Protein AF-0000000086144174 (afdb_homodimer)

Secondary structure (DSSP, 8-state):
--EEEEEEBSSTTS-GGG-EEEEEEPP---TTEEEEEEEEEEE-HHHHHHHHT---S---SSB------EEEEEEE-TT--S--TT-EEEE-SBTT--SSS---SS-BBTTTB--S-BSEEEEEGGGEEEPPTT----HHHHHTIIIIIHHHHHHHHSSS---TT-EEEEESSBHHHHHHHHHHHHTT-EEEEEES-HHHHHHHHHHH--SEEEETTT-S-HHHHHHHHTTTS-EEEEEE-S-TTTHHHHHHHEEEEEEEEE---S----GGG---HHHHHHHHT-EEEE--S--HHHHHHHHHHHHHHT----EEEEEESSHHHHHHHHHHHHHT--SBEEEEE---/--EEEEEEBSSTTS-GGG-EEEEEEPP---TTEEEEEEEEEEE-HHHHHHHHT---S---SSB------EEEEEEE-TT--S--TT-EEEE-SBTT--SSS---SS-BBTTTB--S-BSEEEEEGGGEEEPPTT----HHHHHTIIIIIHHHHHHHHSSS---TT-EEEEESSBHHHHHHHHHHHHTT-EEEEEES-HHHHHHHHHHH--SEEEETTT-S-HHHHHHHHTTTS-EEEEEE-S-TTTHHHHHHHEEEEEEEEE---S----GGG---HHHHHHHHT-EEEE--S--HHHHHHHHHHHHHHT----EEEEEESSHHHHHHHHHHHHHT--SBEEEEE---

Structure (mmCIF, N/CA/C/O backbone):
data_AF-0000000086144174-model_v1
#
loop_
_entity.id
_entity.type
_entity.pdbx_description
1 polymer 'Enoyl reductase (ER) domain-containing protein'
#
loop_
_atom_site.group_PDB
_atom_site.id
_atom_site.type_symbol
_atom_site.label_atom_id
_atom_site.label_alt_id
_atom_site.label_comp_id
_atom_site.label_asym_id
_atom_site.label_entity_id
_atom_site.label_seq_id
_atom_site.pdbx_PDB_ins_code
_atom_site.Cartn_x
_atom_site.Cartn_y
_atom_site.Cartn_z
_atom_site.occupancy
_atom_site.B_iso_or_equiv
_atom_site.auth_seq_id
_atom_site.auth_comp_id
_atom_site.auth_asym_id
_atom_site.auth_atom_id
_atom_site.pdbx_PDB_model_num
ATOM 1 N N . MET A 1 1 ? 12.57 47.812 17.109 1 73.56 1 MET A N 1
ATOM 2 C CA . MET A 1 1 ? 12.078 46.875 16.094 1 73.56 1 MET A CA 1
ATOM 3 C C . MET A 1 1 ? 10.68 46.375 16.469 1 73.56 1 MET A C 1
ATOM 5 O O . MET A 1 1 ? 10.352 46.25 17.641 1 73.56 1 MET A O 1
ATOM 9 N N . SER A 1 2 ? 9.742 46.219 15.5 1 92.06 2 SER A N 1
ATOM 10 C CA . SER A 1 2 ? 8.383 45.75 15.781 1 92.06 2 SER A CA 1
ATOM 11 C C . SER A 1 2 ? 8.398 44.312 16.312 1 92.06 2 SER A C 1
ATOM 13 O O . SER A 1 2 ? 9.25 43.5 15.945 1 92.06 2 SER A O 1
ATOM 15 N N . THR A 1 3 ? 7.633 44.062 17.328 1 96.38 3 THR A N 1
ATOM 16 C CA . THR A 1 3 ? 7.594 42.75 17.969 1 96.38 3 THR A CA 1
ATOM 17 C C . THR A 1 3 ? 6.281 42.031 17.656 1 96.38 3 THR A C 1
ATOM 19 O O . THR A 1 3 ? 5.336 42.625 17.156 1 96.38 3 THR A O 1
ATOM 22 N N . GLN A 1 4 ? 6.309 40.781 17.875 1 96.69 4 GLN A N 1
ATOM 23 C CA . GLN A 1 4 ? 5.117 39.938 17.75 1 96.69 4 GLN A CA 1
ATOM 24 C C . GLN A 1 4 ? 4.918 39.062 18.984 1 96.69 4 GLN A C 1
ATOM 26 O O . GLN A 1 4 ? 5.863 38.844 19.734 1 96.69 4 GLN A O 1
ATOM 31 N N . LYS A 1 5 ? 3.629 38.625 19.109 1 97.5 5 LYS A N 1
ATOM 32 C CA . LYS A 1 5 ? 3.309 37.625 20.109 1 97.5 5 LYS A CA 1
ATOM 33 C C . LYS A 1 5 ? 3.686 36.219 19.609 1 97.5 5 LYS A C 1
ATOM 35 O O . LYS A 1 5 ? 3.322 35.844 18.5 1 97.5 5 LYS A O 1
ATOM 40 N N . VAL A 1 6 ? 4.477 35.5 20.391 1 98.19 6 VAL A N 1
ATOM 41 C CA . VAL A 1 6 ? 4.867 34.125 20.094 1 98.19 6 VAL A CA 1
ATOM 42 C C . VAL A 1 6 ? 4.551 33.25 21.297 1 98.19 6 VAL A C 1
ATOM 44 O O . VAL A 1 6 ? 4.883 33.594 22.438 1 98.19 6 VAL A O 1
ATOM 47 N N . LEU A 1 7 ? 3.869 32.156 21.094 1 98.75 7 LEU A N 1
ATOM 48 C CA . LEU A 1 7 ? 3.646 31.141 22.109 1 98.75 7 LEU A CA 1
ATOM 49 C C . LEU A 1 7 ? 4.652 30 21.984 1 98.75 7 LEU A C 1
ATOM 51 O O . LEU A 1 7 ? 4.977 29.594 20.859 1 98.75 7 LEU A O 1
ATOM 55 N N . ARG A 1 8 ? 5.098 29.484 23.062 1 98.69 8 ARG A N 1
ATOM 56 C CA . ARG A 1 8 ? 6.094 28.422 23.062 1 98.69 8 ARG A CA 1
ATOM 57 C C . ARG A 1 8 ? 5.754 27.344 24.078 1 98.69 8 ARG A C 1
ATOM 59 O O . ARG A 1 8 ? 5.086 27.609 25.078 1 98.69 8 ARG A O 1
ATOM 66 N N . LEU A 1 9 ? 6.105 26.156 23.797 1 98.31 9 LEU A N 1
ATOM 67 C CA . LEU A 1 9 ? 6.117 25.031 24.719 1 98.31 9 LEU A CA 1
ATOM 68 C C . LEU A 1 9 ? 7.539 24.547 24.969 1 98.31 9 LEU A C 1
ATOM 70 O O . LEU A 1 9 ? 8.32 24.375 24.031 1 98.31 9 LEU A O 1
ATOM 74 N N . ALA A 1 10 ? 7.871 24.328 26.219 1 97.5 10 ALA A N 1
ATOM 75 C CA . ALA A 1 10 ? 9.25 24.078 26.625 1 97.5 10 ALA A CA 1
ATOM 76 C C . ALA A 1 10 ? 9.758 22.75 26.094 1 97.5 10 ALA A C 1
ATOM 78 O O . ALA A 1 10 ? 10.945 22.609 25.781 1 97.5 10 ALA A O 1
ATOM 79 N N . SER A 1 11 ? 8.922 21.734 26.125 1 97.38 11 SER A N 1
ATOM 80 C CA . SER A 1 11 ? 9.336 20.406 25.703 1 97.38 11 SER A CA 1
ATOM 81 C C . SER A 1 11 ? 8.133 19.516 25.422 1 97.38 11 SER A C 1
ATOM 83 O O . SER A 1 11 ? 7.023 19.812 25.859 1 97.38 11 SER A O 1
ATOM 85 N N . LYS A 1 12 ? 8.414 18.469 24.609 1 96.31 12 LYS A N 1
ATOM 86 C CA . LYS A 1 12 ? 7.438 17.391 24.516 1 96.31 12 LYS A CA 1
ATOM 87 C C . LYS A 1 12 ? 7.031 16.891 25.891 1 96.31 12 LYS A C 1
ATOM 89 O O . LYS A 1 12 ? 7.887 16.672 26.75 1 96.31 12 LYS A O 1
ATOM 94 N N . GLY A 1 13 ? 5.688 16.844 26.203 1 98.12 13 GLY A N 1
ATOM 95 C CA . GLY A 1 13 ? 5.199 16.312 27.469 1 98.12 13 GLY A CA 1
ATOM 96 C C . GLY A 1 13 ? 5.059 17.375 28.547 1 98.12 13 GLY A C 1
ATOM 97 O O . GLY A 1 13 ? 4.613 17.078 29.656 1 98.12 13 GLY A O 1
ATOM 98 N N . ALA A 1 14 ? 5.387 18.562 28.297 1 97.94 14 ALA A N 1
ATOM 99 C CA . ALA A 1 14 ? 5.312 19.641 29.281 1 97.94 14 ALA A CA 1
ATOM 100 C C . ALA A 1 14 ? 3.861 19.969 29.625 1 97.94 14 ALA A C 1
ATOM 102 O O . ALA A 1 14 ? 3.586 20.578 30.656 1 97.94 14 ALA A O 1
ATOM 103 N N . GLY A 1 15 ? 2.965 19.531 28.766 1 98.31 15 GLY A N 1
ATOM 104 C CA . GLY A 1 15 ? 1.567 19.891 28.938 1 98.31 15 GLY A CA 1
ATOM 105 C C . GLY A 1 15 ? 1.222 21.234 28.312 1 98.31 15 GLY A C 1
ATOM 106 O O . GLY A 1 15 ? 2.021 22.172 28.344 1 98.31 15 GLY A O 1
ATOM 107 N N . TYR A 1 16 ? -0.005 21.297 27.781 1 98.38 16 TYR A N 1
ATOM 108 C CA . TYR A 1 16 ? -0.375 22.531 27.094 1 98.38 16 TYR A CA 1
ATOM 109 C C . TYR A 1 16 ? -0.612 23.656 28.078 1 98.38 16 TYR A C 1
ATOM 111 O O . TYR A 1 16 ? -0.614 24.828 27.703 1 98.38 16 TYR A O 1
ATOM 119 N N . ASP A 1 17 ? -0.797 23.406 29.344 1 98.19 17 ASP A N 1
ATOM 120 C CA . ASP A 1 17 ? -0.897 24.438 30.375 1 98.19 17 ASP A CA 1
ATOM 121 C C . ASP A 1 17 ? 0.435 25.156 30.547 1 98.19 17 ASP A C 1
ATOM 123 O O . ASP A 1 17 ? 0.485 26.234 31.141 1 98.19 17 ASP A O 1
ATOM 127 N N . ALA A 1 18 ? 1.446 24.562 30.094 1 98.25 18 ALA A N 1
ATOM 128 C CA . ALA A 1 18 ? 2.787 25.109 30.266 1 98.25 18 ALA A CA 1
ATOM 129 C C . ALA A 1 18 ? 3.135 26.062 29.125 1 98.25 18 ALA A C 1
ATOM 131 O O . ALA A 1 18 ? 4.242 26.609 29.078 1 98.25 18 ALA A O 1
ATOM 132 N N . ILE A 1 19 ? 2.295 26.344 28.203 1 98.56 19 ILE A N 1
ATOM 133 C CA . ILE A 1 19 ? 2.52 27.297 27.125 1 98.56 19 ILE A CA 1
ATOM 134 C C . ILE A 1 19 ? 2.875 28.656 27.703 1 98.56 19 ILE A C 1
ATOM 136 O O . ILE A 1 19 ? 2.234 29.125 28.656 1 98.56 19 ILE A O 1
ATOM 140 N N . THR A 1 20 ? 3.865 29.25 27.172 1 98.56 20 THR A N 1
ATOM 141 C CA . THR A 1 20 ? 4.285 30.594 27.562 1 98.56 20 THR A CA 1
ATOM 142 C C . THR A 1 20 ? 4.133 31.578 26.406 1 98.56 20 THR A C 1
ATOM 144 O O . THR A 1 20 ? 3.99 31.156 25.25 1 98.56 20 THR A O 1
ATOM 147 N N . GLU A 1 21 ? 4.086 32.812 26.734 1 98.06 21 GLU A N 1
ATOM 148 C CA . GLU A 1 21 ? 3.984 33.906 25.781 1 98.06 21 GLU A CA 1
ATOM 149 C C . GLU A 1 21 ? 5.211 34.812 25.844 1 98.06 21 GLU A C 1
ATOM 151 O O . GLU A 1 21 ? 5.656 35.156 26.922 1 98.06 21 GLU A O 1
ATOM 156 N N . GLU A 1 22 ? 5.719 35.031 24.688 1 97 22 GLU A N 1
ATOM 157 C CA . GLU A 1 22 ? 6.859 35.938 24.594 1 97 22 GLU A CA 1
ATOM 158 C C . GLU A 1 22 ? 6.664 36.938 23.469 1 97 22 GLU A C 1
ATOM 160 O O . GLU A 1 22 ? 5.977 36.688 22.484 1 97 22 GLU A O 1
ATOM 165 N N . ALA A 1 23 ? 7.273 38.094 23.719 1 97.44 23 ALA A N 1
ATOM 166 C CA . ALA A 1 23 ? 7.398 39.094 22.641 1 97.44 23 ALA A CA 1
ATOM 167 C C . ALA A 1 23 ? 8.719 38.906 21.891 1 97.44 23 ALA A C 1
ATOM 169 O O . ALA A 1 23 ? 9.797 39 22.484 1 97.44 23 ALA A O 1
ATOM 170 N N . GLU A 1 24 ? 8.609 38.594 20.656 1 97.25 24 GLU A N 1
ATOM 171 C CA . GLU A 1 24 ? 9.789 38.406 19.828 1 97.25 24 GLU A CA 1
ATOM 172 C C . GLU A 1 24 ? 9.773 39.344 18.625 1 97.25 24 GLU A C 1
ATOM 174 O O . GLU A 1 24 ? 8.711 39.812 18.203 1 97.25 24 GLU A O 1
ATOM 179 N N . PRO A 1 25 ? 10.961 39.656 18.062 1 97.19 25 PRO A N 1
ATOM 180 C CA . PRO A 1 25 ? 10.969 40.5 16.859 1 97.19 25 PRO A CA 1
ATOM 181 C C . PRO A 1 25 ? 10.211 39.875 15.703 1 97.19 25 PRO A C 1
ATOM 183 O O . PRO A 1 25 ? 10.266 38.656 15.516 1 97.19 25 PRO A O 1
ATOM 186 N N . ILE A 1 26 ? 9.5 40.656 14.961 1 97.31 26 ILE A N 1
ATOM 187 C CA . ILE A 1 26 ? 8.938 40.188 13.703 1 97.31 26 ILE A CA 1
ATOM 188 C C . ILE A 1 26 ? 10.062 39.781 12.75 1 97.31 26 ILE A C 1
ATOM 190 O O . ILE A 1 26 ? 10.992 40.562 12.523 1 97.31 26 ILE A O 1
ATOM 194 N N . PRO A 1 27 ? 10.016 38.625 12.234 1 96.69 27 PRO A N 1
ATOM 195 C CA . PRO A 1 27 ? 11.133 38.156 11.406 1 96.69 27 PRO A CA 1
ATOM 196 C C . PRO A 1 27 ? 11.195 38.875 10.055 1 96.69 27 PRO A C 1
ATOM 198 O O . PRO A 1 27 ? 10.18 39.406 9.586 1 96.69 27 PRO A O 1
ATOM 201 N N . LYS A 1 28 ? 12.367 38.875 9.492 1 96.75 28 LYS A N 1
ATOM 202 C CA . LYS A 1 28 ? 12.586 39.375 8.133 1 96.75 28 LYS A CA 1
ATOM 203 C C . LYS A 1 28 ? 12.789 38.188 7.16 1 96.75 28 LYS A C 1
ATOM 205 O O . LYS A 1 28 ? 13.25 37.125 7.555 1 96.75 28 LYS A O 1
ATOM 210 N N . ALA A 1 29 ? 12.383 38.438 5.953 1 96.94 29 ALA A N 1
ATOM 211 C CA . ALA A 1 29 ? 12.57 37.406 4.93 1 96.94 29 ALA A CA 1
ATOM 212 C C . ALA A 1 29 ? 13.992 37.438 4.383 1 96.94 29 ALA A C 1
ATOM 214 O O . ALA A 1 29 ? 14.477 38.469 3.93 1 96.94 29 ALA A O 1
ATOM 215 N N . HIS A 1 30 ? 14.656 36.281 4.383 1 96.88 30 HIS A N 1
ATOM 216 C CA . HIS A 1 30 ? 15.914 36.156 3.654 1 96.88 30 HIS A CA 1
ATOM 217 C C . HIS A 1 30 ? 15.664 35.906 2.168 1 96.88 30 HIS A C 1
ATOM 219 O O . HIS A 1 30 ? 14.523 35.938 1.71 1 96.88 30 HIS A O 1
ATOM 225 N N . SER A 1 31 ? 16.734 35.688 1.376 1 97.75 31 SER A N 1
ATOM 226 C CA . SER A 1 31 ? 16.734 35.781 -0.079 1 97.75 31 SER A CA 1
ATOM 227 C C . SER A 1 31 ? 15.672 34.906 -0.706 1 97.75 31 SER A C 1
ATOM 229 O O . SER A 1 31 ? 15.055 35.25 -1.712 1 97.75 31 SER A O 1
ATOM 231 N N . HIS A 1 32 ? 15.367 33.75 -0.116 1 98.25 32 HIS A N 1
ATOM 232 C CA . HIS A 1 32 ? 14.43 32.812 -0.738 1 98.25 32 HIS A CA 1
ATOM 233 C C . HIS A 1 32 ? 13.273 32.469 0.195 1 98.25 32 HIS A C 1
ATOM 235 O O . HIS A 1 32 ? 12.633 31.438 0.061 1 98.25 32 HIS A O 1
ATOM 241 N N . GLU A 1 33 ? 12.977 33.406 1.104 1 98.69 33 GLU A N 1
ATOM 242 C CA . GLU A 1 33 ? 11.953 33.219 2.121 1 98.69 33 GLU A CA 1
ATOM 243 C C . GLU A 1 33 ? 10.805 34.219 1.95 1 98.69 33 GLU A C 1
ATOM 245 O O . GLU A 1 33 ? 10.922 35.156 1.181 1 98.69 33 GLU A O 1
ATOM 250 N N . VAL A 1 34 ? 9.75 33.938 2.631 1 98.81 34 VAL A N 1
ATOM 251 C CA . VAL A 1 34 ? 8.633 34.875 2.781 1 98.81 34 VAL A CA 1
ATOM 252 C C . VAL A 1 34 ? 8.281 35.031 4.258 1 98.81 34 VAL A C 1
ATOM 254 O O . VAL A 1 34 ? 8.578 34.125 5.066 1 98.81 34 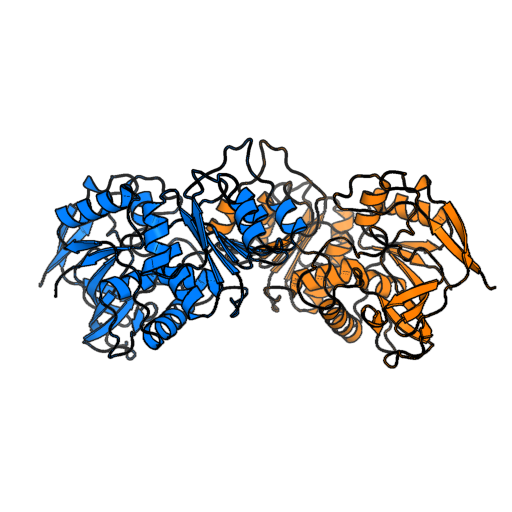VAL A O 1
ATOM 257 N N . VAL A 1 35 ? 7.699 36.125 4.551 1 98.69 35 VAL A N 1
ATOM 258 C CA . VAL A 1 35 ? 7.047 36.312 5.844 1 98.69 35 VAL A CA 1
ATOM 259 C C . VAL A 1 35 ? 5.531 36.25 5.672 1 98.69 35 VAL A C 1
ATOM 261 O O . VAL A 1 35 ? 4.969 36.969 4.828 1 98.69 35 VAL A O 1
ATOM 264 N N . ILE A 1 36 ? 4.922 35.406 6.395 1 98.62 36 ILE A N 1
ATOM 265 C CA . ILE A 1 36 ? 3.471 35.281 6.355 1 98.62 36 ILE A CA 1
ATOM 266 C C . ILE A 1 36 ? 2.861 35.906 7.609 1 98.62 36 ILE A C 1
ATOM 268 O O . ILE A 1 36 ? 3.305 35.625 8.727 1 98.62 36 ILE A O 1
ATOM 272 N N . LYS A 1 37 ? 1.952 36.812 7.426 1 98.62 37 LYS A N 1
ATOM 273 C CA . LYS A 1 37 ? 1.057 37.188 8.508 1 98.62 37 LYS A CA 1
ATOM 274 C C . LYS A 1 37 ? -0.013 36.125 8.758 1 98.62 37 LYS A C 1
ATOM 276 O O . LYS A 1 37 ? -0.883 35.906 7.91 1 98.62 37 LYS A O 1
ATOM 281 N N . VAL A 1 38 ? 0.031 35.531 9.898 1 98.69 38 VAL A N 1
ATOM 282 C CA . VAL A 1 38 ? -0.838 34.406 10.188 1 98.69 38 VAL A CA 1
ATOM 283 C C . VAL A 1 38 ? -2.234 34.906 10.547 1 98.69 38 VAL A C 1
ATOM 285 O O . VAL A 1 38 ? -2.389 35.75 11.43 1 98.69 38 VAL A O 1
ATOM 288 N N . HIS A 1 39 ? -3.211 34.344 9.859 1 98.62 39 HIS A N 1
ATOM 289 C CA . HIS A 1 39 ? -4.586 34.719 10.164 1 98.62 39 HIS A CA 1
ATOM 290 C C . HIS A 1 39 ? -5.305 33.625 10.938 1 98.62 39 HIS A C 1
ATOM 292 O O . HIS A 1 39 ? -6.223 33.906 11.719 1 98.62 39 HIS A O 1
ATOM 298 N N . ALA A 1 40 ? -4.941 32.406 10.695 1 98.69 40 ALA A N 1
ATOM 299 C CA . ALA A 1 40 ? -5.566 31.312 11.422 1 98.69 40 ALA A CA 1
ATOM 300 C C . ALA A 1 40 ? -4.652 30.094 11.453 1 98.69 40 ALA A C 1
ATOM 302 O O . ALA A 1 40 ? -3.783 29.922 10.594 1 98.69 40 ALA A O 1
ATOM 303 N N . SER A 1 41 ? -4.812 29.312 12.414 1 98.69 41 SER A N 1
ATOM 304 C CA . SER A 1 41 ? -4.273 27.969 12.578 1 98.69 41 SER A CA 1
ATOM 305 C C . SER A 1 41 ? -5.336 27 13.086 1 98.69 41 SER A C 1
ATOM 307 O O . SER A 1 41 ? -6.465 27.406 13.367 1 98.69 41 SER A O 1
ATOM 309 N N . THR A 1 42 ? -5.047 25.734 13.047 1 98.75 42 THR A N 1
ATOM 310 C CA . THR A 1 42 ? -5.914 24.719 13.656 1 98.75 42 THR A CA 1
ATOM 311 C C . THR A 1 42 ? -5.094 23.719 14.469 1 98.75 42 THR A C 1
ATOM 313 O O . THR A 1 42 ? -3.871 23.656 14.328 1 98.75 42 THR A O 1
ATOM 316 N N . LEU A 1 43 ? -5.801 23.047 15.336 1 98.62 43 LEU A N 1
ATOM 317 C CA . LEU A 1 43 ? -5.164 22 16.125 1 98.62 43 LEU A CA 1
ATOM 318 C C . LEU A 1 43 ? -5.34 20.641 15.461 1 98.62 43 LEU A C 1
ATOM 320 O O . LEU A 1 43 ? -6.395 20.344 14.898 1 98.62 43 LEU A O 1
ATOM 324 N N . ASN A 1 44 ? -4.348 19.875 15.5 1 97.94 44 ASN A N 1
ATOM 325 C CA . ASN A 1 44 ? -4.34 18.469 15.156 1 97.94 44 ASN A CA 1
ATOM 326 C C . ASN A 1 44 ? -4.137 17.578 16.391 1 97.94 44 ASN A C 1
ATOM 328 O O . ASN A 1 44 ? -3.572 18.031 17.391 1 97.94 44 ASN A O 1
ATOM 332 N N . TYR A 1 45 ? -4.621 16.344 16.328 1 96.31 45 TYR A N 1
ATOM 333 C CA . TYR A 1 45 ? -4.348 15.438 17.422 1 96.31 45 TYR A CA 1
ATOM 334 C C . TYR A 1 45 ? -2.857 15.406 17.75 1 96.31 45 TYR A C 1
ATOM 336 O O . TYR A 1 45 ? -2.473 15.281 18.922 1 96.31 45 TYR A O 1
ATOM 344 N N . ARG A 1 46 ? -2.025 15.477 16.797 1 96.5 46 ARG A N 1
ATOM 345 C CA . ARG A 1 46 ? -0.577 15.547 16.953 1 96.5 46 ARG A CA 1
ATOM 346 C C . ARG A 1 46 ? -0.188 16.609 17.984 1 96.5 46 ARG A C 1
ATOM 348 O O . ARG A 1 46 ? 0.75 16.406 18.75 1 96.5 46 ARG A O 1
ATOM 355 N N . ASP A 1 47 ? -0.822 17.734 17.984 1 98.31 47 ASP A N 1
ATOM 356 C CA . ASP A 1 47 ? -0.51 18.812 18.906 1 98.31 47 ASP A CA 1
ATOM 357 C C . ASP A 1 47 ? -0.748 18.375 20.359 1 98.31 47 ASP A C 1
ATOM 359 O O . ASP A 1 47 ? 0.073 18.641 21.234 1 98.31 47 ASP A O 1
ATOM 363 N N . LEU A 1 48 ? -1.859 17.719 20.547 1 97.81 48 LEU A N 1
ATOM 364 C CA . LEU A 1 48 ? -2.18 17.188 21.859 1 97.81 48 LEU A CA 1
ATOM 365 C C . LEU A 1 48 ? -1.179 16.109 22.266 1 97.81 48 LEU A C 1
ATOM 367 O O . LEU A 1 48 ? -0.708 16.094 23.406 1 97.81 48 LEU A O 1
ATOM 371 N N . ALA A 1 49 ? -0.895 15.172 21.328 1 96.69 49 ALA A N 1
ATOM 372 C CA . ALA A 1 49 ? 0.051 14.094 21.594 1 96.69 49 ALA A CA 1
ATOM 373 C C . ALA A 1 49 ? 1.422 14.641 21.984 1 96.69 49 ALA A C 1
ATOM 375 O O . ALA A 1 49 ? 2.1 14.094 22.844 1 96.69 49 ALA A O 1
ATOM 376 N N . ILE A 1 50 ? 1.872 15.719 21.328 1 98 50 ILE A N 1
ATOM 377 C CA . ILE A 1 50 ? 3.143 16.359 21.641 1 98 50 ILE A CA 1
ATOM 378 C C . ILE A 1 50 ? 3.076 16.953 23.047 1 98 50 ILE A C 1
ATOM 380 O O . ILE A 1 50 ? 3.967 16.719 23.875 1 98 50 ILE A O 1
ATOM 384 N N . ALA A 1 51 ? 2.023 17.703 23.328 1 98.19 51 ALA A N 1
ATOM 385 C CA . ALA A 1 51 ? 1.876 18.359 24.625 1 98.19 51 ALA A CA 1
ATOM 386 C C . ALA A 1 51 ? 1.863 17.359 25.766 1 98.19 51 ALA A C 1
ATOM 388 O O . ALA A 1 51 ? 2.436 17.609 26.828 1 98.19 51 ALA A O 1
ATOM 389 N N . ASN A 1 52 ? 1.264 16.234 25.547 1 96.75 52 ASN A N 1
ATOM 390 C CA . ASN A 1 52 ? 1.111 15.273 26.641 1 96.75 52 ASN A CA 1
ATOM 391 C C . ASN A 1 52 ? 2.23 14.234 26.625 1 96.75 52 ASN A C 1
ATOM 393 O O . ASN A 1 52 ? 2.275 13.359 27.5 1 96.75 52 ASN A O 1
ATOM 397 N N . GLY A 1 53 ? 3.076 14.203 25.578 1 96.31 53 GLY A N 1
ATOM 398 C CA . GLY A 1 53 ? 4.277 13.383 25.594 1 96.31 53 GLY A CA 1
ATOM 399 C C . GLY A 1 53 ? 4.102 12.062 24.875 1 96.31 53 GLY A C 1
ATOM 400 O O . GLY A 1 53 ? 5.035 11.266 24.797 1 96.31 53 GLY A O 1
ATOM 401 N N . SER A 1 54 ? 2.986 11.812 24.266 1 93 54 SER A N 1
ATOM 402 C CA . SER A 1 54 ? 2.709 10.508 23.656 1 93 54 SER A CA 1
ATOM 403 C C . SER A 1 54 ? 3.111 10.484 22.188 1 93 54 SER A C 1
ATOM 405 O O . SER A 1 54 ? 3.082 9.43 21.547 1 93 54 SER A O 1
ATOM 407 N N . TYR A 1 55 ? 3.5 11.633 21.656 1 93.44 55 TYR A N 1
ATOM 408 C CA . TYR A 1 55 ? 3.896 11.695 20.25 1 93.44 55 TYR A CA 1
ATOM 409 C C . TYR A 1 55 ? 5.152 10.867 20 1 93.44 55 TYR A C 1
ATOM 411 O O . TYR A 1 55 ? 6.176 11.062 20.656 1 93.44 55 TYR A O 1
ATOM 419 N N . PRO A 1 56 ? 5.133 9.953 19.062 1 86.75 56 PRO A N 1
ATOM 420 C CA . PRO A 1 56 ? 6.23 8.992 18.922 1 86.75 56 PRO A CA 1
ATOM 421 C C . PRO A 1 56 ? 7.414 9.547 18.141 1 86.75 56 PRO A C 1
ATOM 423 O O . PRO A 1 56 ? 8.445 8.875 18.016 1 86.75 56 PRO A O 1
ATOM 426 N N . PHE A 1 57 ? 7.336 10.727 17.641 1 88.69 57 PHE A N 1
ATOM 427 C CA . PHE A 1 57 ? 8.391 11.242 16.766 1 88.69 57 PHE A CA 1
ATOM 428 C C . PHE A 1 57 ? 9.109 12.414 17.438 1 88.69 57 PHE A C 1
ATOM 430 O O . PHE A 1 57 ? 8.719 12.859 18.516 1 88.69 57 PHE A O 1
ATOM 437 N N . LYS A 1 58 ? 10.141 12.883 16.812 1 90.19 58 LYS A N 1
ATOM 438 C CA . LYS A 1 58 ? 11.047 13.883 17.359 1 90.19 58 LYS A CA 1
ATOM 439 C C . LYS A 1 58 ? 10.359 15.242 17.484 1 90.19 58 LYS A C 1
ATOM 441 O O . LYS A 1 58 ? 9.594 15.633 16.609 1 90.19 58 LYS A O 1
ATOM 446 N N . VAL A 1 59 ? 10.641 15.938 18.578 1 97.38 59 VAL A N 1
ATOM 447 C CA . VAL A 1 59 ? 10.219 17.312 18.859 1 97.38 59 VAL A CA 1
ATOM 448 C C . VAL A 1 59 ? 11.391 18.109 19.438 1 97.38 59 VAL A C 1
ATOM 450 O O . VAL A 1 59 ? 12.125 17.594 20.297 1 97.38 59 VAL A O 1
ATOM 453 N N . LYS A 1 60 ? 11.664 19.281 18.938 1 97.62 60 LYS A N 1
ATOM 454 C CA . LYS A 1 60 ? 12.75 20.078 19.5 1 97.62 60 LYS A CA 1
ATOM 455 C C . LYS A 1 60 ? 12.336 20.734 20.812 1 97.62 60 LYS A C 1
ATOM 457 O O . LYS A 1 60 ? 11.141 20.797 21.125 1 97.62 60 LYS A O 1
ATOM 462 N N . GLU A 1 61 ? 13.289 21.25 21.578 1 98 61 GLU A N 1
ATOM 463 C CA . GLU A 1 61 ? 13.008 21.969 22.828 1 98 61 GLU A CA 1
ATOM 464 C C . GLU A 1 61 ? 12.578 23.406 22.547 1 98 61 GLU A C 1
ATOM 466 O O . GLU A 1 61 ? 12.93 23.984 21.516 1 98 61 GLU A O 1
ATOM 471 N N . ASN A 1 62 ? 11.789 23.922 23.5 1 98.31 62 ASN A N 1
ATOM 472 C CA . ASN A 1 62 ? 11.352 25.312 23.453 1 98.31 62 ASN A CA 1
ATOM 473 C C . ASN A 1 62 ? 10.836 25.703 22.062 1 98.31 62 ASN A C 1
ATOM 475 O O . ASN A 1 62 ? 11.297 26.688 21.484 1 98.31 62 ASN A O 1
ATOM 479 N N . PHE A 1 63 ? 9.969 24.906 21.609 1 98.31 63 PHE A N 1
ATOM 480 C CA . PHE A 1 63 ? 9.492 25.062 20.25 1 98.31 63 PHE A CA 1
ATOM 481 C C . PHE A 1 63 ? 8.203 25.891 20.219 1 98.31 63 PHE A C 1
ATOM 483 O O . PHE A 1 63 ? 7.52 26.016 21.234 1 98.31 63 PHE A O 1
ATOM 490 N N . VAL A 1 64 ? 7.922 26.562 19.062 1 98.75 64 VAL A N 1
ATOM 491 C CA . VAL A 1 64 ? 6.637 27.188 18.766 1 98.75 64 VAL A CA 1
ATOM 492 C C . VAL A 1 64 ? 5.656 26.125 18.266 1 98.75 64 VAL A C 1
ATOM 494 O O . VAL A 1 64 ? 5.863 25.531 17.219 1 98.75 64 VAL A O 1
ATOM 497 N N . PRO A 1 65 ? 4.523 25.844 18.969 1 98.56 65 PRO A N 1
ATOM 498 C CA . PRO A 1 65 ? 3.604 24.781 18.578 1 98.56 65 PRO A CA 1
ATOM 499 C C . PRO A 1 65 ? 2.727 25.156 17.391 1 98.56 65 PRO A C 1
ATOM 501 O O . PRO A 1 65 ? 2.824 26.281 16.875 1 98.56 65 PRO A O 1
ATOM 504 N N . LEU A 1 66 ? 1.919 24.203 16.922 1 98.69 66 LEU A N 1
ATOM 505 C CA . LEU A 1 66 ? 0.949 24.281 15.844 1 98.69 66 LEU A CA 1
ATOM 506 C C . LEU A 1 66 ? 1.646 24.25 14.484 1 98.69 66 LEU A C 1
ATOM 508 O O . LEU A 1 66 ? 2.725 24.828 14.328 1 98.69 66 LEU A O 1
ATOM 512 N N . SER A 1 67 ? 0.994 23.609 13.578 1 98.81 67 SER A N 1
ATOM 513 C CA . SER A 1 67 ? 1.613 23.422 12.273 1 98.81 67 SER A CA 1
ATOM 514 C C . SER A 1 67 ? 0.831 24.141 11.18 1 98.81 67 SER A C 1
ATOM 516 O O . SER A 1 67 ? 1.393 24.5 10.148 1 98.81 67 SER A O 1
ATOM 518 N N . ASP A 1 68 ? -0.459 24.359 11.391 1 98.81 68 ASP A N 1
ATOM 519 C CA . ASP A 1 68 ? -1.351 24.797 10.32 1 98.81 68 ASP A CA 1
ATOM 520 C C . ASP A 1 68 ? -1.285 26.297 10.109 1 98.81 68 ASP A C 1
ATOM 522 O O . ASP A 1 68 ? -1.745 27.062 10.961 1 98.81 68 ASP A O 1
ATOM 526 N N . CYS A 1 69 ? -0.837 26.703 8.984 1 98.12 69 CYS A N 1
ATOM 527 C CA . CYS A 1 69 ? -0.656 28.125 8.734 1 98.12 69 CYS A CA 1
ATOM 528 C C . CYS A 1 69 ? -1.493 28.578 7.543 1 98.12 69 CYS A C 1
ATOM 530 O O . CYS A 1 69 ? -1.323 28.078 6.434 1 98.12 69 CYS A O 1
ATOM 532 N N . ALA A 1 70 ? -2.41 29.469 7.73 1 98.69 70 ALA A N 1
ATOM 533 C CA . ALA A 1 70 ? -3.102 30.219 6.688 1 98.69 70 ALA A CA 1
ATOM 534 C C . ALA A 1 70 ? -2.998 31.719 6.93 1 98.69 70 ALA A C 1
ATOM 536 O O . ALA A 1 70 ? -3.189 32.188 8.055 1 98.69 70 ALA A O 1
ATOM 537 N N . GLY A 1 71 ? -2.682 32.438 5.891 1 98.31 71 GLY A N 1
ATOM 538 C CA . GLY A 1 71 ? -2.523 33.875 6.051 1 98.31 71 GLY A CA 1
ATOM 539 C C . GLY A 1 71 ? -2.201 34.594 4.75 1 98.31 71 GLY A C 1
ATOM 540 O O . GLY A 1 71 ? -2.559 34.125 3.67 1 98.31 71 GLY A O 1
ATOM 541 N N . THR A 1 72 ? -1.633 35.812 4.914 1 97.94 72 THR A N 1
ATOM 542 C CA . THR A 1 72 ? -1.229 36.594 3.764 1 97.94 72 THR A CA 1
ATOM 543 C C . THR A 1 72 ? 0.275 36.875 3.787 1 97.94 72 THR A C 1
ATOM 545 O O . THR A 1 72 ? 0.886 36.906 4.855 1 97.94 72 THR A O 1
ATOM 548 N N . ILE A 1 73 ? 0.844 37.031 2.607 1 98.56 73 ILE A N 1
ATOM 549 C CA . ILE A 1 73 ? 2.252 37.406 2.512 1 98.56 73 ILE A CA 1
ATOM 550 C C . ILE A 1 73 ? 2.445 38.812 3.047 1 98.56 73 ILE A C 1
ATOM 552 O O . ILE A 1 73 ? 1.809 39.75 2.57 1 98.56 73 ILE A O 1
ATOM 556 N N . ALA A 1 74 ? 3.271 38.938 4.023 1 98.12 74 ALA A N 1
ATOM 557 C CA . ALA A 1 74 ? 3.613 40.25 4.582 1 98.12 74 ALA A CA 1
ATOM 558 C C . ALA A 1 74 ? 4.859 40.812 3.912 1 98.12 74 ALA A C 1
ATOM 560 O O . ALA A 1 74 ? 4.965 42.031 3.717 1 98.12 74 ALA A O 1
ATOM 561 N N . ALA A 1 75 ? 5.809 39.969 3.604 1 98.19 75 ALA A N 1
ATOM 562 C CA . ALA A 1 75 ? 7.059 40.375 2.955 1 98.19 75 ALA A CA 1
ATOM 563 C C . ALA A 1 75 ? 7.656 39.188 2.174 1 98.19 75 ALA A C 1
ATOM 565 O O . ALA A 1 75 ? 7.379 38.031 2.471 1 98.19 75 ALA A O 1
ATOM 566 N N . VAL A 1 76 ? 8.453 39.5 1.16 1 98.38 76 VAL A N 1
ATOM 567 C CA . VAL A 1 76 ? 9.117 38.5 0.344 1 98.38 76 VAL A CA 1
ATOM 568 C C . VAL A 1 76 ? 10.609 38.812 0.244 1 98.38 76 VAL A C 1
ATOM 570 O O . VAL A 1 76 ? 10.992 40 0.188 1 98.38 76 VAL A O 1
ATOM 573 N N . GLY A 1 77 ? 11.422 37.781 0.256 1 98.19 77 GLY A N 1
ATOM 574 C CA . GLY A 1 77 ? 12.836 37.969 -0.016 1 98.19 77 GLY A CA 1
ATOM 575 C C . GLY A 1 77 ? 13.109 38.438 -1.435 1 98.19 77 GLY A C 1
ATOM 576 O O . GLY A 1 77 ? 12.281 38.25 -2.324 1 98.19 77 GLY A O 1
ATOM 577 N N . PRO A 1 78 ? 14.281 39 -1.611 1 97.75 78 PRO A N 1
ATOM 578 C CA . PRO A 1 78 ? 14.578 39.656 -2.893 1 97.75 78 PRO A CA 1
ATOM 579 C C . PRO A 1 78 ? 14.602 38.656 -4.059 1 97.75 78 PRO A C 1
ATOM 581 O O . PRO A 1 78 ? 14.414 39.062 -5.211 1 97.75 78 PRO A O 1
ATOM 584 N N . ASN A 1 79 ? 14.789 37.344 -3.797 1 98.19 79 ASN A N 1
ATOM 585 C CA . ASN A 1 79 ? 14.891 36.375 -4.887 1 98.19 79 ASN A CA 1
ATOM 586 C C . ASN A 1 79 ? 13.594 35.594 -5.047 1 98.19 79 ASN A C 1
ATOM 588 O O . ASN A 1 79 ? 13.555 34.625 -5.805 1 98.19 79 ASN A O 1
ATOM 592 N N . VAL A 1 80 ? 12.586 35.969 -4.332 1 98.25 80 VAL A N 1
ATOM 593 C CA . VAL A 1 80 ? 11.281 35.312 -4.441 1 98.25 80 VAL A CA 1
ATOM 594 C C . VAL A 1 80 ? 10.43 36.062 -5.469 1 98.25 80 VAL A C 1
ATOM 596 O O . VAL A 1 80 ? 10.172 37.25 -5.324 1 98.25 80 VAL A O 1
ATOM 599 N N . THR A 1 81 ? 9.984 35.406 -6.48 1 97.56 81 THR A N 1
ATOM 600 C CA . THR A 1 81 ? 9.195 36.031 -7.535 1 97.56 81 THR A CA 1
ATOM 601 C C . THR A 1 81 ? 7.793 35.438 -7.586 1 97.56 81 THR A C 1
ATOM 603 O O . THR A 1 81 ? 6.891 36.031 -8.188 1 97.56 81 THR A O 1
ATOM 606 N N . ALA A 1 82 ? 7.57 34.344 -6.973 1 97.12 82 ALA A N 1
ATOM 607 C CA . ALA A 1 82 ? 6.324 33.594 -7.098 1 97.12 82 ALA A CA 1
ATOM 608 C C . ALA A 1 82 ? 5.234 34.188 -6.207 1 97.12 82 ALA A C 1
ATOM 610 O O . ALA A 1 82 ? 4.055 33.875 -6.367 1 97.12 82 ALA A O 1
ATOM 611 N N . PHE A 1 83 ? 5.574 35.094 -5.316 1 98.31 83 PHE A N 1
ATOM 612 C CA . PHE A 1 83 ? 4.637 35.625 -4.336 1 98.31 83 PHE A CA 1
ATOM 613 C C . PHE A 1 83 ? 4.75 37.125 -4.25 1 98.31 83 PHE A C 1
ATOM 615 O O . PHE A 1 83 ? 5.805 37.719 -4.547 1 98.31 83 PHE A O 1
ATOM 622 N N . ALA A 1 84 ? 3.678 37.75 -3.816 1 97.75 84 ALA A N 1
ATOM 623 C CA . ALA A 1 84 ? 3.621 39.188 -3.553 1 97.75 84 ALA A CA 1
ATOM 624 C C . ALA A 1 84 ? 2.861 39.469 -2.262 1 97.75 84 ALA A C 1
ATOM 626 O O . ALA A 1 84 ? 2.072 38.656 -1.799 1 97.75 84 ALA A O 1
ATOM 627 N N . LYS A 1 85 ? 3.145 40.656 -1.762 1 97.5 85 LYS A N 1
ATOM 628 C CA . LYS A 1 85 ? 2.432 41.094 -0.568 1 97.5 85 LYS A CA 1
ATOM 629 C C . LYS A 1 85 ? 0.923 40.938 -0.737 1 97.5 85 LYS A C 1
ATOM 631 O O . LYS A 1 85 ? 0.377 41.25 -1.802 1 97.5 85 LYS A O 1
ATOM 636 N N . GLU A 1 86 ? 0.261 40.375 0.266 1 97.5 86 GLU A N 1
ATOM 637 C CA . GLU A 1 86 ? -1.188 40.25 0.396 1 97.5 86 GLU A CA 1
ATOM 638 C C . GLU A 1 86 ? -1.702 39 -0.33 1 97.5 86 GLU A C 1
ATOM 640 O O . GLU A 1 86 ? -2.896 38.688 -0.285 1 97.5 86 GLU A O 1
ATOM 645 N N . ASP A 1 87 ? -0.792 38.25 -1.053 1 98.31 87 ASP A N 1
ATOM 646 C CA . ASP A 1 87 ? -1.225 36.969 -1.546 1 98.31 87 ASP A CA 1
ATOM 647 C C . ASP A 1 87 ? -1.771 36.094 -0.411 1 98.31 87 ASP A C 1
ATOM 649 O O . ASP A 1 87 ? -1.201 36.062 0.682 1 98.31 87 ASP A O 1
ATOM 653 N N . VAL A 1 88 ? -2.926 35.406 -0.608 1 98.5 88 VAL A N 1
ATOM 654 C CA . VAL A 1 88 ? -3.479 34.438 0.327 1 98.5 88 VAL A CA 1
ATOM 655 C C . VAL A 1 88 ? -2.74 33.094 0.182 1 98.5 88 VAL A C 1
ATOM 657 O O . VAL A 1 88 ? -2.604 32.594 -0.927 1 98.5 88 VAL A O 1
ATOM 660 N N . VAL A 1 89 ? -2.223 32.594 1.327 1 98.81 89 VAL A N 1
ATOM 661 C CA . VAL A 1 89 ? -1.368 31.422 1.215 1 98.81 89 VAL A CA 1
ATOM 662 C C . VAL A 1 89 ? -1.621 30.484 2.393 1 98.81 89 VAL A C 1
ATOM 664 O O . VAL A 1 89 ? -2.168 30.891 3.418 1 98.81 89 VAL A O 1
ATOM 667 N N . ILE A 1 90 ? -1.308 29.25 2.215 1 98.88 90 ILE A N 1
ATOM 668 C CA . ILE A 1 90 ? -1.072 28.297 3.297 1 98.88 90 ILE A CA 1
ATOM 669 C C . ILE A 1 90 ? 0.335 27.719 3.178 1 98.88 90 ILE A C 1
ATOM 671 O O . ILE A 1 90 ? 0.977 27.844 2.133 1 98.88 90 ILE A O 1
ATOM 675 N N . ALA A 1 91 ? 0.833 27.172 4.242 1 98.69 91 ALA A N 1
ATOM 676 C CA . ALA A 1 91 ? 2.154 26.547 4.246 1 98.69 91 ALA A CA 1
ATOM 677 C C . ALA A 1 91 ? 2.043 25.031 4.293 1 98.69 91 ALA A C 1
ATOM 679 O O . ALA A 1 91 ? 1.194 24.484 5.004 1 98.69 91 ALA A O 1
ATOM 680 N N . ASN A 1 92 ? 2.904 24.359 3.541 1 98.75 92 ASN A N 1
ATOM 681 C CA . ASN A 1 92 ? 2.959 22.906 3.674 1 98.75 92 ASN A CA 1
ATOM 682 C C . ASN A 1 92 ? 3.455 22.484 5.055 1 98.75 92 ASN A C 1
ATOM 684 O O . ASN A 1 92 ? 4.312 23.156 5.641 1 98.75 92 ASN A O 1
ATOM 688 N N . PHE A 1 93 ? 2.979 21.438 5.543 1 98.62 93 PHE A N 1
ATOM 689 C CA . PHE A 1 93 ? 3.256 20.922 6.879 1 98.62 93 PHE A CA 1
ATOM 690 C C . PHE A 1 93 ? 4.754 20.719 7.082 1 98.62 93 PHE A C 1
ATOM 692 O O . PHE A 1 93 ? 5.336 21.25 8.031 1 98.62 93 PHE A O 1
ATOM 699 N N . ASP A 1 94 ? 5.34 19.844 6.285 1 98.44 94 ASP A N 1
ATOM 700 C CA . ASP A 1 94 ? 6.785 19.641 6.207 1 98.44 94 ASP A CA 1
ATOM 701 C C . ASP A 1 94 ? 7.41 20.578 5.172 1 98.44 94 ASP A C 1
ATOM 703 O O . ASP A 1 94 ? 7.137 20.469 3.977 1 98.44 94 ASP A O 1
ATOM 707 N N . VAL A 1 95 ? 8.258 21.469 5.602 1 98.31 95 VAL A N 1
ATOM 708 C CA . VAL A 1 95 ? 8.695 22.578 4.77 1 98.31 95 VAL A CA 1
ATOM 709 C C . VAL A 1 95 ? 9.672 22.094 3.709 1 98.31 95 VAL A C 1
ATOM 711 O O . VAL A 1 95 ? 10 22.812 2.768 1 98.31 95 VAL A O 1
ATOM 714 N N . THR A 1 96 ? 10.094 20.812 3.826 1 98.06 96 THR A N 1
ATOM 715 C CA . THR A 1 96 ? 11.078 20.297 2.881 1 98.06 96 THR A CA 1
ATOM 716 C C . THR A 1 96 ? 10.43 19.297 1.923 1 98.06 96 THR A C 1
ATOM 718 O O . THR A 1 96 ? 11.062 18.859 0.958 1 98.06 96 THR A O 1
ATOM 721 N N . ASN A 1 97 ? 9.211 18.875 2.211 1 98.25 97 ASN A N 1
ATOM 722 C CA . ASN A 1 97 ? 8.586 17.844 1.402 1 98.25 97 ASN A CA 1
ATOM 723 C C . ASN A 1 97 ? 7.902 18.422 0.167 1 98.25 97 ASN A C 1
ATOM 725 O O . ASN A 1 97 ? 6.723 18.781 0.214 1 98.25 97 ASN A O 1
ATOM 729 N N . GLN A 1 98 ? 8.586 18.375 -0.915 1 97.81 98 GLN A N 1
ATOM 730 C CA . GLN A 1 98 ? 8.102 19 -2.141 1 97.81 98 GLN A CA 1
ATOM 731 C C . GLN A 1 98 ? 7.273 18.016 -2.969 1 97.81 98 GLN A C 1
ATOM 733 O O . GLN A 1 98 ? 6.285 18.406 -3.594 1 97.81 98 GLN A O 1
ATOM 738 N N . TYR A 1 99 ? 7.77 16.859 -3.086 1 97.19 99 TYR A N 1
ATOM 739 C CA . TYR A 1 99 ? 7.125 15.805 -3.854 1 97.19 99 TYR A CA 1
ATOM 740 C C . TYR A 1 99 ? 7.461 14.43 -3.279 1 97.19 99 TYR A C 1
ATOM 742 O O . TYR A 1 99 ? 8.445 14.281 -2.555 1 97.19 99 TYR A O 1
ATOM 750 N N . GLY A 1 100 ? 6.582 13.43 -3.596 1 95.75 100 GLY A N 1
ATOM 751 C CA . GLY A 1 100 ? 6.879 12.07 -3.189 1 95.75 100 GLY A CA 1
ATOM 752 C C . GLY A 1 100 ? 6.75 11.852 -1.694 1 95.75 100 GLY A C 1
ATOM 753 O O . GLY A 1 100 ? 6.066 12.609 -1.008 1 95.75 100 GLY A O 1
ATOM 754 N N . PRO A 1 101 ? 7.336 10.789 -1.213 1 96.06 101 PRO A N 1
ATOM 755 C CA . PRO A 1 101 ? 7.246 10.453 0.21 1 96.06 101 PRO A CA 1
ATOM 756 C C . PRO A 1 101 ? 8.102 11.359 1.087 1 96.06 101 PRO A C 1
ATOM 758 O O . PRO A 1 101 ? 9.141 11.852 0.642 1 96.06 101 PRO A O 1
ATOM 761 N N . GLN A 1 102 ? 7.535 11.547 2.252 1 95.81 102 GLN A N 1
ATOM 762 C CA . GLN A 1 102 ? 8.336 12.258 3.244 1 95.81 102 GLN A CA 1
ATOM 763 C C . GLN A 1 102 ? 9.648 11.523 3.52 1 95.81 102 GLN A C 1
ATOM 765 O O . GLN A 1 102 ? 9.656 10.305 3.682 1 95.81 102 GLN A O 1
ATOM 770 N N . GLN A 1 103 ? 10.727 12.242 3.656 1 94.38 103 GLN A N 1
ATOM 771 C CA . GLN A 1 103 ? 12.039 11.609 3.686 1 94.38 103 GLN A CA 1
ATOM 772 C C . GLN A 1 103 ? 12.531 11.438 5.117 1 94.38 103 GLN A C 1
ATOM 774 O O . GLN A 1 103 ? 13.461 10.664 5.371 1 94.38 103 GLN A O 1
ATOM 779 N N . ASP A 1 104 ? 12.039 12.195 6.043 1 94.06 104 ASP A N 1
ATOM 780 C CA . ASP A 1 104 ? 12.359 12.094 7.461 1 94.06 104 ASP A CA 1
ATOM 781 C C . ASP A 1 104 ? 11.32 12.828 8.312 1 94.06 104 ASP A C 1
ATOM 783 O O . ASP A 1 104 ? 10.398 13.453 7.777 1 94.06 104 ASP A O 1
ATOM 787 N N . TRP A 1 105 ? 11.453 12.773 9.57 1 94.81 105 TRP A N 1
ATOM 788 C CA . TRP A 1 105 ? 10.516 13.406 10.492 1 94.81 105 TRP A CA 1
ATOM 789 C C . TRP A 1 105 ? 11.109 14.672 11.094 1 94.81 105 TRP A C 1
ATOM 791 O O . TRP A 1 105 ? 10.727 15.086 12.188 1 94.81 105 TRP A O 1
ATOM 801 N N . GLU A 1 106 ? 11.953 15.367 10.398 1 96.81 106 GLU A N 1
ATOM 802 C CA . GLU A 1 106 ? 12.781 16.391 11.031 1 96.81 106 GLU A CA 1
ATOM 803 C C . GLU A 1 106 ? 12.297 17.797 10.664 1 96.81 106 GLU A C 1
ATOM 805 O O . GLU A 1 106 ? 12.789 18.781 11.203 1 96.81 106 GLU A O 1
ATOM 810 N N . ASN A 1 107 ? 11.258 17.844 9.836 1 97.62 107 ASN A N 1
ATOM 811 C CA . ASN A 1 107 ? 11.039 19.156 9.234 1 97.62 107 ASN A CA 1
ATOM 812 C C . ASN A 1 107 ? 9.57 19.578 9.305 1 97.62 107 ASN A C 1
ATOM 814 O O . ASN A 1 107 ? 9.148 20.484 8.602 1 97.62 107 ASN A O 1
ATOM 818 N N . GLY A 1 108 ? 8.789 18.906 10.141 1 97.88 108 GLY A N 1
ATOM 819 C CA . GLY A 1 108 ? 7.398 19.297 10.336 1 97.88 108 GLY A CA 1
ATOM 820 C C . GLY A 1 108 ? 7.23 20.484 11.266 1 97.88 108 GLY A C 1
ATOM 821 O O . GLY A 1 108 ? 7.836 20.531 12.344 1 97.88 108 GLY A O 1
ATOM 822 N N . LEU A 1 109 ? 6.461 21.469 10.859 1 98.62 109 LEU A N 1
ATOM 823 C CA . LEU A 1 109 ? 6.188 22.656 11.664 1 98.62 109 LEU A CA 1
ATOM 824 C C . LEU A 1 109 ? 5.5 22.281 12.977 1 98.62 109 LEU A C 1
ATOM 826 O O . LEU A 1 109 ? 4.625 21.406 12.992 1 98.62 109 LEU A O 1
ATOM 830 N N . GLY A 1 110 ? 5.887 22.953 14.047 1 98.5 110 GLY A N 1
ATOM 831 C CA . GLY A 1 110 ? 5.207 22.797 15.32 1 98.5 110 GLY A CA 1
ATOM 832 C C . GLY A 1 110 ? 5.637 21.547 16.078 1 98.5 110 GLY A C 1
ATOM 833 O O . GLY A 1 110 ? 4.832 20.938 16.781 1 98.5 110 GLY A O 1
ATOM 834 N N . GLY A 1 111 ? 6.832 21.047 15.82 1 97.62 111 GLY A N 1
ATOM 835 C CA . GLY A 1 111 ? 7.426 19.891 16.469 1 97.62 111 GLY A CA 1
ATOM 836 C C . GLY A 1 111 ? 8.938 19.844 16.328 1 97.62 111 GLY A C 1
ATOM 837 O O . GLY A 1 111 ? 9.648 20.484 17.094 1 97.62 111 GLY A O 1
ATOM 838 N N . PRO A 1 112 ? 9.438 19.203 15.258 1 97.88 112 PRO A N 1
ATOM 839 C CA . PRO A 1 112 ? 10.891 19.188 15.109 1 97.88 112 PRO A CA 1
ATOM 840 C C . PRO A 1 112 ? 11.461 20.547 14.734 1 97.88 112 PRO A C 1
ATOM 842 O O . PRO A 1 112 ? 12.656 20.797 14.922 1 97.88 112 PRO A O 1
ATOM 845 N N . ILE A 1 113 ? 10.633 21.406 14.172 1 98.19 113 ILE A N 1
ATOM 846 C CA . ILE A 1 113 ? 10.992 22.812 13.961 1 98.19 113 ILE A CA 1
ATOM 847 C C . ILE A 1 113 ? 9.883 23.703 14.484 1 98.19 113 ILE A C 1
ATOM 849 O O . ILE A 1 113 ? 8.781 23.234 14.781 1 98.19 113 ILE A O 1
ATOM 853 N N . ASP A 1 114 ? 10.133 24.969 14.625 1 98.69 114 ASP A N 1
ATOM 854 C CA . ASP A 1 114 ? 9.156 25.922 15.148 1 98.69 114 ASP A CA 1
ATOM 855 C C . ASP A 1 114 ? 7.93 26 14.242 1 98.69 114 ASP A C 1
ATOM 857 O O . ASP A 1 114 ? 8.055 26.016 13.016 1 98.69 114 ASP A O 1
ATOM 861 N N . GLY A 1 115 ? 6.773 26.125 14.922 1 98.69 115 GLY A N 1
ATOM 862 C CA . GLY A 1 115 ? 5.516 26.172 14.195 1 98.69 115 GLY A CA 1
ATOM 863 C C . GLY A 1 115 ? 4.953 27.578 14.078 1 98.69 115 GLY A C 1
ATOM 864 O O . GLY A 1 115 ? 5.699 28.547 13.867 1 98.69 115 GLY A O 1
ATOM 865 N N . VAL A 1 116 ? 3.646 27.672 14.156 1 98.56 116 VAL A N 1
ATOM 866 C CA . VAL A 1 116 ? 3.033 28.906 13.672 1 98.56 116 VAL A CA 1
ATOM 867 C C . VAL A 1 116 ? 2.172 29.516 14.766 1 98.56 116 VAL A C 1
ATOM 869 O O . VAL A 1 116 ? 1.331 30.375 14.492 1 98.56 116 VAL A O 1
ATOM 872 N N . ALA A 1 117 ? 2.297 29.094 15.977 1 98.56 117 ALA A N 1
ATOM 873 C CA . ALA A 1 117 ? 1.64 29.797 17.078 1 98.56 117 ALA A CA 1
ATOM 874 C C . ALA A 1 117 ? 2.285 31.156 17.328 1 98.56 117 ALA A C 1
ATOM 876 O O . ALA A 1 117 ? 2.809 31.406 18.406 1 98.56 117 ALA A O 1
ATOM 877 N N . ARG A 1 118 ? 2.191 32 16.422 1 98.31 118 ARG A N 1
ATOM 878 C CA . ARG A 1 118 ? 2.748 33.344 16.359 1 98.31 118 ARG A CA 1
ATOM 879 C C . ARG A 1 118 ? 2.055 34.188 15.289 1 98.31 118 ARG A C 1
ATOM 881 O O . ARG A 1 118 ? 1.321 33.656 14.453 1 98.31 118 ARG A O 1
ATOM 888 N N . GLN A 1 119 ? 2.268 35.469 15.336 1 98.31 119 GLN A N 1
ATOM 889 C CA . GLN A 1 119 ? 1.526 36.375 14.453 1 98.31 119 GLN A CA 1
ATOM 890 C C . GLN A 1 119 ? 2.168 36.438 13.07 1 98.31 119 GLN A C 1
ATOM 892 O O . GLN A 1 119 ? 1.489 36.719 12.078 1 98.31 119 GLN A O 1
ATOM 897 N N . TYR A 1 120 ? 3.525 36.281 12.977 1 98 120 TYR A N 1
ATOM 898 C CA . TYR A 1 120 ? 4.293 36.25 11.734 1 98 120 TYR A CA 1
ATOM 899 C C . TYR A 1 120 ? 5.254 35.062 11.711 1 98 120 TYR A C 1
ATOM 901 O O . TYR A 1 120 ? 5.879 34.75 12.727 1 98 120 TYR A O 1
ATOM 909 N N . VAL A 1 121 ? 5.355 34.438 10.594 1 98.25 121 VAL A N 1
ATOM 910 C CA . VAL A 1 121 ? 6.289 33.344 10.461 1 98.25 121 VAL A CA 1
ATOM 911 C C . VAL A 1 121 ? 7.086 33.5 9.164 1 98.25 121 VAL A C 1
ATOM 913 O O . VAL A 1 121 ? 6.547 33.906 8.141 1 98.25 121 VAL A O 1
ATOM 916 N N . THR A 1 122 ? 8.328 33.219 9.227 1 98.56 122 THR A N 1
ATOM 917 C CA . THR A 1 122 ? 9.188 33.188 8.047 1 98.56 122 THR A CA 1
ATOM 918 C C . THR A 1 122 ? 9.367 31.75 7.566 1 98.56 122 THR A C 1
ATOM 920 O O . THR A 1 122 ? 9.68 30.859 8.359 1 98.56 122 THR A O 1
ATOM 923 N N . LEU A 1 123 ? 9.164 31.484 6.305 1 98.69 123 LEU A N 1
ATOM 924 C CA . LEU A 1 123 ? 9.289 30.156 5.711 1 98.69 123 LEU A CA 1
ATOM 925 C C . LEU A 1 123 ? 9.969 30.234 4.348 1 98.69 123 LEU A C 1
ATOM 927 O O . LEU A 1 123 ? 9.898 31.266 3.67 1 98.69 123 LEU A O 1
ATOM 931 N N . PRO A 1 124 ? 10.68 29.094 3.961 1 98.5 124 PRO A N 1
ATOM 932 C CA . PRO A 1 124 ? 11.086 29.031 2.555 1 98.5 124 PRO A CA 1
ATOM 933 C C . PRO A 1 124 ? 9.914 29.188 1.592 1 98.5 124 PRO A C 1
ATOM 935 O O . PRO A 1 124 ? 8.859 28.578 1.802 1 98.5 124 PRO A O 1
ATOM 938 N N . ALA A 1 125 ? 10.117 30.016 0.57 1 98.62 125 ALA A N 1
ATOM 939 C CA . ALA A 1 125 ? 9.055 30.234 -0.407 1 98.62 125 ALA A CA 1
ATOM 940 C C . ALA A 1 125 ? 8.602 28.906 -1.025 1 98.62 125 ALA A C 1
ATOM 942 O O . ALA A 1 125 ? 7.43 28.75 -1.373 1 98.62 125 ALA A O 1
ATOM 943 N N . GLY A 1 126 ? 9.469 27.938 -1.053 1 98 126 GLY A N 1
ATOM 944 C CA . GLY A 1 126 ? 9.219 26.672 -1.719 1 98 126 GLY A CA 1
ATOM 945 C C . GLY A 1 126 ? 8.156 25.828 -1.036 1 98 126 GLY A C 1
ATOM 946 O O . GLY A 1 126 ? 7.582 24.938 -1.647 1 98 126 GLY A O 1
ATOM 947 N N . CYS A 1 127 ? 7.836 26.047 0.217 1 98.5 127 CYS A N 1
ATOM 948 C CA . CYS A 1 127 ? 6.855 25.203 0.905 1 98.5 127 CYS A CA 1
ATOM 949 C C . CYS A 1 127 ? 5.504 25.906 0.985 1 98.5 127 CYS A C 1
ATOM 951 O O . CYS A 1 127 ? 4.57 25.406 1.607 1 98.5 127 CYS A O 1
ATOM 953 N N . VAL A 1 128 ? 5.375 27.094 0.386 1 98.81 128 VAL A N 1
ATOM 954 C CA . VAL A 1 128 ? 4.172 27.906 0.476 1 98.81 128 VAL A CA 1
ATOM 955 C C . VAL A 1 128 ? 3.279 27.656 -0.737 1 98.81 128 VAL A C 1
ATOM 957 O O . VAL A 1 128 ? 3.77 27.547 -1.864 1 98.81 128 VAL A O 1
ATOM 960 N N . VAL A 1 129 ? 1.969 27.531 -0.53 1 98.81 129 VAL A N 1
ATOM 961 C CA . VAL A 1 129 ? 0.977 27.328 -1.579 1 98.81 129 VAL A CA 1
ATOM 962 C C . VAL A 1 129 ? 0.05 28.531 -1.669 1 98.81 129 VAL A C 1
ATOM 964 O O . VAL A 1 129 ? -0.542 28.938 -0.668 1 98.81 129 VAL A O 1
ATOM 967 N N . LYS A 1 130 ? -0.02 29.062 -2.836 1 98.31 130 LYS A N 1
ATOM 968 C CA . LYS A 1 130 ? -0.946 30.172 -3.07 1 98.31 130 LYS A CA 1
ATOM 969 C C . LYS A 1 130 ? -2.385 29.672 -3.158 1 98.31 130 LYS A C 1
ATOM 971 O O . LYS A 1 130 ? -2.654 28.641 -3.773 1 98.31 130 LYS A O 1
ATOM 976 N N . VAL A 1 131 ? -3.258 30.359 -2.535 1 98.5 131 VAL A N 1
ATOM 977 C CA . VAL A 1 131 ? -4.691 30.094 -2.625 1 98.5 131 VAL A CA 1
ATOM 978 C C . VAL A 1 131 ? -5.324 31.031 -3.654 1 98.5 131 VAL A C 1
ATOM 980 O O . VAL A 1 131 ? -5.047 32.219 -3.666 1 98.5 131 VAL A O 1
ATOM 983 N N . PRO A 1 132 ? -6.137 30.469 -4.531 1 96 132 PRO A N 1
ATOM 984 C CA . PRO A 1 132 ? -6.777 31.312 -5.539 1 96 132 PRO A CA 1
ATOM 985 C C . PRO A 1 132 ? -7.562 32.469 -4.926 1 96 132 PRO A C 1
ATOM 987 O O . PRO A 1 132 ? -8.227 32.281 -3.9 1 96 132 PRO A O 1
ATOM 990 N N . LYS A 1 133 ? -7.465 33.5 -5.652 1 90.06 133 LYS A N 1
ATOM 991 C CA . LYS A 1 133 ? -8.203 34.656 -5.23 1 90.06 133 LYS A CA 1
ATOM 992 C C . LYS A 1 133 ? -9.711 34.438 -5.332 1 90.06 133 LYS A C 1
ATOM 994 O O . LYS A 1 133 ? -10.18 33.75 -6.23 1 90.06 133 LYS A O 1
ATOM 999 N N . GLY A 1 134 ? -10.414 34.938 -4.391 1 89.5 134 GLY A N 1
ATOM 1000 C CA . GLY A 1 134 ? -11.867 34.938 -4.492 1 89.5 134 GLY A CA 1
ATOM 1001 C C . GLY A 1 134 ? -12.516 33.75 -3.805 1 89.5 134 GLY A C 1
ATOM 1002 O O . GLY A 1 134 ? -13.742 33.625 -3.803 1 89.5 134 GLY A O 1
ATOM 1003 N N . THR A 1 135 ? -11.672 32.844 -3.26 1 94.81 135 THR A N 1
ATOM 1004 C CA . THR A 1 135 ? -12.289 31.734 -2.525 1 94.81 135 THR A CA 1
ATOM 1005 C C . THR A 1 135 ? -13.148 32.281 -1.382 1 94.81 135 THR A C 1
ATOM 1007 O O . THR A 1 135 ? -12.836 33.312 -0.784 1 94.81 135 THR A O 1
ATOM 1010 N N . SER A 1 136 ? -14.227 31.531 -1.136 1 96.81 136 SER A N 1
ATOM 1011 C CA . SER A 1 136 ? -15.125 31.906 -0.043 1 96.81 136 SER A CA 1
ATOM 1012 C C . SER A 1 136 ? -14.734 31.188 1.25 1 96.81 136 SER A C 1
ATOM 1014 O O . SER A 1 136 ? -15.375 31.391 2.287 1 96.81 136 SER A O 1
ATOM 1016 N N . LEU A 1 137 ? -13.68 30.391 1.201 1 98 137 LEU A N 1
ATOM 1017 C CA . LEU A 1 137 ? -13.25 29.672 2.396 1 98 137 LEU A CA 1
ATOM 1018 C C . LEU A 1 137 ? -12.719 30.641 3.451 1 98 137 LEU A C 1
ATOM 1020 O O . LEU A 1 137 ? -12 31.594 3.125 1 98 137 LEU A O 1
ATOM 1024 N N . THR A 1 138 ? -13.109 30.359 4.676 1 97.75 138 THR A N 1
ATOM 1025 C CA . THR A 1 138 ? -12.633 31.172 5.793 1 97.75 138 THR A CA 1
ATOM 1026 C C . THR A 1 138 ? -11.18 30.844 6.117 1 97.75 138 THR A C 1
ATOM 1028 O O . THR A 1 138 ? -10.664 29.797 5.691 1 97.75 138 THR A O 1
ATOM 1031 N N . TRP A 1 139 ? -10.508 31.703 6.863 1 97.75 139 TRP A N 1
ATOM 1032 C CA . TRP A 1 139 ? -9.117 31.5 7.25 1 97.75 139 TRP A CA 1
ATOM 1033 C C . TRP A 1 139 ? -8.953 30.188 8.008 1 97.75 139 TRP A C 1
ATOM 1035 O O . TRP A 1 139 ? -8.047 29.406 7.719 1 97.75 139 TRP A O 1
ATOM 1045 N N . PRO A 1 140 ? -9.867 29.859 9.016 1 98.44 140 PRO A N 1
ATOM 1046 C CA . PRO A 1 140 ? -9.766 28.562 9.68 1 98.44 140 PRO A CA 1
ATOM 1047 C C . PRO A 1 140 ? -9.898 27.391 8.711 1 98.44 140 PRO A C 1
ATOM 1049 O O . PRO A 1 140 ? -9.188 26.391 8.844 1 98.44 140 PRO A O 1
ATOM 1052 N N . GLN A 1 141 ? -10.773 27.5 7.754 1 98.56 141 GLN A N 1
ATOM 1053 C CA . GLN A 1 141 ? -10.961 26.422 6.777 1 98.56 141 GLN A CA 1
ATOM 1054 C C . GLN A 1 141 ? -9.711 26.25 5.918 1 98.56 141 GLN A C 1
ATOM 1056 O O . GLN A 1 141 ? -9.312 25.125 5.621 1 98.56 141 GLN A O 1
ATOM 1061 N N . LEU A 1 142 ? -9.094 27.344 5.559 1 98.69 142 LEU A N 1
ATOM 1062 C CA . LEU A 1 142 ? -7.848 27.281 4.805 1 98.69 142 LEU A CA 1
ATOM 1063 C C . LEU A 1 142 ? -6.738 26.656 5.645 1 98.69 142 LEU A C 1
ATOM 1065 O O . LEU A 1 142 ? -5.98 25.812 5.152 1 98.69 142 LEU A O 1
ATOM 1069 N N . ALA A 1 143 ? -6.637 27.031 6.898 1 98.75 143 ALA A N 1
ATOM 1070 C CA . ALA A 1 143 ? -5.621 26.469 7.789 1 98.75 143 ALA A CA 1
ATOM 1071 C C . ALA A 1 143 ? -5.793 24.953 7.926 1 98.75 143 ALA A C 1
ATOM 1073 O O . ALA A 1 143 ? -4.809 24.219 8 1 98.75 143 ALA A O 1
ATOM 1074 N N . ALA A 1 144 ? -7.039 24.516 7.902 1 98.69 144 ALA A N 1
ATOM 1075 C CA . ALA A 1 144 ? -7.352 23.094 8.094 1 98.69 144 ALA A CA 1
ATOM 1076 C C . ALA A 1 144 ? -6.879 22.266 6.91 1 98.69 144 ALA A C 1
ATOM 1078 O O . ALA A 1 144 ? -6.801 21.031 7 1 98.69 144 ALA A O 1
ATOM 1079 N N . LEU A 1 145 ? -6.531 22.875 5.805 1 98.81 145 LEU A N 1
ATOM 1080 C CA . LEU A 1 145 ? -6.078 22.156 4.625 1 98.81 145 LEU A CA 1
ATOM 1081 C C . LEU A 1 145 ? -4.641 21.672 4.793 1 98.81 145 LEU A C 1
ATOM 1083 O O . LEU A 1 145 ? -4.207 20.734 4.109 1 98.81 145 LEU A O 1
ATOM 1087 N N . VAL A 1 146 ? -3.918 22.297 5.688 1 98.75 146 VAL A N 1
ATOM 1088 C CA . VAL A 1 146 ? -2.479 22.078 5.77 1 98.75 146 VAL A CA 1
ATOM 1089 C C . VAL A 1 146 ? -2.203 20.641 6.215 1 98.75 146 VAL A C 1
ATOM 1091 O O . VAL A 1 146 ? -1.758 19.812 5.418 1 98.75 146 VAL A O 1
ATOM 1094 N N . CYS A 1 147 ? -2.59 20.297 7.418 1 98.56 147 CYS A N 1
ATOM 1095 C CA . CYS A 1 147 ? -2.27 18.953 7.906 1 98.56 147 CYS A CA 1
ATOM 1096 C C . CYS A 1 147 ? -3.379 17.969 7.562 1 98.56 147 CYS A C 1
ATOM 1098 O O . CYS A 1 147 ? -3.168 17.031 6.789 1 98.56 147 CYS A O 1
ATOM 1100 N N . THR A 1 148 ? -4.602 18.203 8.039 1 97.94 148 THR A N 1
ATOM 1101 C CA . THR A 1 148 ? -5.699 17.25 7.852 1 97.94 148 THR A CA 1
ATOM 1102 C C . THR A 1 148 ? -6.109 17.188 6.387 1 97.94 148 THR A C 1
ATOM 1104 O O . THR A 1 148 ? -6.383 16.094 5.863 1 97.94 148 THR A O 1
ATOM 1107 N N . GLY A 1 149 ? -6.191 18.344 5.734 1 98.75 149 GLY A N 1
ATOM 1108 C CA . GLY A 1 149 ? -6.566 18.328 4.328 1 98.75 149 GLY A CA 1
ATOM 1109 C C . GLY A 1 149 ? -5.594 17.562 3.459 1 98.75 149 GLY A C 1
ATOM 1110 O O . GLY A 1 149 ? -6 16.703 2.674 1 98.75 149 GLY A O 1
ATOM 1111 N N . THR A 1 150 ? -4.301 17.906 3.625 1 98.88 150 THR A N 1
ATOM 1112 C CA . THR A 1 150 ? -3.271 17.234 2.838 1 98.88 150 THR A CA 1
ATOM 1113 C C . THR A 1 150 ? -3.219 15.75 3.174 1 98.88 150 THR A C 1
ATOM 1115 O O . THR A 1 150 ? -3.039 14.914 2.285 1 98.88 150 THR A O 1
ATOM 1118 N N . THR A 1 151 ? -3.383 15.398 4.449 1 98.81 151 THR A N 1
ATOM 1119 C CA . THR A 1 151 ? -3.436 14.008 4.879 1 98.81 151 THR A CA 1
ATOM 1120 C C . THR A 1 151 ? -4.566 13.266 4.168 1 98.81 151 THR A C 1
ATOM 1122 O O . THR A 1 151 ? -4.355 12.18 3.621 1 98.81 151 THR A O 1
ATOM 1125 N N . ALA A 1 152 ? -5.746 13.859 4.188 1 98.88 152 ALA A N 1
ATOM 1126 C CA . ALA A 1 152 ? -6.91 13.242 3.561 1 98.88 152 ALA A CA 1
ATOM 1127 C C . ALA A 1 152 ? -6.715 13.102 2.055 1 98.88 152 ALA A C 1
ATOM 1129 O O . ALA A 1 152 ? -7.043 12.062 1.472 1 98.88 152 ALA A O 1
ATOM 1130 N N . TRP A 1 153 ? -6.195 14.133 1.438 1 98.88 153 TRP A N 1
ATOM 1131 C CA . TRP A 1 153 ? -5.941 14.078 0.002 1 98.88 153 TRP A CA 1
ATOM 1132 C C . TRP A 1 153 ? -4.93 12.984 -0.329 1 98.88 153 TRP A C 1
ATOM 1134 O O . TRP A 1 153 ? -5.109 12.234 -1.292 1 98.88 153 TRP A O 1
ATOM 1144 N N . ASN A 1 154 ? -3.869 12.977 0.458 1 98.88 154 ASN A N 1
ATOM 1145 C CA . ASN A 1 154 ? -2.865 11.93 0.289 1 98.88 154 ASN A CA 1
ATOM 1146 C C . ASN A 1 154 ? -3.479 10.539 0.419 1 98.88 154 ASN A C 1
ATOM 1148 O O . ASN A 1 154 ? -3.191 9.648 -0.386 1 98.88 154 ASN A O 1
ATOM 1152 N N . ALA A 1 155 ? -4.328 10.336 1.388 1 98.88 155 ALA A N 1
ATOM 1153 C CA . ALA A 1 155 ? -5 9.047 1.562 1 98.88 155 ALA A CA 1
ATOM 1154 C C . ALA A 1 155 ? -5.828 8.695 0.331 1 98.88 155 ALA A C 1
ATOM 1156 O O . ALA A 1 155 ? -5.805 7.547 -0.13 1 98.88 155 ALA A O 1
ATOM 1157 N N . LEU A 1 156 ? -6.508 9.625 -0.238 1 98.88 156 LEU A N 1
ATOM 1158 C CA . LEU A 1 156 ? -7.449 9.398 -1.327 1 98.88 156 LEU A CA 1
ATOM 1159 C C . LEU A 1 156 ? -6.723 9.258 -2.658 1 98.88 156 LEU A C 1
ATOM 1161 O O . LEU A 1 156 ? -7.164 8.523 -3.543 1 98.88 156 LEU A O 1
ATOM 1165 N N . TYR A 1 157 ? -5.559 9.953 -2.832 1 98.69 157 TYR A N 1
ATOM 1166 C CA . TYR A 1 157 ? -5.062 10.094 -4.195 1 98.69 157 TYR A CA 1
ATOM 1167 C C . TYR A 1 157 ? -3.557 9.867 -4.258 1 98.69 157 TYR A C 1
ATOM 1169 O O . TYR A 1 157 ? -2.961 9.883 -5.336 1 98.69 157 TYR A O 1
ATOM 1177 N N . GLY A 1 158 ? -2.867 9.664 -3.148 1 98.31 158 GLY A N 1
ATOM 1178 C CA . GLY A 1 158 ? -1.415 9.617 -3.109 1 98.31 158 GLY A CA 1
ATOM 1179 C C . GLY A 1 158 ? -0.846 8.289 -3.559 1 98.31 158 GLY A C 1
ATOM 1180 O O . GLY A 1 158 ? 0.365 8.156 -3.746 1 98.31 158 GLY A O 1
ATOM 1181 N N . ASN A 1 159 ? -1.692 7.254 -3.684 1 97.5 159 ASN A N 1
ATOM 1182 C CA . ASN A 1 159 ? -1.289 5.93 -4.148 1 97.5 159 ASN A CA 1
ATOM 1183 C C . ASN A 1 159 ? -2.227 5.406 -5.23 1 97.5 159 ASN A C 1
ATOM 1185 O O . ASN A 1 159 ? -2.191 5.879 -6.371 1 97.5 159 ASN A O 1
ATOM 1189 N N . MET A 1 160 ? -3.176 4.48 -4.914 1 97.31 160 MET A N 1
ATOM 1190 C CA . MET A 1 160 ? -4.258 4.172 -5.844 1 97.31 160 MET A CA 1
ATOM 1191 C C . MET A 1 160 ? -5.371 5.215 -5.75 1 97.31 160 MET A C 1
ATOM 1193 O O . MET A 1 160 ? -6.09 5.27 -4.75 1 97.31 160 MET A O 1
ATOM 1197 N N . PRO A 1 161 ? -5.484 6.035 -6.758 1 98.38 161 PRO A N 1
ATOM 1198 C CA . PRO A 1 161 ? -6.434 7.145 -6.645 1 98.38 161 PRO A CA 1
ATOM 1199 C C . PRO A 1 161 ? -7.879 6.676 -6.516 1 98.38 161 PRO A C 1
ATOM 1201 O O . PRO A 1 161 ? -8.281 5.715 -7.176 1 98.38 161 PRO A O 1
ATOM 1204 N N . LEU A 1 162 ? -8.602 7.359 -5.66 1 98.62 162 LEU A N 1
ATOM 1205 C CA . LEU A 1 162 ? -10.031 7.137 -5.512 1 98.62 162 LEU A CA 1
ATOM 1206 C C . LEU A 1 162 ? -10.758 7.395 -6.828 1 98.62 162 LEU A C 1
ATOM 1208 O O . LEU A 1 162 ? -10.461 8.367 -7.527 1 98.62 162 LEU A O 1
ATOM 1212 N N . LYS A 1 163 ? -11.734 6.57 -7.188 1 98.25 163 LYS A N 1
ATOM 1213 C CA . LYS A 1 163 ? -12.617 6.75 -8.336 1 98.25 163 LYS A CA 1
ATOM 1214 C C . LYS A 1 163 ? -14.062 6.973 -7.898 1 98.25 163 LYS A C 1
ATOM 1216 O O . LYS A 1 163 ? -14.484 6.449 -6.867 1 98.25 163 LYS A O 1
ATOM 1221 N N . PRO A 1 164 ? -14.789 7.77 -8.711 1 98.44 164 PRO A N 1
ATOM 1222 C CA . PRO A 1 164 ? -16.203 7.938 -8.383 1 98.44 164 PRO A CA 1
ATOM 1223 C C . PRO A 1 164 ? -16.938 6.605 -8.242 1 98.44 164 PRO A C 1
ATOM 1225 O O . PRO A 1 164 ? -16.656 5.66 -8.984 1 98.44 164 PRO A O 1
ATOM 1228 N N . GLY A 1 165 ? -17.859 6.551 -7.312 1 98.62 165 GLY A N 1
ATOM 1229 C CA . GLY A 1 165 ? -18.656 5.363 -7.105 1 98.62 165 GLY A CA 1
ATOM 1230 C C . GLY A 1 165 ? -18.078 4.414 -6.074 1 98.62 165 GLY A C 1
ATOM 1231 O O . GLY A 1 165 ? -18.781 3.541 -5.555 1 98.62 165 GLY A O 1
ATOM 1232 N N . GLN A 1 166 ? -16.797 4.512 -5.727 1 98.75 166 GLN A N 1
ATOM 1233 C CA . GLN A 1 166 ? -16.141 3.631 -4.762 1 98.75 166 GLN A CA 1
ATOM 1234 C C . GLN A 1 166 ? -16.578 3.951 -3.338 1 98.75 166 GLN A C 1
ATOM 1236 O O . GLN A 1 166 ? -17.094 5.039 -3.07 1 98.75 166 GLN A O 1
ATOM 1241 N N . TRP A 1 167 ? -16.453 2.971 -2.49 1 98.88 167 TRP A N 1
ATOM 1242 C CA . TRP A 1 167 ? -16.812 3.082 -1.083 1 98.88 167 TRP A CA 1
ATOM 1243 C C 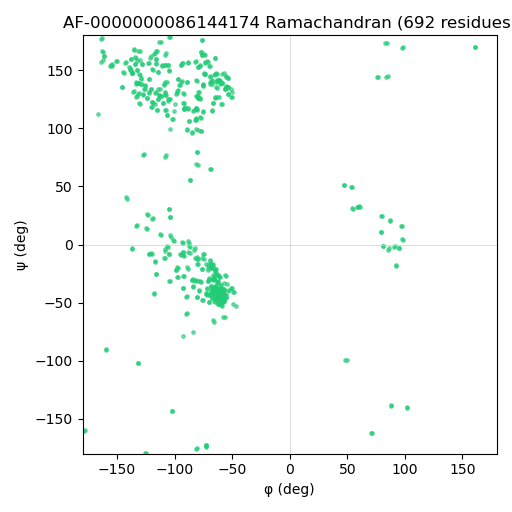. TRP A 1 167 ? -15.625 3.51 -0.24 1 98.88 167 TRP A C 1
ATOM 1245 O O . TRP A 1 167 ? -14.539 2.938 -0.359 1 98.88 167 TRP A O 1
ATOM 1255 N N . VAL A 1 168 ? -15.797 4.512 0.582 1 98.94 168 VAL A N 1
ATOM 1256 C CA . VAL A 1 168 ? -14.766 4.949 1.52 1 98.94 168 VAL A CA 1
ATOM 1257 C C . VAL A 1 168 ? -15.312 4.891 2.945 1 98.94 168 VAL A C 1
ATOM 1259 O O . VAL A 1 168 ? -16.438 5.328 3.207 1 98.94 168 VAL A O 1
ATOM 1262 N N . LEU A 1 169 ? -14.562 4.277 3.859 1 99 169 LEU A N 1
ATOM 1263 C CA . LEU A 1 169 ? -14.914 4.215 5.273 1 99 169 LEU A CA 1
ATOM 1264 C C . LEU A 1 169 ? -14.008 5.117 6.102 1 99 169 LEU A C 1
ATOM 1266 O O . LEU A 1 169 ? -12.781 5.047 5.992 1 99 169 LEU A O 1
ATOM 1270 N N . PHE A 1 170 ? -14.617 5.961 6.91 1 98.94 170 PHE A N 1
ATOM 1271 C CA . PHE A 1 170 ? -13.914 6.898 7.777 1 98.94 170 PHE A CA 1
ATOM 1272 C C . PHE A 1 170 ? -14.094 6.516 9.242 1 98.94 170 PHE A C 1
ATOM 1274 O O . PHE A 1 170 ? -15.227 6.348 9.711 1 98.94 170 PHE A O 1
ATOM 1281 N N . GLN A 1 171 ? -12.945 6.402 9.945 1 98.69 171 GLN A N 1
ATOM 1282 C CA . GLN A 1 171 ? -12.992 6.102 11.375 1 98.69 171 GLN A CA 1
ATOM 1283 C C . GLN A 1 171 ? -13.023 7.379 12.203 1 98.69 171 GLN A C 1
ATOM 1285 O O . GLN A 1 171 ? -12.062 8.156 12.195 1 98.69 171 GLN A O 1
ATOM 1290 N N . GLY A 1 172 ? -14.086 7.551 12.938 1 97.81 172 GLY A N 1
ATOM 1291 C CA . GLY A 1 172 ? -14.211 8.719 13.789 1 97.81 172 GLY A CA 1
ATOM 1292 C C . GLY A 1 172 ? -14.719 9.945 13.047 1 97.81 172 GLY A C 1
ATOM 1293 O O . GLY A 1 172 ? -14.891 9.914 11.828 1 97.81 172 GLY A O 1
ATOM 1294 N N . THR A 1 173 ? -14.969 10.984 13.836 1 98.06 173 THR A N 1
ATOM 1295 C CA . THR A 1 173 ? -15.508 12.219 13.273 1 98.06 173 THR A CA 1
ATOM 1296 C C . THR A 1 173 ? -14.547 13.383 13.5 1 98.06 173 THR A C 1
ATOM 1298 O O . THR A 1 173 ? -14.969 14.539 13.531 1 98.06 173 THR A O 1
ATOM 1301 N N . GLY A 1 174 ? -13.305 13.07 13.703 1 97 174 GLY A N 1
ATOM 1302 C CA . GLY A 1 174 ? -12.289 14.094 13.852 1 97 174 GLY A CA 1
ATOM 1303 C C . GLY A 1 174 ? -11.945 14.781 12.547 1 97 174 GLY A C 1
ATOM 1304 O O . GLY A 1 174 ? -12.617 14.578 11.531 1 97 174 GLY A O 1
ATOM 1305 N N . GLY A 1 175 ? -10.938 15.633 12.609 1 97.25 175 GLY A N 1
ATOM 1306 C CA . GLY A 1 175 ? -10.578 16.484 11.492 1 97.25 175 GLY A CA 1
ATOM 1307 C C . GLY A 1 175 ? -10.266 15.719 10.219 1 97.25 175 GLY A C 1
ATOM 1308 O O . GLY A 1 175 ? -10.805 16.031 9.156 1 97.25 175 GLY A O 1
ATOM 1309 N N . VAL A 1 176 ? -9.422 14.672 10.305 1 98.06 176 VAL A N 1
ATOM 1310 C CA . VAL A 1 176 ? -8.992 13.922 9.125 1 98.06 176 VAL A CA 1
ATOM 1311 C C . VAL A 1 176 ? -10.195 13.227 8.484 1 98.06 176 VAL A C 1
ATOM 1313 O O . VAL A 1 176 ? -10.398 13.336 7.273 1 98.06 1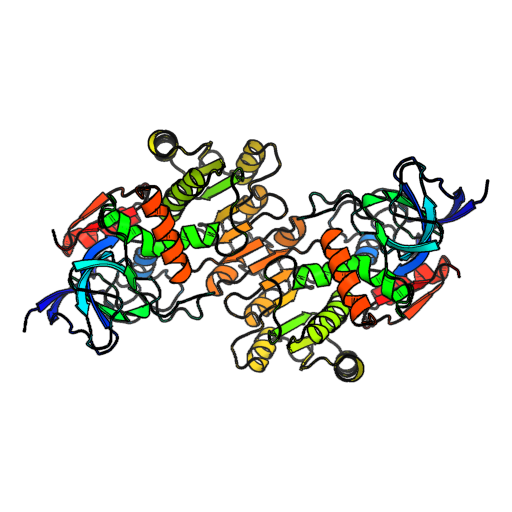76 VAL A O 1
ATOM 1316 N N . SER A 1 177 ? -11.023 12.594 9.25 1 98.56 177 SER A N 1
ATOM 1317 C CA . SER A 1 177 ? -12.164 11.844 8.734 1 98.56 177 SER A CA 1
ATOM 1318 C C . SER A 1 177 ? -13.219 12.773 8.148 1 98.56 177 SER A C 1
ATOM 1320 O O . SER A 1 177 ? -13.766 12.508 7.074 1 98.56 177 SER A O 1
ATOM 1322 N N . MET A 1 178 ? -13.508 13.852 8.836 1 98.56 178 MET A N 1
ATOM 1323 C CA . MET A 1 178 ? -14.531 14.766 8.344 1 98.56 178 MET A CA 1
ATOM 1324 C C . MET A 1 178 ? -14.07 15.453 7.066 1 98.56 178 MET A C 1
ATOM 1326 O O . MET A 1 178 ? -14.867 15.656 6.145 1 98.56 178 MET A O 1
ATOM 1330 N N . THR A 1 179 ? -12.789 15.883 7.066 1 98.62 179 THR A N 1
ATOM 1331 C CA . THR A 1 179 ? -12.25 16.438 5.832 1 98.62 179 THR A CA 1
ATOM 1332 C C . THR A 1 179 ? -12.281 15.406 4.711 1 98.62 179 THR A C 1
ATOM 1334 O O . THR A 1 179 ? -12.703 15.711 3.592 1 98.62 179 THR A O 1
ATOM 1337 N N . GLY A 1 180 ? -11.828 14.18 5.004 1 98.75 180 GLY A N 1
ATOM 1338 C CA . GLY A 1 180 ? -11.883 13.094 4.035 1 98.75 180 GLY A CA 1
ATOM 1339 C C . GLY A 1 180 ? -13.281 12.836 3.508 1 98.75 180 GLY A C 1
ATOM 1340 O O . GLY A 1 180 ? -13.461 12.617 2.309 1 98.75 180 GLY A O 1
ATOM 1341 N N . LEU A 1 181 ? -14.266 12.844 4.395 1 98.75 181 LEU A N 1
ATOM 1342 C CA . LEU A 1 181 ? -15.656 12.625 4.02 1 98.75 181 LEU A CA 1
ATOM 1343 C C . LEU A 1 181 ? -16.109 13.664 3.002 1 98.75 181 LEU A C 1
ATOM 1345 O O . LEU A 1 181 ? -16.719 13.32 1.98 1 98.75 181 LEU A O 1
ATOM 1349 N N . LEU A 1 182 ? -15.82 14.906 3.264 1 98.5 182 LEU A N 1
ATOM 1350 C CA . LEU A 1 182 ? -16.234 15.984 2.367 1 98.5 182 LEU A CA 1
ATOM 1351 C C . LEU A 1 182 ? -15.578 15.828 0.998 1 98.5 182 LEU A C 1
ATOM 1353 O O . LEU A 1 182 ? -16.234 15.969 -0.031 1 98.5 182 LEU A O 1
ATOM 1357 N N . LEU A 1 183 ? -14.266 15.578 0.987 1 98.75 183 LEU A N 1
ATOM 1358 C CA . LEU A 1 183 ? -13.539 15.414 -0.266 1 98.75 183 LEU A CA 1
ATOM 1359 C C . LEU A 1 183 ? -14.078 14.227 -1.057 1 98.75 183 LEU A C 1
ATOM 1361 O O . LEU A 1 183 ? -14.312 14.336 -2.262 1 98.75 183 LEU A O 1
ATOM 1365 N N . ALA A 1 184 ? -14.25 13.102 -0.388 1 98.81 184 ALA A N 1
ATOM 1366 C CA . ALA A 1 184 ? -14.703 11.875 -1.041 1 98.81 184 ALA A CA 1
ATOM 1367 C C . ALA A 1 184 ? -16.094 12.047 -1.631 1 98.81 184 ALA A C 1
ATOM 1369 O O . ALA A 1 184 ? -16.359 11.633 -2.762 1 98.81 184 ALA A O 1
ATOM 1370 N N . LYS A 1 185 ? -16.984 12.672 -0.867 1 98.44 185 LYS A N 1
ATOM 1371 C CA . LYS A 1 185 ? -18.328 12.922 -1.364 1 98.44 185 LYS A CA 1
ATOM 1372 C C . LYS A 1 185 ? -18.297 13.805 -2.605 1 98.44 185 LYS A C 1
ATOM 1374 O O . LYS A 1 185 ? -18.969 13.508 -3.602 1 98.44 185 LYS A O 1
ATOM 1379 N N . ALA A 1 186 ? -17.578 14.836 -2.5 1 98.56 186 ALA A N 1
ATOM 1380 C CA . ALA A 1 186 ? -17.484 15.766 -3.623 1 98.56 186 ALA A CA 1
ATOM 1381 C C . ALA A 1 186 ? -16.906 15.078 -4.855 1 98.56 186 ALA A C 1
ATOM 1383 O O . ALA A 1 186 ? -17.188 15.477 -5.988 1 98.56 186 ALA A O 1
ATOM 1384 N N . ALA A 1 187 ? -16.094 14.062 -4.629 1 98.5 187 ALA A N 1
ATOM 1385 C CA . ALA A 1 187 ? -15.461 13.32 -5.719 1 98.5 187 ALA A CA 1
ATOM 1386 C C . ALA A 1 187 ? -16.359 12.195 -6.215 1 98.5 187 ALA A C 1
ATOM 1388 O O . ALA A 1 187 ? -15.992 11.438 -7.113 1 98.5 187 ALA A O 1
ATOM 1389 N N . GLY A 1 188 ? -17.531 11.984 -5.621 1 98.69 188 GLY A N 1
ATOM 1390 C CA . GLY A 1 188 ? -18.5 11.039 -6.129 1 98.69 188 GLY A CA 1
ATOM 1391 C C . GLY A 1 188 ? -18.438 9.688 -5.438 1 98.69 188 GLY A C 1
ATOM 1392 O O . GLY A 1 188 ? -19 8.703 -5.934 1 98.69 188 GLY A O 1
ATOM 1393 N N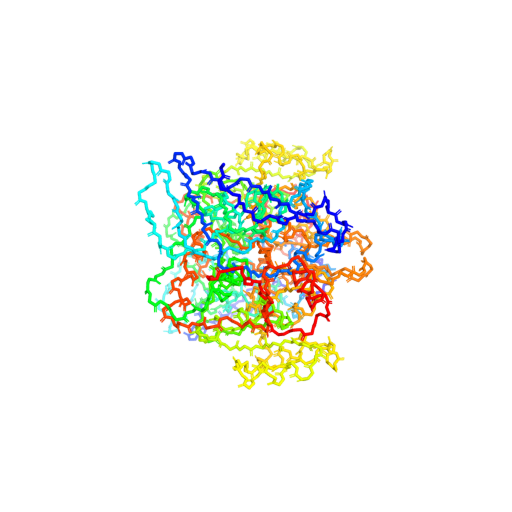 . ALA A 1 189 ? -17.781 9.609 -4.297 1 98.81 189 ALA A N 1
ATOM 1394 C CA . ALA A 1 189 ? -17.656 8.352 -3.562 1 98.81 189 ALA A CA 1
ATOM 1395 C C . ALA A 1 189 ? -18.906 8.078 -2.725 1 98.81 189 ALA A C 1
ATOM 1397 O O . ALA A 1 189 ? -19.688 8.992 -2.447 1 98.81 189 ALA A O 1
ATOM 1398 N N . ARG A 1 190 ? -19.156 6.816 -2.373 1 98.75 190 ARG A N 1
ATOM 1399 C CA . ARG A 1 190 ? -20.078 6.391 -1.326 1 98.75 190 ARG A CA 1
ATOM 1400 C C . ARG A 1 190 ? -19.375 6.297 0.022 1 98.75 190 ARG A C 1
ATOM 1402 O O . ARG A 1 190 ? -18.234 5.824 0.101 1 98.75 190 ARG A O 1
ATOM 1409 N N . THR A 1 191 ? -20.062 6.734 1.102 1 98.88 191 THR A N 1
ATOM 1410 C CA . THR A 1 191 ? -19.281 6.961 2.318 1 98.88 191 THR A CA 1
ATOM 1411 C C . THR A 1 191 ? -19.922 6.254 3.508 1 98.88 191 THR A C 1
ATOM 1413 O O . THR A 1 191 ? -21.156 6.188 3.607 1 98.88 191 THR A O 1
ATOM 1416 N N . ILE A 1 192 ? -19.125 5.652 4.324 1 98.94 192 ILE A N 1
ATOM 1417 C CA . ILE A 1 192 ? -19.469 5.145 5.648 1 98.94 192 ILE A CA 1
ATOM 1418 C C . ILE A 1 192 ? -18.578 5.82 6.703 1 98.94 192 ILE A C 1
ATOM 1420 O O . ILE A 1 192 ? -17.375 5.945 6.52 1 98.94 192 ILE A O 1
ATOM 1424 N N . ILE A 1 193 ? -19.172 6.285 7.797 1 98.88 193 ILE A N 1
ATOM 1425 C CA . ILE A 1 193 ? -18.359 6.891 8.859 1 98.88 193 ILE A CA 1
ATOM 1426 C C . ILE A 1 193 ? -18.766 6.293 10.203 1 98.88 193 ILE A C 1
ATOM 1428 O O . ILE A 1 193 ? -19.938 6.047 10.461 1 98.88 193 ILE A O 1
ATOM 1432 N N . THR A 1 194 ? -17.75 6.02 11.031 1 98.81 194 THR A N 1
ATOM 1433 C CA . THR A 1 194 ? -18.016 5.441 12.344 1 98.81 194 THR A CA 1
ATOM 1434 C C . THR A 1 194 ? -17.828 6.484 13.445 1 98.81 194 THR A C 1
ATOM 1436 O O . THR A 1 194 ? -17.141 7.48 13.25 1 98.81 194 THR A O 1
ATOM 1439 N N . SER A 1 195 ? -18.438 6.348 14.531 1 98.31 195 SER A N 1
ATOM 1440 C CA . SER A 1 195 ? -18.297 7.133 15.75 1 98.31 195 SER A CA 1
ATOM 1441 C C . SER A 1 195 ? -18.859 6.383 16.953 1 98.31 195 SER A C 1
ATOM 1443 O O . SER A 1 195 ? -19.516 5.355 16.812 1 98.31 195 SER A O 1
ATOM 1445 N N . SER A 1 196 ? -18.453 6.836 18.109 1 97.25 196 SER A N 1
ATOM 1446 C CA . SER A 1 196 ? -19 6.266 19.344 1 97.25 196 SER A CA 1
ATOM 1447 C C . SER A 1 196 ? -20.297 6.977 19.75 1 97.25 196 SER A C 1
ATOM 1449 O O . SER A 1 196 ? -20.969 6.566 20.688 1 97.25 196 SER A O 1
ATOM 1451 N N . SER A 1 197 ? -20.672 8.055 19.062 1 97.88 197 SER A N 1
ATOM 1452 C CA . SER A 1 197 ? -21.766 8.938 19.469 1 97.88 197 SER A CA 1
ATOM 1453 C C . SER A 1 197 ? -22.859 8.992 18.406 1 97.88 197 SER A C 1
ATOM 1455 O O . SER A 1 197 ? -22.625 9.43 17.281 1 97.88 197 SER A O 1
ATOM 1457 N N . ASP A 1 198 ? -24.062 8.633 18.844 1 98.12 198 ASP A N 1
ATOM 1458 C CA . ASP A 1 198 ? -25.203 8.734 17.922 1 98.12 198 ASP A CA 1
ATOM 1459 C C . ASP A 1 198 ? -25.453 10.195 17.547 1 98.12 198 ASP A C 1
ATOM 1461 O O . ASP A 1 198 ? -25.844 10.477 16.422 1 98.12 198 ASP A O 1
ATOM 1465 N N . GLU A 1 199 ? -25.25 11.008 18.5 1 98.06 199 GLU A N 1
ATOM 1466 C CA . GLU A 1 199 ? -25.453 12.43 18.25 1 98.06 199 GLU A CA 1
ATOM 1467 C C . GLU A 1 199 ? -24.531 12.945 17.156 1 98.06 199 GLU A C 1
ATOM 1469 O O . GLU A 1 199 ? -24.953 13.633 16.234 1 98.06 199 GLU A O 1
ATOM 1474 N N . LYS A 1 200 ? -23.25 12.594 17.219 1 97.75 200 LYS A N 1
ATOM 1475 C CA . LYS A 1 200 ? -22.281 13 16.203 1 97.75 200 LYS A CA 1
ATOM 1476 C C . LYS A 1 200 ? -22.625 12.391 14.844 1 97.75 200 LYS A C 1
ATOM 1478 O O . LYS A 1 200 ? -22.547 13.07 13.82 1 97.75 200 LYS A O 1
ATOM 1483 N N . LEU A 1 201 ? -23.062 11.141 14.898 1 98.44 201 LEU A N 1
ATOM 1484 C CA . LEU A 1 201 ? -23.375 10.453 13.656 1 98.44 201 LEU A CA 1
ATOM 1485 C C . LEU A 1 201 ? -24.594 11.086 12.984 1 98.44 201 LEU A C 1
ATOM 1487 O O . LEU A 1 201 ? -24.625 11.234 11.758 1 98.44 201 LEU A O 1
ATOM 1491 N N . GLU A 1 202 ? -25.578 11.445 13.758 1 98.25 202 GLU A N 1
ATOM 1492 C CA . GLU A 1 202 ? -26.734 12.133 13.195 1 98.25 202 GLU A CA 1
ATOM 1493 C C . GLU A 1 202 ? -26.328 13.469 12.57 1 98.25 202 GLU A C 1
ATOM 1495 O O . GLU A 1 202 ? -26.781 13.812 11.477 1 98.25 202 GLU A O 1
ATOM 1500 N N . LYS A 1 203 ? -25.484 14.156 13.289 1 97.38 203 LYS A N 1
ATOM 1501 C CA . LYS A 1 203 ? -24.984 15.43 12.773 1 97.38 203 LYS A CA 1
ATOM 1502 C C . LYS A 1 203 ? -24.25 15.234 11.461 1 97.38 203 LYS A C 1
ATOM 1504 O O . LYS A 1 203 ? -24.484 15.969 10.492 1 97.38 203 LYS A O 1
ATOM 1509 N N . VAL A 1 204 ? -23.375 14.266 11.367 1 98.06 204 VAL A N 1
ATOM 1510 C CA . VAL A 1 204 ? -22.547 14.031 10.188 1 98.06 204 VAL A CA 1
ATOM 1511 C C . VAL A 1 204 ? -23.438 13.609 9.016 1 98.06 204 VAL A C 1
ATOM 1513 O O . VAL A 1 204 ? -23.188 14 7.875 1 98.06 204 VAL A O 1
ATOM 1516 N N . LYS A 1 205 ? -24.422 12.844 9.289 1 97.88 205 LYS A N 1
ATOM 1517 C CA . LYS A 1 205 ? -25.344 12.391 8.258 1 97.88 205 LYS A CA 1
ATOM 1518 C C . LYS A 1 205 ? -26.172 13.555 7.711 1 97.88 205 LYS A C 1
ATOM 1520 O O . LYS A 1 205 ? -26.25 13.75 6.496 1 97.88 205 LYS A O 1
ATOM 1525 N N . THR A 1 206 ? -26.719 14.398 8.57 1 97.81 206 THR A N 1
ATOM 1526 C CA . THR A 1 206 ? -27.703 15.414 8.172 1 97.81 206 THR A CA 1
ATOM 1527 C C . THR A 1 206 ? -27 16.672 7.656 1 97.81 206 THR A C 1
ATOM 1529 O O . THR A 1 206 ? -27.453 17.297 6.703 1 97.81 206 THR A O 1
ATOM 1532 N N . GLU A 1 207 ? -25.875 16.969 8.266 1 96.88 207 GLU A N 1
ATOM 1533 C CA . GLU A 1 207 ? -25.234 18.25 7.941 1 96.88 207 GLU A CA 1
ATOM 1534 C C . GLU A 1 207 ? -24.125 18.062 6.906 1 96.88 207 GLU A C 1
ATOM 1536 O O . GLU A 1 207 ? -23.844 18.969 6.121 1 96.88 207 GLU A O 1
ATOM 1541 N N . TYR A 1 208 ? -23.516 16.859 6.898 1 96.94 208 TYR A N 1
ATOM 1542 C CA . TYR A 1 208 ? -22.344 16.688 6.043 1 96.94 208 TYR A CA 1
ATOM 1543 C C . TYR A 1 208 ? -22.578 15.594 5.012 1 96.94 208 TYR A C 1
ATOM 1545 O O . TYR A 1 208 ? -21.734 15.359 4.148 1 96.94 208 TYR A O 1
ATOM 1553 N N . GLY A 1 209 ? -23.656 14.883 5.117 1 96.69 209 GLY A N 1
ATOM 1554 C CA . GLY A 1 209 ? -24.141 14.07 4.016 1 96.69 209 GLY A CA 1
ATOM 1555 C C . GLY A 1 209 ? -23.531 12.68 3.986 1 96.69 209 GLY A C 1
ATOM 1556 O O . GLY A 1 209 ? -23.5 12.039 2.936 1 96.69 209 GLY A O 1
ATOM 1557 N N . ALA A 1 210 ? -23 12.203 5.051 1 98.38 210 ALA A N 1
ATOM 1558 C CA . ALA A 1 210 ? -22.531 10.82 5.062 1 98.38 210 ALA A CA 1
ATOM 1559 C C . ALA A 1 210 ? -23.641 9.867 4.613 1 98.38 210 ALA A C 1
ATOM 1561 O O . ALA A 1 210 ? -24.797 10.008 5.02 1 98.38 210 ALA A O 1
ATOM 1562 N N . ASP A 1 211 ? -23.297 8.898 3.73 1 98.69 211 ASP A N 1
ATOM 1563 C CA . ASP A 1 211 ? -24.312 7.977 3.217 1 98.69 211 ASP A CA 1
ATOM 1564 C C . ASP A 1 211 ? -24.734 6.98 4.289 1 98.69 211 ASP A C 1
ATOM 1566 O O . ASP A 1 211 ? -25.906 6.633 4.387 1 98.69 211 ASP A O 1
ATOM 1570 N N . HIS A 1 212 ? -23.781 6.461 5.051 1 98.81 212 HIS A N 1
ATOM 1571 C CA . HIS A 1 212 ? -24.047 5.508 6.121 1 98.81 212 HIS A CA 1
ATOM 1572 C C . HIS A 1 212 ? -23.219 5.816 7.355 1 98.81 212 HIS A C 1
ATOM 1574 O O . HIS A 1 212 ? -22.141 6.43 7.25 1 98.81 212 HIS A O 1
ATOM 1580 N N . THR A 1 213 ? -23.781 5.473 8.5 1 98.81 213 THR A N 1
ATOM 1581 C CA . THR A 1 213 ? -23.078 5.66 9.766 1 98.81 213 THR A CA 1
ATOM 1582 C C . THR A 1 213 ? -23.109 4.383 10.594 1 98.81 213 THR A C 1
ATOM 1584 O O . THR A 1 213 ? -24.062 3.6 10.492 1 98.81 213 THR A O 1
ATOM 1587 N N . ILE A 1 214 ? -22.031 4.109 11.359 1 98.88 214 ILE A N 1
ATOM 1588 C CA . ILE A 1 214 ? -21.953 2.977 12.281 1 98.88 214 ILE A CA 1
ATOM 1589 C C . ILE A 1 214 ? -21.484 3.451 13.648 1 98.88 214 ILE A C 1
ATOM 1591 O O . ILE A 1 214 ? -20.422 4.086 13.758 1 98.88 214 ILE A O 1
ATOM 1595 N N . ASN A 1 215 ? -22.266 3.244 14.703 1 98.81 215 ASN A N 1
ATOM 1596 C CA . ASN A 1 215 ? -21.797 3.453 16.078 1 98.81 215 ASN A CA 1
ATOM 1597 C C . ASN A 1 215 ? -21 2.254 16.594 1 98.81 215 ASN A C 1
ATOM 1599 O O . ASN A 1 215 ? -21.578 1.206 16.875 1 98.81 215 ASN A O 1
ATOM 1603 N N . TYR A 1 216 ? -19.656 2.43 16.703 1 97.81 216 TYR A N 1
ATOM 1604 C CA . TYR A 1 216 ? -18.812 1.282 17.016 1 97.81 216 TYR A CA 1
ATOM 1605 C C . TYR A 1 216 ? -18.938 0.895 18.484 1 97.81 216 TYR A C 1
ATOM 1607 O O . TYR A 1 216 ? -18.453 -0.159 18.906 1 97.81 216 TYR A O 1
ATOM 1615 N N . THR A 1 217 ? -19.547 1.756 19.312 1 97.81 217 THR A N 1
ATOM 1616 C CA . THR A 1 217 ? -19.828 1.392 20.703 1 97.81 217 THR A CA 1
ATOM 1617 C C . THR A 1 217 ? -20.953 0.364 20.766 1 97.81 217 THR A C 1
ATOM 1619 O O . THR A 1 217 ? -20.859 -0.617 21.516 1 97.81 217 THR A O 1
ATOM 1622 N N . THR A 1 218 ? -21.969 0.548 20.016 1 98.31 218 THR A N 1
ATOM 1623 C CA . THR A 1 218 ? -23.094 -0.366 20.016 1 98.31 218 THR A CA 1
ATOM 1624 C C . THR A 1 218 ? -22.891 -1.487 19 1 98.31 218 THR A C 1
ATOM 1626 O O . THR A 1 218 ? -23.531 -2.539 19.094 1 98.31 218 THR A O 1
ATOM 1629 N N . THR A 1 219 ? -22.047 -1.302 18.062 1 98.44 219 THR A N 1
ATOM 1630 C CA . THR A 1 219 ? -21.656 -2.289 17.047 1 98.44 219 THR A CA 1
ATOM 1631 C C . THR A 1 219 ? -20.141 -2.441 17 1 98.44 219 THR A C 1
ATOM 1633 O O . THR A 1 219 ? -19.484 -1.965 16.078 1 98.44 219 THR A O 1
ATOM 1636 N N . PRO A 1 220 ? -19.594 -3.16 17.984 1 97.56 220 PRO A N 1
ATOM 1637 C CA . PRO A 1 220 ? -18.141 -3.277 18.062 1 97.56 220 PRO A CA 1
ATOM 1638 C C . PRO A 1 220 ? -17.547 -3.959 16.828 1 97.56 220 PRO A C 1
ATOM 1640 O O . PRO A 1 220 ? -16.375 -3.734 16.5 1 97.56 220 PRO A O 1
ATOM 1643 N N . GLU A 1 221 ? -18.344 -4.836 16.156 1 98.38 221 GLU A N 1
ATOM 1644 C CA . GLU A 1 221 ? -17.906 -5.438 14.898 1 98.38 221 GLU A CA 1
ATOM 1645 C C . GLU A 1 221 ? -18.25 -4.543 13.711 1 98.38 221 GLU A C 1
ATOM 1647 O O . GLU A 1 221 ? -18.891 -4.988 12.758 1 98.38 221 GLU A O 1
ATOM 1652 N N . TRP A 1 222 ? -17.781 -3.307 13.766 1 98.69 222 TRP A N 1
ATOM 1653 C CA . TRP A 1 222 ? -18.141 -2.289 12.781 1 98.69 222 TRP A CA 1
ATOM 1654 C C . TRP A 1 222 ? -17.594 -2.643 11.406 1 98.69 222 TRP A C 1
ATOM 1656 O O . TRP A 1 222 ? -18.125 -2.207 10.383 1 98.69 222 TRP A O 1
ATOM 1666 N N . GLY A 1 223 ? -16.469 -3.424 11.344 1 98.81 223 GLY A N 1
ATOM 1667 C CA . GLY A 1 223 ? -15.961 -3.887 10.062 1 98.81 223 GLY A CA 1
ATOM 1668 C C . GLY A 1 223 ? -16.938 -4.789 9.32 1 98.81 223 GLY A C 1
ATOM 1669 O O . GLY A 1 223 ? -17.219 -4.574 8.141 1 98.81 223 GLY A O 1
ATOM 1670 N N . ALA A 1 224 ? -17.438 -5.801 9.992 1 98.56 224 ALA A N 1
ATOM 1671 C CA . ALA A 1 224 ? -18.422 -6.711 9.414 1 98.56 224 ALA A CA 1
ATOM 1672 C C . ALA A 1 224 ? -19.672 -5.957 9 1 98.56 224 ALA A C 1
ATOM 1674 O O . ALA A 1 224 ? -20.281 -6.262 7.961 1 98.56 224 ALA A O 1
ATOM 1675 N N . GLU A 1 225 ? -20.109 -4.965 9.836 1 98.81 225 GLU A N 1
ATOM 1676 C CA . GLU A 1 225 ? -21.281 -4.16 9.508 1 98.81 225 GLU A CA 1
ATOM 1677 C C . GLU A 1 225 ? -21.047 -3.352 8.234 1 98.81 225 GLU A C 1
ATOM 1679 O O . GLU A 1 225 ? -21.938 -3.25 7.391 1 98.81 225 GLU A O 1
ATOM 1684 N N . ALA A 1 226 ? -19.859 -2.764 8.109 1 98.88 226 ALA A N 1
ATOM 1685 C CA . ALA A 1 226 ? -19.531 -2.021 6.895 1 98.88 226 ALA A CA 1
ATOM 1686 C C . ALA A 1 226 ? -19.578 -2.928 5.668 1 98.88 226 ALA A C 1
ATOM 1688 O O . ALA A 1 226 ? -20.078 -2.523 4.609 1 98.88 226 ALA A O 1
ATOM 1689 N N . LYS A 1 227 ? -19.031 -4.125 5.781 1 98.69 227 LYS A N 1
ATOM 1690 C CA . LYS A 1 227 ? -19.062 -5.094 4.688 1 98.69 227 LYS A CA 1
ATOM 1691 C C . LYS A 1 227 ? -20.5 -5.402 4.277 1 98.69 227 LYS A C 1
ATOM 1693 O O . LYS A 1 227 ? -20.812 -5.465 3.086 1 98.69 227 LYS A O 1
ATOM 1698 N N . LYS A 1 228 ? -21.391 -5.582 5.223 1 98.38 228 LYS A N 1
ATOM 1699 C CA . LYS A 1 228 ? -22.797 -5.84 4.941 1 98.38 228 LYS A CA 1
ATOM 1700 C C . LYS A 1 228 ? -23.422 -4.684 4.16 1 98.38 228 LYS A C 1
ATOM 1702 O O . LYS A 1 228 ? -24.219 -4.906 3.236 1 98.38 228 LYS A O 1
ATOM 1707 N N . LEU A 1 229 ? -23.047 -3.449 4.52 1 98.31 229 LEU A N 1
ATOM 1708 C CA . LEU A 1 229 ? -23.609 -2.262 3.875 1 98.31 229 LEU A CA 1
ATOM 1709 C C . LEU A 1 229 ? -23.203 -2.207 2.404 1 98.31 229 LEU A C 1
ATOM 1711 O O . LEU A 1 229 ? -23.844 -1.527 1.604 1 98.31 229 LEU A O 1
ATOM 1715 N N . THR A 1 230 ? -22.125 -2.881 2.072 1 98.19 230 THR A N 1
ATOM 1716 C CA . THR A 1 230 ? -21.609 -2.869 0.703 1 98.19 230 THR A CA 1
ATOM 1717 C C . THR A 1 230 ? -21.938 -4.18 -0.005 1 98.19 230 THR A C 1
ATOM 1719 O O . THR A 1 230 ? -21.203 -4.613 -0.894 1 98.19 230 THR A O 1
ATOM 1722 N N . GLU A 1 231 ? -22.984 -4.863 0.464 1 97.19 231 GLU A N 1
ATOM 1723 C CA . GLU A 1 231 ? -23.453 -6.121 -0.105 1 97.19 231 GLU A CA 1
ATOM 1724 C C . GLU A 1 231 ? -22.359 -7.184 -0.081 1 97.19 231 GLU A C 1
ATOM 1726 O O . GLU A 1 231 ? -22.125 -7.871 -1.079 1 97.19 231 GLU A O 1
ATOM 1731 N N . ASP A 1 232 ? -21.531 -7.121 0.896 1 96.94 232 ASP A N 1
ATOM 1732 C CA . ASP A 1 232 ? -20.531 -8.117 1.265 1 96.94 232 ASP A CA 1
ATOM 1733 C C . ASP A 1 232 ? -19.297 -8.008 0.374 1 96.94 232 ASP A C 1
ATOM 1735 O O . ASP A 1 232 ? -18.438 -8.906 0.368 1 96.94 232 ASP A O 1
ATOM 1739 N N . ARG A 1 233 ? -19.203 -6.98 -0.396 1 97 233 ARG A N 1
ATOM 1740 C CA . ARG A 1 233 ? -18.016 -6.742 -1.213 1 97 233 ARG A CA 1
ATOM 1741 C C . ARG A 1 233 ? -16.875 -6.156 -0.375 1 97 233 ARG A C 1
ATOM 1743 O O . ARG A 1 233 ? -15.711 -6.477 -0.594 1 97 233 ARG A O 1
ATOM 1750 N N . GLY A 1 234 ? -17.234 -5.242 0.563 1 98.56 234 GLY A N 1
ATOM 1751 C CA . GLY A 1 234 ? -16.266 -4.453 1.314 1 98.56 234 GLY A CA 1
ATOM 1752 C C . GLY A 1 234 ? -16.047 -3.068 0.737 1 98.56 234 GLY A C 1
ATOM 1753 O O . GLY A 1 234 ? -16.531 -2.76 -0.35 1 98.56 234 GLY A O 1
ATOM 1754 N N . VAL A 1 235 ? -15.367 -2.258 1.481 1 98.94 235 VAL A N 1
ATOM 1755 C CA . VAL A 1 235 ? -15.109 -0.885 1.061 1 98.94 235 VAL A CA 1
ATOM 1756 C C . VAL A 1 235 ? -13.766 -0.814 0.329 1 98.94 235 VAL A C 1
ATOM 1758 O O . VAL A 1 235 ? -12.883 -1.641 0.559 1 98.94 235 VAL A O 1
ATOM 1761 N N . ASP A 1 236 ? -13.586 0.214 -0.542 1 98.88 236 ASP A N 1
ATOM 1762 C CA . ASP A 1 236 ? -12.398 0.339 -1.388 1 98.88 236 ASP A CA 1
ATOM 1763 C C . ASP A 1 236 ? -11.258 1.023 -0.638 1 98.88 236 ASP A C 1
ATOM 1765 O O . ASP A 1 236 ? -10.086 0.787 -0.933 1 98.88 236 ASP A O 1
ATOM 1769 N N . LEU A 1 237 ? -11.602 1.887 0.263 1 98.94 237 LEU A N 1
ATOM 1770 C CA . LEU A 1 237 ? -10.602 2.686 0.968 1 98.94 237 LEU A CA 1
ATOM 1771 C C . LEU A 1 237 ? -11.031 2.945 2.408 1 98.94 237 LEU A C 1
ATOM 1773 O O . LEU A 1 237 ? -12.203 3.256 2.664 1 98.94 237 LEU A O 1
ATOM 1777 N N . ILE A 1 238 ? -10.125 2.791 3.34 1 98.94 238 ILE A N 1
ATOM 1778 C CA . ILE A 1 238 ? -10.398 3.029 4.754 1 98.94 238 ILE A CA 1
ATOM 1779 C C . ILE A 1 238 ? -9.406 4.059 5.301 1 98.94 238 ILE A C 1
ATOM 1781 O O . ILE A 1 238 ? -8.195 3.941 5.09 1 98.94 238 ILE A O 1
ATOM 1785 N N . PHE A 1 239 ? -9.914 5.105 5.906 1 98.94 239 PHE A N 1
ATOM 1786 C CA . PHE A 1 239 ? -9.117 5.98 6.758 1 98.94 239 PHE A CA 1
ATOM 1787 C C . PHE A 1 239 ? -8.883 5.344 8.125 1 98.94 239 PHE A C 1
ATOM 1789 O O . PHE A 1 239 ? -9.734 5.434 9.008 1 98.94 239 PHE A O 1
ATOM 1796 N N . GLU A 1 240 ? -7.746 4.719 8.305 1 98.81 240 GLU A N 1
ATOM 1797 C CA . GLU A 1 240 ? -7.418 4.016 9.539 1 98.81 240 GLU A CA 1
ATOM 1798 C C . GLU A 1 240 ? -6.742 4.949 10.539 1 98.81 240 GLU A C 1
ATOM 1800 O O . GLU A 1 240 ? -5.539 5.203 10.445 1 98.81 240 GLU A O 1
ATOM 1805 N N . ASN A 1 241 ? -7.5 5.441 11.461 1 97.94 241 ASN A N 1
ATOM 1806 C CA . ASN A 1 241 ? -7.023 6.418 12.438 1 97.94 241 ASN A CA 1
ATOM 1807 C C . ASN A 1 241 ? -6.617 5.75 13.75 1 97.94 241 ASN A C 1
ATOM 1809 O O . ASN A 1 241 ? -5.914 6.348 14.562 1 97.94 241 ASN A O 1
ATOM 1813 N N . GLY A 1 242 ? -7.094 4.566 13.984 1 95.56 242 GLY A N 1
ATOM 1814 C CA . GLY A 1 242 ? -6.863 3.896 15.25 1 95.56 242 GLY A CA 1
ATOM 1815 C C . GLY A 1 242 ? -5.5 3.238 15.336 1 95.56 242 GLY A C 1
ATOM 1816 O O . GLY A 1 242 ? -4.82 3.342 16.359 1 95.56 242 GLY A O 1
ATOM 1817 N N . GLY A 1 243 ? -5.059 2.549 14.375 1 95.88 243 GLY A N 1
ATOM 1818 C CA . GLY A 1 243 ? -3.812 1.799 14.391 1 95.88 243 GLY A CA 1
ATOM 1819 C C . GLY A 1 243 ? -4.016 0.311 14.602 1 95.88 243 GLY A C 1
ATOM 1820 O O . GLY A 1 243 ? -4.938 -0.284 14.039 1 95.88 243 GLY A O 1
ATOM 1821 N N . SER A 1 244 ? -3.109 -0.268 15.406 1 96.5 244 SER A N 1
ATOM 1822 C CA . SER A 1 244 ? -3.115 -1.717 15.586 1 96.5 244 SER A CA 1
ATOM 1823 C C . SER A 1 244 ? -4.355 -2.174 16.344 1 96.5 244 SER A C 1
ATOM 1825 O O . SER A 1 244 ? -4.777 -3.326 16.219 1 96.5 244 SER A O 1
ATOM 1827 N N . GLY A 1 245 ? -5 -1.315 17.062 1 96.94 245 GLY A N 1
ATOM 1828 C CA . GLY A 1 245 ? -6.172 -1.673 17.844 1 96.94 245 GLY A CA 1
ATOM 1829 C C . GLY A 1 245 ? -7.438 -1.764 17.016 1 96.94 245 GLY A C 1
ATOM 1830 O O . GLY A 1 245 ? -8.438 -2.34 17.469 1 96.94 245 GLY A O 1
ATOM 1831 N N . THR A 1 246 ? -7.449 -1.209 15.812 1 98 246 THR A N 1
ATOM 1832 C CA . THR A 1 246 ? -8.664 -1.196 15.008 1 98 246 THR A CA 1
ATOM 1833 C C . THR A 1 246 ? -8.43 -1.878 13.664 1 98 246 THR A C 1
ATOM 1835 O O . THR A 1 246 ? -9.383 -2.172 12.938 1 98 246 THR A O 1
ATOM 1838 N N . ILE A 1 247 ? -7.227 -2.211 13.352 1 98.56 247 ILE A N 1
ATOM 1839 C CA . ILE A 1 247 ? -6.879 -2.607 11.992 1 98.56 247 ILE A CA 1
ATOM 1840 C C . ILE A 1 247 ? -7.504 -3.965 11.672 1 98.56 247 ILE A C 1
ATOM 1842 O O . ILE A 1 247 ? -7.824 -4.254 10.516 1 98.56 247 ILE A O 1
ATOM 1846 N N . ALA A 1 248 ? -7.719 -4.848 12.656 1 98.38 248 ALA A N 1
ATOM 1847 C CA . ALA A 1 248 ? -8.398 -6.117 12.414 1 98.38 248 ALA A CA 1
ATOM 1848 C C . ALA A 1 248 ? -9.797 -5.887 11.844 1 98.38 248 ALA A C 1
ATOM 1850 O O . ALA A 1 248 ? -10.211 -6.574 10.914 1 98.38 248 ALA A O 1
ATOM 1851 N N . GLN A 1 249 ? -10.531 -4.93 12.406 1 98.69 249 GLN A N 1
ATOM 1852 C CA . GLN A 1 249 ? -11.852 -4.598 11.898 1 98.69 249 GLN A CA 1
ATOM 1853 C C . GLN A 1 249 ? -11.766 -3.953 10.516 1 98.69 249 GLN A C 1
ATOM 1855 O O . GLN A 1 249 ? -12.648 -4.145 9.68 1 98.69 249 GLN A O 1
ATOM 1860 N N . SER A 1 250 ? -10.727 -3.15 10.297 1 98.88 250 SER A N 1
ATOM 1861 C CA . SER A 1 250 ? -10.508 -2.605 8.961 1 98.88 250 SER A CA 1
ATOM 1862 C C . SER A 1 250 ? -10.375 -3.717 7.922 1 98.88 250 SER A C 1
ATOM 1864 O O . SER A 1 250 ? -10.914 -3.613 6.82 1 98.88 250 SER A O 1
ATOM 1866 N N . PHE A 1 251 ? -9.734 -4.812 8.25 1 98.75 251 PHE A N 1
ATOM 1867 C CA . PHE A 1 251 ? -9.562 -5.934 7.332 1 98.75 251 PHE A CA 1
ATOM 1868 C C . PHE A 1 251 ? -10.891 -6.652 7.109 1 98.75 251 PHE A C 1
ATOM 1870 O O . PHE A 1 251 ? -11.125 -7.215 6.035 1 98.75 251 PHE A O 1
ATOM 1877 N N . GLU A 1 252 ? -11.742 -6.66 8.094 1 98.75 252 GLU A N 1
ATOM 1878 C CA . GLU A 1 252 ? -13.078 -7.219 7.898 1 98.75 252 GLU A CA 1
ATOM 1879 C C . GLU A 1 252 ? -13.883 -6.391 6.898 1 98.75 252 GLU A C 1
ATOM 1881 O O . GLU A 1 252 ? -14.719 -6.926 6.172 1 98.75 252 GLU A O 1
ATOM 1886 N N . ALA A 1 253 ? -13.586 -5.137 6.844 1 98.88 253 ALA A N 1
ATOM 1887 C CA . ALA A 1 253 ? -14.391 -4.191 6.066 1 98.88 253 ALA A CA 1
ATOM 1888 C C . ALA A 1 253 ? -13.836 -4.035 4.652 1 98.88 253 ALA A C 1
ATOM 1890 O O . ALA A 1 253 ? -14.578 -3.693 3.727 1 98.88 253 ALA A O 1
ATOM 1891 N N . ILE A 1 254 ? -12.555 -4.246 4.461 1 98.88 254 ILE A N 1
ATOM 1892 C CA . ILE A 1 254 ? -11.875 -3.848 3.234 1 98.88 254 ILE A CA 1
ATOM 1893 C C . ILE A 1 254 ? -12.242 -4.809 2.105 1 98.88 254 ILE A C 1
ATOM 1895 O O . ILE A 1 254 ? -12.344 -6.02 2.322 1 98.88 254 ILE A O 1
ATOM 1899 N N . ALA A 1 255 ? -12.492 -4.301 0.933 1 98.69 255 ALA A N 1
ATOM 1900 C CA . ALA A 1 255 ? -12.68 -5.102 -0.274 1 98.69 255 ALA A CA 1
ATOM 1901 C C . ALA A 1 255 ? -11.359 -5.742 -0.71 1 98.69 255 ALA A C 1
ATOM 1903 O O . ALA A 1 255 ? -10.281 -5.246 -0.379 1 98.69 255 ALA A O 1
ATOM 1904 N N . ARG A 1 256 ? -11.43 -6.879 -1.412 1 98.12 256 ARG A N 1
ATOM 1905 C CA . ARG A 1 256 ? -10.242 -7.402 -2.082 1 98.12 256 ARG A CA 1
ATOM 1906 C C . ARG A 1 256 ? -9.617 -6.348 -2.986 1 98.12 256 ARG A C 1
ATOM 1908 O O . ARG A 1 256 ? -10.32 -5.688 -3.758 1 98.12 256 ARG A O 1
ATOM 1915 N N . GLY A 1 257 ? -8.312 -6.168 -2.805 1 98.25 257 GLY A N 1
ATOM 1916 C CA . GLY A 1 257 ? -7.598 -5.199 -3.619 1 98.25 257 GLY A CA 1
ATOM 1917 C C . GLY A 1 257 ? -7.75 -3.773 -3.123 1 98.25 257 GLY A C 1
ATOM 1918 O O . GLY A 1 257 ? -7.195 -2.842 -3.713 1 98.25 257 GLY A O 1
ATOM 1919 N N . GLY A 1 258 ? -8.547 -3.574 -2.016 1 98.69 258 GLY A N 1
ATOM 1920 C CA . GLY A 1 258 ? -8.75 -2.234 -1.488 1 98.69 258 GLY A CA 1
ATOM 1921 C C . GLY A 1 258 ? -7.527 -1.683 -0.776 1 98.69 258 GLY A C 1
ATOM 1922 O O . GLY A 1 258 ? -6.445 -2.264 -0.851 1 98.69 258 GLY A O 1
ATOM 1923 N N . GLN A 1 259 ? -7.707 -0.522 -0.143 1 98.75 259 GLN A N 1
ATOM 1924 C CA . GLN A 1 259 ? -6.59 0.159 0.503 1 98.75 259 GLN A CA 1
ATOM 1925 C C . GLN A 1 259 ? -6.965 0.618 1.909 1 98.75 259 GLN A C 1
ATOM 1927 O O . GLN A 1 259 ? -8.016 1.227 2.109 1 98.75 259 GLN A O 1
ATOM 1932 N N . ILE A 1 260 ? -6.145 0.246 2.836 1 98.94 260 ILE A N 1
ATOM 1933 C CA . ILE A 1 260 ? -6.215 0.762 4.199 1 98.94 260 ILE A CA 1
ATOM 1934 C C . ILE A 1 260 ? -5.129 1.815 4.41 1 98.94 260 ILE A C 1
ATOM 1936 O O . ILE A 1 260 ? -3.939 1.492 4.441 1 98.94 260 ILE A O 1
ATOM 1940 N N . ALA A 1 261 ? -5.527 3.076 4.496 1 98.94 261 ALA A N 1
ATOM 1941 C CA . ALA A 1 261 ? -4.602 4.176 4.75 1 98.94 261 ALA A CA 1
ATOM 1942 C C . ALA A 1 261 ? -4.41 4.398 6.246 1 98.94 261 ALA A C 1
ATOM 1944 O O . ALA A 1 261 ? -5.289 4.949 6.918 1 98.94 261 ALA A O 1
ATOM 1945 N N . VAL A 1 262 ? -3.277 4.004 6.738 1 98.75 262 VAL A N 1
ATOM 1946 C CA . VAL A 1 262 ? -2.982 4.176 8.156 1 98.75 262 VAL A CA 1
ATOM 1947 C C . VAL A 1 262 ? -2.533 5.613 8.414 1 98.75 262 VAL A C 1
ATOM 1949 O O . VAL A 1 262 ? -1.479 6.039 7.938 1 98.75 262 VAL A O 1
ATOM 1952 N N . ILE A 1 263 ? -3.281 6.32 9.18 1 98 263 ILE A N 1
ATOM 1953 C CA . ILE A 1 263 ? -3.092 7.754 9.391 1 98 263 ILE A CA 1
ATOM 1954 C C . ILE A 1 263 ? -2.777 8.023 10.859 1 98 263 ILE A C 1
ATOM 1956 O O . ILE A 1 263 ? -1.921 8.852 11.172 1 98 263 ILE A O 1
ATOM 1960 N N . GLY A 1 264 ? -3.504 7.328 11.688 1 94.31 264 GLY A N 1
ATOM 1961 C CA . GLY A 1 264 ? -3.344 7.633 13.102 1 94.31 264 GLY A CA 1
ATOM 1962 C C . GLY A 1 264 ? -3.016 6.414 13.945 1 94.31 264 GLY A C 1
ATOM 1963 O O . GLY A 1 264 ? -2.838 5.316 13.414 1 94.31 264 GLY A O 1
ATOM 1964 N N . PHE A 1 265 ? -2.871 6.613 15.258 1 92.12 265 PHE A N 1
ATOM 1965 C CA . PHE A 1 265 ? -2.463 5.633 16.266 1 92.12 265 PHE A CA 1
ATOM 1966 C C . PHE A 1 265 ? -3.248 5.816 17.547 1 92.12 265 PHE A C 1
ATOM 1968 O O . PHE A 1 265 ? -2.686 5.719 18.641 1 92.12 265 PHE A O 1
ATOM 1975 N N . LEU A 1 266 ? -4.484 6.098 17.391 1 88.62 266 LEU A N 1
ATOM 1976 C CA . LEU A 1 266 ? -5.348 6.453 18.516 1 88.62 266 LEU A CA 1
ATOM 1977 C C . LEU A 1 266 ? -5.539 5.262 19.453 1 88.62 266 LEU A C 1
ATOM 1979 O O . LEU A 1 266 ? -5.793 5.441 20.641 1 88.62 266 LEU A O 1
ATOM 1983 N N . LYS A 1 267 ? -5.5 4.066 18.891 1 90.25 267 LYS A N 1
ATOM 1984 C CA . LYS A 1 267 ? -5.684 2.83 19.641 1 90.25 267 LYS A CA 1
ATOM 1985 C C . LYS A 1 267 ? -4.59 1.821 19.312 1 90.25 267 LYS A C 1
ATOM 1987 O O . LYS A 1 267 ? -4.324 1.541 18.141 1 90.25 267 LYS A O 1
ATOM 1992 N N . SER A 1 268 ? -3.992 1.283 20.359 1 92.44 268 SER A N 1
ATOM 1993 C CA . SER A 1 268 ? -3 0.227 20.203 1 92.44 268 SER A CA 1
ATOM 1994 C C . SER A 1 268 ? -3.533 -1.116 20.688 1 92.44 268 SER A C 1
ATOM 1996 O O . SER A 1 268 ? -4.195 -1.19 21.719 1 92.44 268 SER A O 1
ATOM 1998 N N . ALA A 1 269 ? -3.232 -2.084 19.906 1 95.75 269 ALA A N 1
ATOM 1999 C CA . ALA A 1 269 ? -3.578 -3.432 20.344 1 95.75 269 ALA A CA 1
ATOM 2000 C C . ALA A 1 269 ? -2.635 -3.908 21.453 1 95.75 269 ALA A C 1
ATOM 2002 O O . ALA A 1 269 ? -1.443 -3.586 21.438 1 95.75 269 ALA A O 1
ATOM 2003 N N . ALA A 1 270 ? -3.229 -4.77 22.406 1 96.38 270 ALA A N 1
ATOM 2004 C CA . ALA A 1 270 ? -2.336 -5.543 23.266 1 96.38 270 ALA A CA 1
ATOM 2005 C C . ALA A 1 270 ? -1.506 -6.531 22.453 1 96.38 270 ALA A C 1
ATOM 2007 O O . ALA A 1 270 ? -1.951 -7.008 21.406 1 96.38 270 ALA A O 1
ATOM 2008 N N . GLN A 1 271 ? -0.297 -6.758 22.953 1 96.75 271 GLN A N 1
ATOM 2009 C CA . GLN A 1 271 ? 0.607 -7.641 22.219 1 96.75 271 GLN A CA 1
ATOM 2010 C C . GLN A 1 271 ? -0.051 -8.984 21.922 1 96.75 271 GLN A C 1
ATOM 2012 O O . GLN A 1 271 ? 0.083 -9.516 20.812 1 96.75 271 GLN A O 1
ATOM 2017 N N . GLU A 1 272 ? -0.804 -9.547 22.828 1 96.94 272 GLU A N 1
ATOM 2018 C CA . GLU A 1 272 ? -1.436 -10.852 22.672 1 96.94 272 GLU A CA 1
ATOM 2019 C C . GLU A 1 272 ? -2.531 -10.828 21.609 1 96.94 272 GLU A C 1
ATOM 2021 O O . GLU A 1 272 ? -2.973 -11.875 21.141 1 96.94 272 GLU A O 1
ATOM 2026 N N . ASP A 1 273 ? -2.996 -9.57 21.25 1 96.88 273 ASP A N 1
ATOM 2027 C CA . ASP A 1 273 ? -4.066 -9.414 20.266 1 96.88 273 ASP A CA 1
ATOM 2028 C C . ASP A 1 273 ? -3.545 -8.781 18.984 1 96.88 273 ASP A C 1
ATOM 2030 O O . ASP A 1 273 ? -4.328 -8.352 18.125 1 96.88 273 ASP A O 1
ATOM 2034 N N . MET A 1 274 ? -2.191 -8.633 18.875 1 98.12 274 MET A N 1
ATOM 2035 C CA . MET A 1 274 ? -1.613 -7.988 17.703 1 98.12 274 MET A CA 1
ATOM 2036 C C . MET A 1 274 ? -1.993 -8.734 16.422 1 98.12 274 MET A C 1
ATOM 2038 O O . MET A 1 274 ? -1.765 -9.945 16.312 1 98.12 274 MET A O 1
ATOM 2042 N N . PRO A 1 275 ? -2.65 -8.055 15.508 1 97.56 275 PRO A N 1
ATOM 2043 C CA . PRO A 1 275 ? -3.1 -8.742 14.289 1 97.56 275 PRO A CA 1
ATOM 2044 C C . PRO A 1 275 ? -1.943 -9.133 13.375 1 97.56 275 PRO A C 1
ATOM 2046 O O . PRO A 1 275 ? -0.951 -8.406 13.281 1 97.56 275 PRO A O 1
ATOM 2049 N N . ASP A 1 276 ? -2.025 -10.258 12.695 1 97.62 276 ASP A N 1
ATOM 2050 C CA . ASP A 1 276 ? -1.082 -10.695 11.664 1 97.62 276 ASP A CA 1
ATOM 2051 C C . ASP A 1 276 ? -1.373 -10.008 10.328 1 97.62 276 ASP A C 1
ATOM 2053 O O . ASP A 1 276 ? -1.915 -10.633 9.414 1 97.62 276 ASP A O 1
ATOM 2057 N N . VAL A 1 277 ? -0.93 -8.789 10.219 1 98.19 277 VAL A N 1
ATOM 2058 C CA . VAL A 1 277 ? -1.242 -7.945 9.07 1 98.19 277 VAL A CA 1
ATOM 2059 C C . VAL A 1 277 ? -0.655 -8.562 7.805 1 98.19 277 VAL A C 1
ATOM 2061 O O . VAL A 1 277 ? -1.254 -8.469 6.73 1 98.19 277 VAL A O 1
ATOM 2064 N N . ALA A 1 278 ? 0.509 -9.266 7.902 1 97.44 278 ALA A N 1
ATOM 2065 C CA . ALA A 1 278 ? 1.108 -9.906 6.734 1 97.44 278 ALA A CA 1
ATOM 2066 C C . ALA A 1 278 ? 0.154 -10.922 6.117 1 97.44 278 ALA A C 1
ATOM 2068 O O . ALA A 1 278 ? -0.08 -10.914 4.906 1 97.44 278 ALA A O 1
ATOM 2069 N N . SER A 1 279 ? -0.43 -11.742 6.918 1 96.69 279 SER A N 1
ATOM 2070 C CA . SER A 1 279 ? -1.364 -12.75 6.43 1 96.69 279 SER A CA 1
ATOM 2071 C C . SER A 1 279 ? -2.637 -12.109 5.887 1 96.69 279 SER A C 1
ATOM 2073 O O . SER A 1 279 ? -3.197 -12.57 4.891 1 96.69 279 SER A O 1
ATOM 2075 N N . LEU A 1 280 ? -3.064 -11.078 6.551 1 97.88 280 LEU A N 1
ATOM 2076 C CA . LEU A 1 280 ? -4.332 -10.445 6.199 1 97.88 280 LEU A CA 1
ATOM 2077 C C . LEU A 1 280 ? -4.23 -9.742 4.852 1 97.88 280 LEU A C 1
ATOM 2079 O O . LEU A 1 280 ? -5.141 -9.836 4.027 1 97.88 280 LEU A O 1
ATOM 2083 N N . VAL A 1 281 ? -3.08 -9.016 4.621 1 98.25 281 VAL A N 1
ATOM 2084 C CA . VAL A 1 281 ? -2.93 -8.352 3.328 1 98.25 281 VAL A CA 1
ATOM 2085 C C . VAL A 1 281 ? -2.809 -9.398 2.223 1 98.25 281 VAL A C 1
ATOM 2087 O O . VAL A 1 281 ? -3.271 -9.18 1.101 1 98.25 281 VAL A O 1
ATOM 2090 N N . LEU A 1 282 ? -2.137 -10.492 2.469 1 96.94 282 LEU A N 1
ATOM 2091 C CA . LEU A 1 282 ? -2.014 -11.57 1.491 1 96.94 282 LEU A CA 1
ATOM 2092 C C . LEU A 1 282 ? -3.383 -12.148 1.145 1 96.94 282 LEU A C 1
ATOM 2094 O O . LEU A 1 282 ? -3.695 -12.352 -0.031 1 96.94 282 LEU A O 1
ATOM 2098 N N . ASP A 1 283 ? -4.188 -12.391 2.139 1 96.44 283 ASP A N 1
ATOM 2099 C CA . ASP A 1 283 ? -5.516 -12.961 1.938 1 96.44 283 ASP A CA 1
ATOM 2100 C C . ASP A 1 283 ? -6.367 -12.062 1.046 1 96.44 283 ASP A C 1
ATOM 2102 O O . ASP A 1 283 ? -7.008 -12.539 0.106 1 96.44 283 ASP A O 1
ATOM 2106 N N . LYS A 1 284 ? -6.34 -10.742 1.297 1 97.5 284 LYS A N 1
ATOM 2107 C CA . LYS A 1 284 ? -7.242 -9.805 0.638 1 97.5 284 LYS A CA 1
ATOM 2108 C C . LYS A 1 284 ? -6.617 -9.242 -0.632 1 97.5 284 LYS A C 1
ATOM 2110 O O . LYS A 1 284 ? -7.309 -8.641 -1.459 1 97.5 284 LYS A O 1
ATOM 2115 N N . GLY A 1 285 ? -5.309 -9.516 -0.837 1 98 285 GLY A N 1
ATOM 2116 C CA . GLY A 1 285 ? -4.641 -8.828 -1.929 1 98 285 GLY A CA 1
ATOM 2117 C C . GLY A 1 285 ? -4.754 -7.316 -1.84 1 98 285 GLY A C 1
ATOM 2118 O O . GLY A 1 285 ? -4.855 -6.637 -2.863 1 98 285 GLY A O 1
ATOM 2119 N N . CYS A 1 286 ? -4.824 -6.797 -0.611 1 98.69 286 CYS A N 1
ATOM 2120 C CA . CYS A 1 286 ? -5.066 -5.371 -0.441 1 98.69 286 CYS A CA 1
ATOM 2121 C C . CYS A 1 286 ? -3.785 -4.641 -0.049 1 98.69 286 CYS A C 1
ATOM 2123 O O . CYS A 1 286 ? -2.717 -5.25 0.019 1 98.69 286 CYS A O 1
ATOM 2125 N N . VAL A 1 287 ? -3.889 -3.324 0.109 1 98.81 287 VAL A N 1
ATOM 2126 C CA . VAL A 1 287 ? -2.781 -2.436 0.442 1 98.81 287 VAL A CA 1
ATOM 2127 C C . VAL A 1 287 ? -2.992 -1.842 1.832 1 98.81 287 VAL A C 1
ATOM 2129 O O . VAL A 1 287 ? -4.098 -1.401 2.164 1 98.81 287 VAL A O 1
ATOM 2132 N N . VAL A 1 288 ? -2.002 -1.967 2.629 1 98.88 288 VAL A N 1
ATOM 2133 C CA . VAL A 1 288 ? -1.88 -1.182 3.854 1 98.88 288 VAL A CA 1
ATOM 2134 C C . VAL A 1 288 ? -0.742 -0.173 3.709 1 98.88 288 VAL A C 1
ATOM 2136 O O . VAL A 1 288 ? 0.397 -0.549 3.422 1 98.88 288 VAL A O 1
ATOM 2139 N N . ARG A 1 289 ? -1.038 1.139 3.854 1 98.62 289 ARG A N 1
ATOM 2140 C CA . ARG A 1 289 ? 0.038 2.105 3.666 1 98.62 289 ARG A CA 1
ATOM 2141 C C . ARG A 1 289 ? -0.005 3.189 4.738 1 98.62 289 ARG A C 1
ATOM 2143 O O . ARG A 1 289 ? -1.079 3.541 5.23 1 98.62 289 ARG A O 1
ATOM 2150 N N . GLY A 1 290 ? 1.144 3.639 5.066 1 98.62 290 GLY A N 1
ATOM 2151 C CA . GLY A 1 290 ? 1.242 4.781 5.961 1 98.62 290 GLY A CA 1
ATOM 2152 C C . GLY A 1 290 ? 1.054 6.109 5.254 1 98.62 290 GLY A C 1
ATOM 2153 O O . GLY A 1 290 ? 1.527 6.293 4.133 1 98.62 290 GLY A O 1
ATOM 2154 N N . VAL A 1 291 ? 0.366 7.027 5.914 1 98.5 291 VAL A N 1
ATOM 2155 C CA . VAL A 1 291 ? 0.167 8.367 5.375 1 98.5 291 VAL A CA 1
ATOM 2156 C C . VAL A 1 291 ? 0.861 9.398 6.266 1 98.5 291 VAL A C 1
ATOM 2158 O O . VAL A 1 291 ? 0.513 9.539 7.441 1 98.5 291 VAL A O 1
ATOM 2161 N N . ASN A 1 292 ? 1.799 10.039 5.75 1 97.38 292 ASN A N 1
ATOM 2162 C CA . ASN A 1 292 ? 2.521 11.102 6.453 1 97.38 292 ASN A CA 1
ATOM 2163 C C . ASN A 1 292 ? 2.172 12.477 5.898 1 97.38 292 ASN A C 1
ATOM 2165 O O . ASN A 1 292 ? 2.984 13.102 5.211 1 97.38 292 ASN A O 1
ATOM 2169 N N . VAL A 1 293 ? 0.979 12.953 6.254 1 98.31 293 VAL A N 1
ATOM 2170 C CA . VAL A 1 293 ? 0.46 14.211 5.727 1 98.31 293 VAL A CA 1
ATOM 2171 C C . VAL A 1 293 ? 0.593 14.227 4.207 1 98.31 293 VAL A C 1
ATOM 2173 O O . VAL A 1 293 ? -0.243 13.664 3.496 1 98.31 293 VAL A O 1
ATOM 2176 N N . GLY A 1 294 ? 1.67 14.914 3.688 1 98.56 294 GLY A N 1
ATOM 2177 C CA . GLY A 1 294 ? 1.864 14.859 2.246 1 98.56 294 GLY A CA 1
ATOM 2178 C C . GLY A 1 294 ? 2.754 15.977 1.721 1 98.56 294 GLY A C 1
ATOM 2179 O O . GLY A 1 294 ? 3.135 16.875 2.469 1 98.56 294 GLY A O 1
ATOM 2180 N N . SER A 1 295 ? 3.125 15.859 0.489 1 98.69 295 SER A N 1
ATOM 2181 C CA . SER A 1 295 ? 4.012 16.797 -0.19 1 98.69 295 SER A CA 1
ATOM 2182 C C . SER A 1 295 ? 3.277 18.078 -0.572 1 98.69 295 SER A C 1
ATOM 2184 O O . SER A 1 295 ? 2.045 18.125 -0.556 1 98.69 295 SER A O 1
ATOM 2186 N N . LYS A 1 296 ? 4.043 19.047 -0.856 1 98.75 296 LYS A N 1
ATOM 2187 C CA . LYS A 1 296 ? 3.482 20.297 -1.369 1 98.75 296 LYS A CA 1
ATOM 2188 C C . LYS A 1 296 ? 2.664 20.047 -2.635 1 98.75 296 LYS A C 1
ATOM 2190 O O . LYS A 1 296 ? 1.629 20.688 -2.844 1 98.75 296 LYS A O 1
ATOM 2195 N N . GLN A 1 297 ? 3.146 19.141 -3.51 1 98.69 297 GLN A N 1
ATOM 2196 C CA . GLN A 1 297 ? 2.404 18.797 -4.719 1 98.69 297 GLN A CA 1
ATOM 2197 C C . GLN A 1 297 ? 0.992 18.328 -4.383 1 98.69 297 GLN A C 1
ATOM 2199 O O . GLN A 1 297 ? 0.025 18.75 -5.027 1 98.69 297 GLN A O 1
ATOM 2204 N N . LEU A 1 298 ? 0.841 17.484 -3.43 1 98.81 298 LEU A N 1
ATOM 2205 C CA . LEU A 1 298 ? -0.471 17 -3.014 1 98.81 298 LEU A CA 1
ATOM 2206 C C . LEU A 1 298 ? -1.304 18.141 -2.422 1 98.81 298 LEU A C 1
ATOM 2208 O O . LEU A 1 298 ? -2.51 18.219 -2.668 1 98.81 298 LEU A O 1
ATOM 2212 N N . THR A 1 299 ? -0.675 18.984 -1.615 1 98.88 299 THR A N 1
ATOM 2213 C CA . THR A 1 299 ? -1.369 20.141 -1.041 1 98.88 299 THR A CA 1
ATOM 2214 C C . THR A 1 299 ? -1.899 21.047 -2.141 1 98.88 299 THR A C 1
ATOM 2216 O O . THR A 1 299 ? -3.025 21.547 -2.055 1 98.88 299 THR A O 1
ATOM 2219 N N . GLN A 1 300 ? -1.115 21.281 -3.164 1 98.75 300 GLN A N 1
ATOM 2220 C CA . GLN A 1 300 ? -1.538 22.109 -4.281 1 98.75 300 GLN A CA 1
ATOM 2221 C C . GLN A 1 300 ? -2.754 21.516 -4.984 1 98.75 300 GLN A C 1
ATOM 2223 O O . GLN A 1 300 ? -3.699 22.234 -5.316 1 98.75 300 GLN A O 1
ATOM 2228 N N . ASP A 1 301 ? -2.734 20.188 -5.242 1 98.75 301 ASP A N 1
ATOM 2229 C CA . ASP A 1 301 ? -3.877 19.516 -5.844 1 98.75 301 ASP A CA 1
ATOM 2230 C C . ASP A 1 301 ? -5.125 19.656 -4.977 1 98.75 301 ASP A C 1
ATOM 2232 O O . ASP A 1 301 ? -6.219 19.906 -5.492 1 98.75 301 ASP A O 1
ATOM 2236 N N . LEU A 1 302 ? -4.906 19.5 -3.715 1 98.81 302 LEU A N 1
ATOM 2237 C CA . LEU A 1 302 ? -5.992 19.641 -2.752 1 98.81 302 LEU A CA 1
ATOM 2238 C C . LEU A 1 302 ? -6.602 21.047 -2.826 1 98.81 302 LEU A C 1
ATOM 2240 O O . LEU A 1 302 ? -7.824 21.188 -2.918 1 98.81 302 LEU A O 1
ATOM 2244 N N . VAL A 1 303 ? -5.77 22.047 -2.746 1 98.81 303 VAL A N 1
ATOM 2245 C CA . VAL A 1 303 ? -6.23 23.422 -2.766 1 98.81 303 VAL A CA 1
ATOM 2246 C C . VAL A 1 303 ? -7.016 23.688 -4.047 1 98.81 303 VAL A C 1
ATOM 2248 O O . VAL A 1 303 ? -8.07 24.328 -4.02 1 98.81 303 VAL A O 1
ATOM 2251 N N . ASN A 1 304 ? -6.5 23.172 -5.137 1 98.44 304 ASN A N 1
ATOM 2252 C CA . ASN A 1 304 ? -7.195 23.328 -6.41 1 98.44 304 ASN A CA 1
ATOM 2253 C C . ASN A 1 304 ? -8.609 22.734 -6.344 1 98.44 304 ASN A C 1
ATOM 2255 O O . ASN A 1 304 ? -9.562 23.375 -6.789 1 98.44 304 ASN A O 1
ATOM 2259 N N . PHE A 1 305 ? -8.734 21.609 -5.793 1 98.69 305 PHE A N 1
ATOM 2260 C CA . PHE A 1 305 ? -10.031 20.953 -5.734 1 98.69 305 PHE A CA 1
ATOM 2261 C C . PHE A 1 305 ? -10.969 21.672 -4.77 1 98.69 305 PHE A C 1
ATOM 2263 O O . PHE A 1 305 ? -12.102 22 -5.125 1 98.69 305 PHE A O 1
ATOM 2270 N N . VAL A 1 306 ? -10.5 21.938 -3.574 1 98.62 306 VAL A N 1
ATOM 2271 C CA . VAL A 1 306 ? -11.336 22.484 -2.506 1 98.62 306 VAL A CA 1
ATOM 2272 C C . VAL A 1 306 ? -11.836 23.859 -2.906 1 98.62 306 VAL A C 1
ATOM 2274 O O . VAL A 1 306 ? -13 24.203 -2.668 1 98.62 306 VAL A O 1
ATOM 2277 N N . THR A 1 307 ? -11.016 24.641 -3.535 1 98.06 307 THR A N 1
ATOM 2278 C CA . THR A 1 307 ? -11.422 26 -3.908 1 98.06 307 THR A CA 1
ATOM 2279 C C . THR A 1 307 ? -12.32 25.969 -5.141 1 98.06 307 THR A C 1
ATOM 2281 O O . THR A 1 307 ? -13.211 26.812 -5.285 1 98.06 307 THR A O 1
ATOM 2284 N N . SER A 1 308 ? -12.094 24.984 -6.031 1 97.31 308 SER A N 1
ATOM 2285 C CA . SER A 1 308 ? -12.938 24.859 -7.215 1 97.31 308 SER A CA 1
ATOM 2286 C C . SER A 1 308 ? -14.367 24.5 -6.848 1 97.31 308 SER A C 1
ATOM 2288 O O . SER A 1 308 ? -15.32 24.891 -7.527 1 97.31 308 SER A O 1
ATOM 2290 N N . LYS A 1 309 ? -14.5 23.781 -5.723 1 97.31 309 LYS A N 1
ATOM 2291 C CA . LYS A 1 309 ? -15.82 23.297 -5.316 1 97.31 309 LYS A CA 1
ATOM 2292 C C . LYS A 1 309 ? -16.328 24.062 -4.098 1 97.31 309 LYS A C 1
ATOM 2294 O O . LYS A 1 309 ? -17.469 23.859 -3.662 1 97.31 309 LYS A O 1
ATOM 2299 N N . GLU A 1 310 ? -15.461 24.906 -3.6 1 97.38 310 GLU A N 1
ATOM 2300 C CA . GLU A 1 310 ? -15.766 25.688 -2.404 1 97.38 310 GLU A CA 1
ATOM 2301 C C . GLU A 1 310 ? -16.203 24.781 -1.254 1 97.38 310 GLU A C 1
ATOM 2303 O O . GLU A 1 310 ? -17.266 25 -0.663 1 97.38 310 GLU A O 1
ATOM 2308 N N . LEU A 1 311 ? -15.422 23.766 -1.017 1 97.5 311 LEU A N 1
ATOM 2309 C CA . LEU A 1 311 ? -15.703 22.812 0.043 1 97.5 311 LEU A CA 1
ATOM 2310 C C . LEU A 1 311 ? -15.336 23.375 1.408 1 97.5 311 LEU A C 1
ATOM 2312 O O . LEU A 1 311 ? -14.148 23.547 1.716 1 97.5 311 LEU A O 1
ATOM 2316 N N . GLY A 1 312 ? -16.297 23.688 2.215 1 95.62 312 GLY A N 1
ATOM 2317 C CA . GLY A 1 312 ? -16.062 24.234 3.543 1 95.62 312 GLY A CA 1
ATOM 2318 C C . GLY A 1 312 ? -15.695 23.172 4.566 1 95.62 312 GLY A C 1
ATOM 2319 O O . GLY A 1 312 ? -16.578 22.531 5.145 1 95.62 312 GLY A O 1
ATOM 2320 N N . ILE A 1 313 ? -14.43 23.016 4.836 1 95.38 313 ILE A N 1
ATOM 2321 C CA . ILE A 1 313 ? -13.953 22.062 5.832 1 95.38 313 ILE A CA 1
ATOM 2322 C C . ILE A 1 313 ? -14.625 22.344 7.172 1 95.38 313 ILE A C 1
ATOM 2324 O O . ILE A 1 313 ? -14.766 23.5 7.586 1 95.38 313 ILE A O 1
ATOM 2328 N N . PRO A 1 314 ? -15.039 21.312 7.812 1 96.31 314 PRO A N 1
ATOM 2329 C CA . PRO A 1 314 ? -15.789 21.5 9.055 1 96.31 314 PRO A CA 1
ATOM 2330 C C . PRO A 1 314 ? -14.922 22.078 10.18 1 96.31 314 PRO A C 1
ATOM 2332 O O . PRO A 1 314 ? -13.992 21.406 10.641 1 96.31 314 PRO A O 1
ATOM 2335 N N . ILE A 1 315 ? -15.242 23.266 10.609 1 97.88 315 ILE A N 1
ATOM 2336 C CA . ILE A 1 315 ? -14.672 23.906 11.789 1 97.88 315 ILE A CA 1
ATOM 2337 C C . ILE A 1 315 ? -15.695 23.922 12.922 1 97.88 315 ILE A C 1
ATOM 2339 O O . ILE A 1 315 ? -16.719 24.594 12.828 1 97.88 315 ILE A O 1
ATOM 2343 N N . GLU A 1 316 ? -15.422 23.156 13.938 1 96.62 316 GLU A N 1
ATOM 2344 C CA . GLU A 1 316 ? -16.391 23.031 15.016 1 96.62 316 GLU A CA 1
ATOM 2345 C C . GLU A 1 316 ? -16.391 24.266 15.906 1 96.62 316 GLU A C 1
ATOM 2347 O O . GLU A 1 316 ? -17.453 24.734 16.328 1 96.62 316 GLU A O 1
ATOM 2352 N N . LYS A 1 317 ? -15.242 24.672 16.281 1 97.12 317 LYS A N 1
ATOM 2353 C CA . LYS A 1 317 ? -15.055 25.812 17.172 1 97.12 317 LYS A CA 1
ATOM 2354 C C . LYS A 1 317 ? -13.805 26.609 16.812 1 97.12 317 LYS A C 1
ATOM 2356 O O . LYS A 1 317 ? -12.844 26.047 16.281 1 97.12 317 LYS A O 1
ATOM 2361 N N . SER A 1 318 ? -13.898 27.906 17.062 1 97.81 318 SER A N 1
ATOM 2362 C CA . SER A 1 318 ? -12.758 28.797 16.875 1 97.81 318 SER A CA 1
ATOM 2363 C C . SER A 1 318 ? -12.453 29.594 18.141 1 97.81 318 SER A C 1
ATOM 2365 O O . SER A 1 318 ? -13.367 30.062 18.812 1 97.81 318 SER A O 1
ATOM 2367 N N . PHE A 1 319 ? -11.227 29.672 18.422 1 98.5 319 PHE A N 1
ATOM 2368 C CA . PHE A 1 319 ? -10.734 30.453 19.547 1 98.5 319 PHE A CA 1
ATOM 2369 C C . PHE A 1 319 ? -9.828 31.594 19.078 1 98.5 319 PHE A C 1
ATOM 2371 O O . PHE A 1 319 ? -9.336 31.562 17.938 1 98.5 319 PHE A O 1
ATOM 2378 N N . LYS A 1 320 ? -9.586 32.531 19.969 1 98.12 320 LYS A N 1
ATOM 2379 C CA . LYS A 1 320 ? -8.703 33.656 19.641 1 98.12 320 LYS A CA 1
ATOM 2380 C C . LYS A 1 320 ? -7.25 33.312 19.969 1 98.12 320 LYS A C 1
ATOM 2382 O O . LYS A 1 320 ? -6.984 32.469 20.812 1 98.12 320 LYS A O 1
ATOM 2387 N N . PHE A 1 321 ? -6.395 34 19.312 1 98.31 321 PHE A N 1
ATOM 2388 C CA . PHE A 1 321 ? -4.973 33.781 19.578 1 98.31 321 PHE A CA 1
ATOM 2389 C C . PHE A 1 321 ? -4.547 34.562 20.828 1 98.31 321 PHE A C 1
ATOM 2391 O O . PHE A 1 321 ? -3.809 35.562 20.719 1 98.31 321 PHE A O 1
ATOM 2398 N N . GLU A 1 322 ? -4.988 34.156 21.859 1 97.56 322 GLU A N 1
ATOM 2399 C CA . GLU A 1 322 ? -4.586 34.5 23.219 1 97.56 322 GLU A CA 1
ATOM 2400 C C . GLU A 1 322 ? -4.168 33.281 24 1 97.56 322 GLU A C 1
ATOM 2402 O O . GLU A 1 322 ? -4.758 32.188 23.844 1 97.56 322 GLU A O 1
ATOM 2407 N N . LYS A 1 323 ? -3.164 33.438 24.812 1 97.88 323 LYS A N 1
ATOM 2408 C CA . LYS A 1 323 ? -2.588 32.281 25.5 1 97.88 323 LYS A CA 1
ATOM 2409 C C . LYS A 1 323 ? -3.674 31.438 26.156 1 97.88 323 LYS A C 1
ATOM 2411 O O . LYS A 1 323 ? -3.729 30.219 25.938 1 97.88 323 LYS A O 1
ATOM 2416 N N . ASP A 1 324 ? -4.516 32.062 26.906 1 97.88 324 ASP A N 1
ATOM 2417 C CA . ASP A 1 324 ? -5.551 31.328 27.625 1 97.88 324 ASP A CA 1
ATOM 2418 C C . ASP A 1 324 ? -6.531 30.672 26.656 1 97.88 324 ASP A C 1
ATOM 2420 O O . ASP A 1 324 ? -7.023 29.562 26.938 1 97.88 324 ASP A O 1
ATOM 2424 N N . GLN A 1 325 ? -6.828 31.297 25.594 1 98.25 325 GLN A N 1
ATOM 2425 C CA . GLN A 1 325 ? -7.754 30.75 24.609 1 98.25 325 GLN A CA 1
ATOM 2426 C C . GLN A 1 325 ? -7.125 29.578 23.844 1 98.25 325 GLN A C 1
ATOM 2428 O O . GLN A 1 325 ? -7.812 28.625 23.484 1 98.25 325 GLN A O 1
ATOM 2433 N N . VAL A 1 326 ? -5.844 29.703 23.562 1 98.62 326 VAL A N 1
ATOM 2434 C CA . VAL A 1 326 ? -5.141 28.594 22.906 1 98.62 326 VAL A CA 1
ATOM 2435 C C . VAL A 1 326 ? -5.152 27.375 23.828 1 98.62 326 VAL A C 1
ATOM 2437 O O . VAL A 1 326 ? -5.391 26.25 23.375 1 98.62 326 VAL A O 1
ATOM 2440 N N . ILE A 1 327 ? -4.91 27.594 25.125 1 98.69 327 ILE A N 1
ATOM 2441 C CA . ILE A 1 327 ? -4.961 26.516 26.109 1 98.69 327 ILE A CA 1
ATOM 2442 C C . ILE A 1 327 ? -6.367 25.922 26.141 1 98.69 327 ILE A C 1
ATOM 2444 O O . ILE A 1 327 ? -6.523 24.703 26.188 1 98.69 327 ILE A O 1
ATOM 2448 N N . GLU A 1 328 ? -7.352 26.766 26.047 1 98.62 328 GLU A N 1
ATOM 2449 C CA . GLU A 1 328 ? -8.727 26.281 26.016 1 98.62 328 GLU A CA 1
ATOM 2450 C C . GLU A 1 328 ? -8.992 25.438 24.766 1 98.62 328 GLU A C 1
ATOM 2452 O O . GLU A 1 328 ? -9.742 24.469 24.812 1 98.62 328 GLU A O 1
ATOM 2457 N N . ALA A 1 329 ? -8.453 25.859 23.672 1 98.62 329 ALA A N 1
ATOM 2458 C CA . ALA A 1 329 ? -8.594 25.078 22.438 1 98.62 329 ALA A CA 1
ATOM 2459 C C . ALA A 1 329 ? -8.031 23.672 22.609 1 98.62 329 ALA A C 1
ATOM 2461 O O . ALA A 1 329 ? -8.633 22.703 22.156 1 98.62 329 ALA A O 1
ATOM 2462 N N . TYR A 1 330 ? -6.848 23.562 23.25 1 98.69 330 TYR A N 1
ATOM 2463 C CA . TYR A 1 330 ? -6.27 22.266 23.547 1 98.69 330 TYR A CA 1
ATOM 2464 C C . TYR A 1 330 ? -7.211 21.438 24.406 1 98.69 330 TYR A C 1
ATOM 2466 O O . TYR A 1 330 ? -7.383 20.234 24.172 1 98.69 330 TYR A O 1
ATOM 2474 N N . LYS A 1 331 ? -7.801 22.078 25.406 1 98.44 331 LYS A N 1
ATOM 2475 C CA . LYS A 1 331 ? -8.734 21.375 26.281 1 98.44 331 LYS A CA 1
ATOM 2476 C C . LYS A 1 331 ? -9.93 20.844 25.5 1 98.44 331 LYS A C 1
ATOM 2478 O O . LYS A 1 331 ? -10.383 19.719 25.719 1 98.44 331 LYS A O 1
ATOM 2483 N N . GLU A 1 332 ? -10.406 21.688 24.656 1 97.94 332 GLU A N 1
ATOM 2484 C CA . GLU A 1 332 ? -11.539 21.266 23.828 1 97.94 332 GLU A CA 1
ATOM 2485 C C . GLU A 1 332 ? -11.18 20.062 22.953 1 97.94 332 GLU A C 1
ATOM 2487 O O . GLU A 1 332 ? -11.977 19.141 22.797 1 97.94 332 GLU A O 1
ATOM 2492 N N . LEU A 1 333 ? -10.023 20.094 22.344 1 97.88 333 LEU A N 1
ATOM 2493 C CA . LEU A 1 333 ? -9.562 18.984 21.516 1 97.88 333 LEU A CA 1
ATOM 2494 C C . LEU A 1 333 ? -9.461 17.703 22.344 1 97.88 333 LEU A C 1
ATOM 2496 O O . LEU A 1 333 ? -9.844 16.625 21.891 1 97.88 333 LEU A O 1
ATOM 2500 N N . GLU A 1 334 ? -8.945 17.812 23.516 1 97.06 334 GLU A N 1
ATOM 2501 C CA . GLU A 1 334 ? -8.711 16.688 24.406 1 97.06 334 GLU A CA 1
ATOM 2502 C C . GLU A 1 334 ? -10.016 16 24.781 1 97.06 334 GLU A C 1
ATOM 2504 O O . GLU A 1 334 ? -10.055 14.781 24.969 1 97.06 334 GLU A O 1
ATOM 2509 N N . LYS A 1 335 ? -11.094 16.812 24.844 1 95.81 335 LYS A N 1
ATOM 2510 C CA . LYS A 1 335 ? -12.398 16.25 25.188 1 95.81 335 LYS A CA 1
ATOM 2511 C C . LYS A 1 335 ? -12.867 15.258 24.125 1 95.81 335 LYS A C 1
ATOM 2513 O O . LYS A 1 335 ? -13.695 14.391 24.406 1 95.81 335 LYS A O 1
ATOM 2518 N N . ALA A 1 336 ? -12.422 15.383 22.922 1 92.81 336 ALA A N 1
ATOM 2519 C CA . ALA A 1 336 ? -12.719 14.492 21.797 1 92.81 336 ALA A CA 1
ATOM 2520 C C . ALA A 1 336 ? -14.211 14.477 21.5 1 92.81 336 ALA A C 1
ATOM 2522 O O . ALA A 1 336 ? -14.766 13.438 21.109 1 92.81 336 ALA A O 1
ATOM 2523 N N . GLU A 1 337 ? -14.875 15.578 21.719 1 93.69 337 GLU A N 1
ATOM 2524 C CA . GLU A 1 337 ? -16.312 15.664 21.484 1 93.69 337 GLU A CA 1
ATOM 2525 C C . GLU A 1 337 ? -16.609 16.438 20.203 1 93.69 337 GLU A C 1
ATOM 2527 O O . GLU A 1 337 ? -17.75 16.422 19.719 1 93.69 337 GLU A O 1
ATOM 2532 N N . HIS A 1 338 ? -15.664 16.984 19.656 1 93.69 338 HIS A N 1
ATOM 2533 C CA . HIS A 1 338 ? -15.844 17.859 18.5 1 93.69 338 HIS A CA 1
ATOM 2534 C C . HIS A 1 338 ? -16.062 17.062 17.219 1 93.69 338 HIS A C 1
ATOM 2536 O O . HIS A 1 338 ? -15.656 15.891 17.141 1 93.69 338 HIS A O 1
ATOM 2542 N N . VAL A 1 339 ? -16.719 17.609 16.266 1 96.56 339 VAL A N 1
ATOM 2543 C CA . VAL A 1 339 ? -16.828 17.141 14.883 1 96.56 339 VAL A CA 1
ATOM 2544 C C . VAL A 1 339 ? -16.016 18.047 13.961 1 96.56 339 VAL A C 1
ATOM 2546 O O . VAL A 1 339 ? -16.312 19.234 13.836 1 96.56 339 VAL A O 1
ATOM 2549 N N . GLY A 1 340 ? -15 17.484 13.352 1 97.56 340 GLY A N 1
ATOM 2550 C CA . GLY A 1 340 ? -14.133 18.281 12.5 1 97.56 340 GLY A CA 1
ATOM 2551 C C . GLY A 1 340 ? -12.992 18.938 13.258 1 97.56 340 GLY A C 1
ATOM 2552 O O . GLY A 1 340 ? -12.328 18.281 14.07 1 97.56 340 GLY A O 1
ATOM 2553 N N . LYS A 1 341 ? -12.68 20.172 12.945 1 98.38 341 LYS A N 1
ATOM 2554 C CA . LYS A 1 341 ? -11.461 20.828 13.406 1 98.38 341 LYS A CA 1
ATOM 2555 C C . LYS A 1 341 ? -11.773 21.891 14.461 1 98.38 341 LYS A C 1
ATOM 2557 O O . LYS A 1 341 ? -12.891 22.406 14.508 1 98.38 341 LYS A O 1
ATOM 2562 N N . ILE A 1 342 ? -10.805 22.156 15.297 1 98.69 342 ILE A N 1
ATOM 2563 C CA . ILE A 1 342 ? -10.789 23.281 16.219 1 98.69 342 ILE A CA 1
ATOM 2564 C C . ILE A 1 342 ? -9.766 24.312 15.758 1 98.69 342 ILE A C 1
ATOM 2566 O O . ILE A 1 342 ? -8.609 23.969 15.484 1 98.69 342 ILE A O 1
ATOM 2570 N N . ALA A 1 343 ? -10.18 25.578 15.695 1 98.69 343 ALA A N 1
ATOM 2571 C CA . ALA A 1 343 ? -9.336 26.578 15.055 1 98.69 343 ALA A CA 1
ATOM 2572 C C . ALA A 1 343 ? -8.891 27.641 16.062 1 98.69 343 ALA A C 1
ATOM 2574 O O . ALA A 1 343 ? -9.477 27.766 17.141 1 98.69 343 ALA A O 1
ATOM 2575 N N . ILE A 1 344 ? -7.789 28.25 15.758 1 98.75 344 ILE A N 1
ATOM 2576 C CA . ILE A 1 344 ? -7.27 29.438 16.406 1 98.75 344 ILE A CA 1
ATOM 2577 C C . ILE A 1 344 ? -7.203 30.594 15.406 1 98.75 344 ILE A C 1
ATOM 2579 O O . ILE A 1 344 ? -6.512 30.5 14.391 1 98.75 344 ILE A O 1
ATOM 2583 N N . GLU A 1 345 ? -7.898 31.609 15.742 1 98.38 345 GLU A N 1
ATOM 2584 C CA . GLU A 1 345 ? -7.879 32.781 14.883 1 98.38 345 GLU A CA 1
ATOM 2585 C C . GLU A 1 345 ? -6.938 33.875 15.438 1 98.38 345 GLU A C 1
ATOM 2587 O O . GLU A 1 345 ? -7.082 34.281 16.578 1 98.38 345 GLU A O 1
ATOM 2592 N N . VAL A 1 346 ? -5.957 34.25 14.914 1 93.38 346 VAL A N 1
ATOM 2593 C CA . VAL A 1 346 ? -4.922 35.156 15.383 1 93.38 346 VAL A CA 1
ATOM 2594 C C . VAL A 1 346 ? -5.355 36.594 15.133 1 93.38 346 VAL A C 1
ATOM 2596 O O . VAL A 1 346 ? -5.238 37.469 16.016 1 93.38 346 VAL A O 1
ATOM 2599 N N . VAL A 1 347 ? -5.52 37.469 14.391 1 68.44 347 VAL A N 1
ATOM 2600 C CA . VAL A 1 347 ? -5.918 38.875 14.297 1 68.44 347 VAL A CA 1
ATOM 2601 C C . VAL A 1 347 ? -6.191 39.25 12.836 1 68.44 347 VAL A C 1
ATOM 2603 O O . VAL A 1 347 ? -5.418 38.875 11.945 1 68.44 347 VAL A O 1
ATOM 2606 N N . GLY A 1 348 ? -7.496 39.531 12.516 1 52.78 348 GLY A N 1
ATOM 2607 C CA . GLY A 1 348 ? -7.688 40.5 11.445 1 52.78 348 GLY A CA 1
ATOM 2608 C C . GLY A 1 348 ? -7.34 41.906 11.852 1 52.78 348 GLY A C 1
ATOM 2609 O O . GLY A 1 348 ? -7.211 42.219 13.047 1 52.78 348 GLY A O 1
ATOM 2610 N N . MET B 1 1 ? -12.766 -43.719 -27.469 1 74 1 MET B N 1
ATOM 2611 C CA . MET B 1 1 ? -12.328 -42.312 -27.359 1 74 1 MET B CA 1
ATOM 2612 C C . MET B 1 1 ? -10.891 -42.25 -26.859 1 74 1 MET B C 1
ATOM 2614 O O . MET B 1 1 ? -10.445 -43.094 -26.094 1 74 1 MET B O 1
ATOM 2618 N N . SER B 1 2 ? -10.047 -41.344 -27.391 1 92.12 2 SER B N 1
ATOM 2619 C CA . SER B 1 2 ? -8.656 -41.219 -26.969 1 92.12 2 SER B CA 1
ATOM 2620 C C . SER B 1 2 ? -8.547 -40.812 -25.516 1 92.12 2 SER B C 1
ATOM 2622 O O . SER B 1 2 ? -9.398 -40.062 -25.016 1 92.12 2 SER B O 1
ATOM 2624 N N . THR B 1 3 ? -7.691 -41.438 -24.766 1 96.38 3 THR B N 1
ATOM 2625 C CA . THR B 1 3 ? -7.535 -41.156 -23.344 1 96.38 3 THR B CA 1
ATOM 2626 C C . THR B 1 3 ? -6.227 -40.406 -23.078 1 96.38 3 THR B C 1
ATOM 2628 O O . THR B 1 3 ? -5.355 -40.344 -23.953 1 96.38 3 THR B O 1
ATOM 2631 N N . GLN B 1 4 ? -6.176 -39.875 -21.938 1 96.88 4 GLN B N 1
ATOM 2632 C CA . GLN B 1 4 ? -4.961 -39.219 -21.453 1 96.88 4 GLN B CA 1
ATOM 2633 C C . GLN B 1 4 ? -4.609 -39.656 -20.047 1 96.88 4 GLN B C 1
ATOM 2635 O O . GLN B 1 4 ? -5.473 -40.156 -19.312 1 96.88 4 GLN B O 1
ATOM 2640 N N . LYS B 1 5 ? -3.295 -39.469 -19.734 1 97.5 5 LYS B N 1
ATOM 2641 C CA . LYS B 1 5 ? -2.836 -39.625 -18.359 1 97.5 5 LYS B CA 1
ATOM 2642 C C . LYS B 1 5 ? -3.191 -38.406 -17.5 1 97.5 5 LYS B C 1
ATOM 2644 O O . LYS B 1 5 ? -2.91 -37.281 -17.891 1 97.5 5 LYS B O 1
ATOM 2649 N N . VAL B 1 6 ? -3.881 -38.656 -16.391 1 98.25 6 VAL B N 1
ATOM 2650 C CA . VAL B 1 6 ? -4.234 -37.594 -15.438 1 98.25 6 VAL B CA 1
ATOM 2651 C C . VAL B 1 6 ? -3.777 -38 -14.039 1 98.25 6 VAL B C 1
ATOM 2653 O O . VAL B 1 6 ? -4.016 -39.156 -13.609 1 98.25 6 VAL B O 1
ATOM 2656 N N . LEU B 1 7 ? -3.068 -37.156 -13.359 1 98.69 7 LEU B N 1
ATOM 2657 C CA . LEU B 1 7 ? -2.709 -37.375 -11.961 1 98.69 7 LEU B CA 1
ATOM 2658 C C . LEU B 1 7 ? -3.674 -36.625 -11.039 1 98.69 7 LEU B C 1
ATOM 2660 O O . LEU B 1 7 ? -4.078 -35.5 -11.336 1 98.69 7 LEU B O 1
ATOM 2664 N N . ARG B 1 8 ? -4 -37.219 -9.938 1 98.62 8 ARG B N 1
ATOM 2665 C CA . ARG B 1 8 ? -4.945 -36.625 -9.008 1 98.62 8 ARG B CA 1
ATOM 2666 C C . ARG B 1 8 ? -4.469 -36.781 -7.566 1 98.62 8 ARG B C 1
ATOM 2668 O O . ARG B 1 8 ? -3.732 -37.719 -7.25 1 98.62 8 ARG B O 1
ATOM 2675 N N . LEU B 1 9 ? -4.789 -35.844 -6.758 1 98.31 9 LEU B N 1
ATOM 2676 C CA . LEU B 1 9 ? -4.664 -35.906 -5.305 1 98.31 9 LEU B CA 1
ATOM 2677 C C . LEU B 1 9 ? -6.035 -35.906 -4.641 1 98.31 9 LEU B C 1
ATOM 2679 O O . LEU B 1 9 ? -6.887 -35.062 -4.988 1 98.31 9 LEU B O 1
ATOM 2683 N N . ALA B 1 10 ? -6.242 -36.781 -3.686 1 97.44 10 ALA B N 1
ATOM 2684 C CA . ALA B 1 10 ? -7.57 -37.031 -3.127 1 97.44 10 ALA B CA 1
ATOM 2685 C C . ALA B 1 10 ? -8.062 -35.812 -2.328 1 97.44 10 ALA B C 1
ATOM 2687 O O . ALA B 1 10 ? -9.266 -35.531 -2.285 1 97.44 10 ALA B O 1
ATOM 2688 N N . SER B 1 11 ? -7.184 -35.188 -1.591 1 97.38 11 SER B N 1
ATOM 2689 C CA . SER B 1 11 ? -7.578 -34.094 -0.733 1 97.38 11 SER B CA 1
ATOM 2690 C C . SER B 1 11 ? -6.363 -33.281 -0.285 1 97.38 11 SER B C 1
ATOM 2692 O O . SER B 1 11 ? -5.23 -33.75 -0.379 1 97.38 11 SER B O 1
ATOM 2694 N N . LYS B 1 12 ? -6.668 -32 0.084 1 96.19 12 LYS B N 1
ATOM 2695 C CA . LYS B 1 12 ? -5.656 -31.25 0.8 1 96.19 12 LYS B CA 1
ATOM 2696 C C . LYS B 1 12 ? -5.105 -32.031 1.988 1 96.19 12 LYS B C 1
ATOM 2698 O O . LYS B 1 12 ? -5.871 -32.625 2.754 1 96.19 12 LYS B O 1
ATOM 2703 N N . GLY B 1 13 ? -3.746 -32.188 2.09 1 98.12 13 GLY B N 1
ATOM 2704 C CA . GLY B 1 13 ? -3.125 -32.875 3.219 1 98.12 13 GLY B CA 1
ATOM 2705 C C . GLY B 1 13 ? -2.938 -34.344 2.994 1 98.12 13 GLY B C 1
ATOM 2706 O O . GLY B 1 13 ? -2.387 -35.062 3.848 1 98.12 13 GLY B O 1
ATOM 2707 N N . ALA B 1 14 ? -3.344 -34.875 1.926 1 97.94 14 ALA B N 1
ATOM 2708 C CA . ALA B 1 14 ? -3.229 -36.312 1.637 1 97.94 14 ALA B CA 1
ATOM 2709 C C . ALA B 1 14 ? -1.768 -36.719 1.456 1 97.94 14 ALA B C 1
ATOM 2711 O O . ALA B 1 14 ? -1.43 -37.906 1.549 1 97.94 14 ALA B O 1
ATOM 2712 N N . GLY B 1 15 ? -0.936 -35.719 1.225 1 98.31 15 GLY B N 1
ATOM 2713 C CA . GLY B 1 15 ? 0.455 -36 0.911 1 98.31 15 GLY B CA 1
ATOM 2714 C C . GLY B 1 15 ? 0.688 -36.312 -0.561 1 98.31 15 GLY B C 1
ATOM 2715 O O . GLY B 1 15 ? -0.142 -36.938 -1.216 1 98.31 15 GLY B O 1
ATOM 2716 N N . TYR B 1 16 ? 1.846 -35.844 -1.035 1 98.31 16 TYR B N 1
ATOM 2717 C CA . TYR B 1 16 ? 2.102 -36 -2.461 1 98.31 16 TYR B CA 1
ATOM 2718 C C . TYR B 1 16 ? 2.375 -37.469 -2.803 1 98.31 16 TYR B C 1
ATOM 2720 O O . TYR B 1 16 ? 2.289 -37.875 -3.967 1 98.31 16 TYR B O 1
ATOM 2728 N N . ASP B 1 17 ? 2.695 -38.312 -1.856 1 98.19 17 ASP B N 1
ATOM 2729 C CA . ASP B 1 17 ? 2.842 -39.75 -2.09 1 98.19 17 ASP B CA 1
ATOM 2730 C C . ASP B 1 17 ? 1.501 -40.406 -2.443 1 98.19 17 ASP B C 1
ATOM 2732 O O . ASP B 1 17 ? 1.456 -41.531 -2.949 1 98.19 17 ASP B O 1
ATOM 2736 N N . ALA B 1 18 ? 0.485 -39.719 -2.15 1 98.25 18 ALA B N 1
ATOM 2737 C CA . ALA B 1 18 ? -0.859 -40.219 -2.369 1 98.25 18 ALA B CA 1
ATOM 2738 C C . ALA B 1 18 ? -1.351 -39.906 -3.777 1 98.25 18 ALA B C 1
ATOM 2740 O O . ALA B 1 18 ? -2.484 -40.25 -4.133 1 98.25 18 ALA B O 1
ATOM 2741 N N . ILE B 1 19 ? -0.617 -39.312 -4.609 1 98.56 19 ILE B N 1
ATOM 2742 C CA . ILE B 1 19 ? -0.981 -39.031 -5.992 1 98.56 19 ILE B CA 1
ATOM 2743 C C . ILE B 1 19 ? -1.343 -40.312 -6.711 1 98.56 19 ILE B C 1
ATOM 2745 O O . ILE B 1 19 ? -0.64 -41.312 -6.582 1 98.56 19 ILE B O 1
ATOM 2749 N N . THR B 1 20 ? -2.402 -40.312 -7.426 1 98.56 20 THR B N 1
ATOM 2750 C CA . THR B 1 20 ? -2.844 -41.438 -8.227 1 98.56 20 THR B CA 1
ATOM 2751 C C . THR B 1 20 ? -2.84 -41.094 -9.711 1 98.56 20 THR B C 1
ATOM 2753 O O . THR B 1 20 ? -2.785 -39.906 -10.078 1 98.56 20 THR B O 1
ATOM 2756 N N . GLU B 1 21 ? -2.814 -42.094 -10.5 1 98 21 GLU B N 1
ATOM 2757 C CA . GLU B 1 21 ? -2.85 -41.969 -11.953 1 98 21 GLU B CA 1
ATOM 2758 C C . GLU B 1 21 ? -4.105 -42.594 -12.531 1 98 21 GLU B C 1
ATOM 2760 O O . GLU B 1 21 ? -4.469 -43.719 -12.148 1 98 21 GLU B O 1
ATOM 2765 N N . GLU B 1 22 ? -4.723 -41.844 -13.359 1 96.94 22 GLU B N 1
ATOM 2766 C CA . GLU B 1 22 ? -5.906 -42.344 -14.039 1 96.94 22 GLU B CA 1
ATOM 2767 C C . GLU B 1 22 ? -5.855 -42.062 -15.531 1 96.94 22 GLU B C 1
ATOM 2769 O O . GLU B 1 22 ? -5.238 -41.094 -15.969 1 96.94 22 GLU B O 1
ATOM 2774 N N . ALA B 1 23 ? -6.492 -42.969 -16.25 1 97.56 23 ALA B N 1
ATOM 2775 C CA . ALA B 1 23 ? -6.754 -42.719 -17.656 1 97.56 23 ALA B CA 1
ATOM 2776 C C . ALA B 1 23 ? -8.125 -42.062 -17.844 1 97.56 23 ALA B C 1
ATOM 2778 O O . ALA B 1 23 ? -9.148 -42.656 -17.484 1 97.56 23 ALA B O 1
ATOM 2779 N N . GLU B 1 24 ? -8.109 -40.875 -18.344 1 97.38 24 GLU B N 1
ATOM 2780 C CA . GLU B 1 24 ? -9.359 -40.156 -18.578 1 97.38 24 GLU B CA 1
ATOM 2781 C C . GLU B 1 24 ? -9.484 -39.75 -20.031 1 97.38 24 GLU B C 1
ATOM 2783 O O . GLU B 1 24 ? -8.484 -39.656 -20.75 1 97.38 24 GLU B O 1
ATOM 2788 N N . PRO B 1 25 ? -10.719 -39.531 -20.516 1 97.19 25 PRO B N 1
ATOM 2789 C CA . PRO B 1 25 ? -10.875 -39.094 -21.906 1 97.19 25 PRO B CA 1
ATOM 2790 C C . PRO B 1 25 ? -10.195 -37.75 -22.156 1 97.19 25 PRO B C 1
ATOM 2792 O O . PRO B 1 25 ? -10.211 -36.875 -21.281 1 97.19 25 PRO B O 1
ATOM 2795 N N . ILE B 1 26 ? -9.594 -37.594 -23.297 1 97.31 26 ILE B N 1
ATOM 2796 C CA . ILE B 1 26 ? -9.125 -36.281 -23.719 1 97.31 26 ILE B CA 1
ATOM 2797 C C . ILE B 1 26 ? -10.312 -35.344 -23.875 1 97.31 26 ILE B C 1
ATOM 2799 O O . ILE B 1 26 ? -11.289 -35.656 -24.562 1 97.31 26 ILE B O 1
ATOM 2803 N N . PRO B 1 27 ? -10.258 -34.219 -23.25 1 96.75 27 PRO B N 1
ATOM 2804 C CA . PRO B 1 27 ? -11.422 -33.344 -23.281 1 96.75 27 PRO B CA 1
ATOM 2805 C C . PRO B 1 27 ? -11.633 -32.688 -24.641 1 96.75 27 PRO B C 1
ATOM 2807 O O . PRO B 1 27 ? -10.695 -32.562 -25.422 1 96.75 27 PRO B O 1
ATOM 2810 N N . LYS B 1 28 ? -12.852 -32.281 -24.875 1 96.69 28 LYS B N 1
ATOM 2811 C CA . LYS B 1 28 ? -13.219 -31.5 -26.047 1 96.69 28 LYS B CA 1
ATOM 2812 C C . LYS B 1 28 ? -13.453 -30.031 -25.672 1 96.69 28 LYS B C 1
ATOM 2814 O O . LYS B 1 28 ? -13.844 -29.734 -24.547 1 96.69 28 LYS B O 1
ATOM 2819 N N . ALA B 1 29 ? -13.164 -29.188 -26.625 1 96.88 29 ALA B N 1
ATOM 2820 C CA . ALA B 1 29 ? -13.391 -27.766 -26.391 1 96.88 29 ALA B CA 1
ATOM 2821 C C . ALA B 1 29 ? -14.859 -27.406 -26.594 1 96.88 29 ALA B C 1
ATOM 2823 O O . ALA B 1 29 ? -15.43 -27.688 -27.656 1 96.88 29 ALA B O 1
ATOM 2824 N N . HIS B 1 30 ? -15.477 -26.75 -25.609 1 96.81 30 HIS B N 1
ATOM 2825 C CA . HIS B 1 30 ? -16.781 -26.141 -25.828 1 96.81 30 HIS B CA 1
ATOM 2826 C C . HIS B 1 30 ? -16.656 -24.797 -26.531 1 96.81 30 HIS B C 1
ATOM 2828 O O . HIS B 1 30 ? -15.57 -24.406 -26.953 1 96.81 30 HIS B O 1
ATOM 2834 N N . SER B 1 31 ? -17.781 -24.062 -26.719 1 97.75 31 SER B N 1
ATOM 2835 C CA . SER B 1 31 ? -17.922 -22.969 -27.672 1 97.75 31 SER B CA 1
ATOM 2836 C C . SER B 1 31 ? -16.875 -21.875 -27.422 1 97.75 31 SER B C 1
ATOM 2838 O O . SER B 1 31 ? -16.375 -21.266 -28.375 1 97.75 31 SER B O 1
ATOM 2840 N N . HIS B 1 32 ? -16.469 -21.641 -26.172 1 98.25 32 HIS B N 1
ATOM 2841 C CA . HIS B 1 32 ? -15.547 -20.547 -25.875 1 98.25 32 HIS B CA 1
ATOM 2842 C C . HIS B 1 32 ? -14.297 -21.047 -25.172 1 98.25 32 HIS B C 1
ATOM 2844 O O . HIS B 1 32 ? -13.625 -20.297 -24.469 1 98.25 32 HIS B O 1
ATOM 2850 N N . GLU B 1 33 ? -13.969 -22.328 -25.391 1 98.69 33 GLU B N 1
ATOM 2851 C CA . GLU B 1 33 ? -12.844 -22.984 -24.719 1 98.69 33 GLU B CA 1
ATOM 2852 C C . GLU B 1 33 ? -11.766 -23.391 -25.719 1 98.69 33 GLU B C 1
ATOM 2854 O O . GLU B 1 33 ? -11.992 -23.344 -26.938 1 98.69 33 GLU B O 1
ATOM 2859 N N . VAL B 1 34 ? -10.648 -23.719 -25.219 1 98.81 34 VAL B N 1
ATOM 2860 C CA . VAL B 1 34 ? -9.562 -24.328 -25.969 1 98.81 34 VAL B CA 1
ATOM 2861 C C . VAL B 1 34 ? -9.086 -25.594 -25.234 1 98.81 34 VAL B C 1
ATOM 2863 O O . VAL B 1 34 ? -9.266 -25.734 -24.031 1 98.81 34 VAL B O 1
ATOM 2866 N N . VAL B 1 35 ? -8.523 -26.469 -26 1 98.69 35 VAL B N 1
ATOM 2867 C CA . VAL B 1 35 ? -7.773 -27.594 -25.453 1 98.69 35 VAL B CA 1
ATOM 2868 C C . VAL B 1 35 ? -6.277 -27.359 -25.641 1 98.69 35 VAL B C 1
ATOM 2870 O O . VAL B 1 35 ? -5.824 -27.078 -26.75 1 98.69 35 VAL B O 1
ATOM 2873 N N . ILE B 1 36 ? -5.57 -27.391 -24.578 1 98.75 36 ILE B N 1
ATOM 2874 C CA . ILE B 1 36 ? -4.121 -27.219 -24.625 1 98.75 36 ILE B CA 1
ATOM 2875 C C . ILE B 1 36 ? -3.432 -28.562 -24.438 1 98.75 36 ILE B C 1
ATOM 2877 O O . ILE B 1 36 ? -3.764 -29.312 -23.516 1 98.75 36 ILE B O 1
ATOM 2881 N N . LYS B 1 37 ? -2.588 -28.922 -25.344 1 98.69 37 LYS B N 1
ATOM 2882 C CA . LYS B 1 37 ? -1.619 -29.984 -25.109 1 98.69 37 LYS B CA 1
ATOM 2883 C C . LYS B 1 37 ? -0.483 -29.5 -24.219 1 98.69 37 LYS B C 1
ATOM 2885 O O . LYS B 1 37 ? 0.318 -28.656 -24.609 1 98.69 37 LYS B O 1
ATOM 2890 N N . VAL B 1 38 ? -0.395 -30.062 -23.047 1 98.75 38 VAL B N 1
ATOM 2891 C CA . VAL B 1 38 ? 0.542 -29.578 -22.047 1 98.75 38 VAL B CA 1
ATOM 2892 C C . VAL B 1 38 ? 1.943 -30.109 -22.344 1 98.75 38 VAL B C 1
ATOM 2894 O O . VAL B 1 38 ? 2.139 -31.312 -22.516 1 98.75 38 VAL B O 1
ATOM 2897 N N . HIS B 1 39 ? 2.881 -29.172 -22.406 1 98.69 39 HIS B N 1
ATOM 2898 C CA . HIS B 1 39 ? 4.262 -29.578 -22.641 1 98.69 39 HIS B CA 1
ATOM 2899 C C . HIS B 1 39 ? 5.09 -29.516 -21.375 1 98.69 39 HIS B C 1
ATOM 2901 O O . HIS B 1 39 ? 6.051 -30.281 -21.219 1 98.69 39 HIS B O 1
ATOM 2907 N N . ALA B 1 40 ? 4.766 -28.609 -20.5 1 98.69 40 ALA B N 1
ATOM 2908 C CA . ALA B 1 40 ? 5.496 -28.5 -19.234 1 98.69 40 ALA B CA 1
ATOM 2909 C C . ALA B 1 40 ? 4.645 -27.844 -18.156 1 98.69 40 ALA B C 1
ATOM 2911 O O . ALA B 1 40 ? 3.709 -27.094 -18.469 1 98.69 40 ALA B O 1
ATOM 2912 N N . SER B 1 41 ? 4.922 -28.125 -16.984 1 98.75 41 SER B N 1
ATOM 2913 C CA . SER B 1 41 ? 4.461 -27.484 -15.766 1 98.75 41 SER B CA 1
ATOM 2914 C C . SER B 1 41 ? 5.605 -27.266 -14.781 1 98.75 41 SER B C 1
ATOM 2916 O O . SER B 1 41 ? 6.738 -27.688 -15.039 1 98.75 41 SER B O 1
ATOM 2918 N N . THR B 1 42 ? 5.383 -26.484 -13.766 1 98.75 42 THR B N 1
ATOM 2919 C CA . THR B 1 42 ? 6.344 -26.328 -12.672 1 98.75 42 THR B CA 1
ATOM 2920 C C . THR B 1 42 ? 5.641 -26.422 -11.32 1 98.75 42 THR B C 1
ATOM 2922 O O . THR B 1 42 ? 4.418 -26.328 -11.242 1 98.75 42 THR B O 1
ATOM 2925 N N . LEU B 1 43 ? 6.445 -26.688 -10.336 1 98.62 43 LEU B N 1
ATOM 2926 C CA . LEU B 1 43 ? 5.926 -26.719 -8.969 1 98.62 43 LEU B CA 1
ATOM 2927 C C . LEU B 1 43 ? 6.102 -25.359 -8.289 1 98.62 43 LEU B C 1
ATOM 2929 O O . LEU B 1 43 ? 7.109 -24.688 -8.484 1 98.62 43 LEU B O 1
ATOM 2933 N N . ASN B 1 44 ? 5.152 -24.984 -7.562 1 97.88 44 ASN B N 1
ATOM 2934 C CA . ASN B 1 44 ? 5.176 -23.859 -6.633 1 97.88 44 ASN B CA 1
ATOM 2935 C C . ASN B 1 44 ? 5.121 -24.328 -5.184 1 97.88 44 ASN B C 1
ATOM 2937 O O . ASN B 1 44 ? 4.633 -25.422 -4.895 1 97.88 44 ASN B O 1
ATOM 2941 N N . TYR B 1 45 ? 5.652 -23.516 -4.277 1 96.25 45 TYR B N 1
ATOM 2942 C CA . TYR B 1 45 ? 5.516 -23.859 -2.869 1 96.25 45 TYR B CA 1
ATOM 2943 C C . TYR B 1 45 ? 4.062 -24.172 -2.521 1 96.25 45 TYR B C 1
ATOM 2945 O O . TYR B 1 45 ? 3.789 -25.047 -1.695 1 96.25 45 TYR B O 1
ATOM 2953 N N . ARG B 1 46 ? 3.145 -23.484 -3.076 1 96.38 46 ARG B N 1
ATOM 2954 C CA . ARG B 1 46 ? 1.716 -23.719 -2.902 1 96.38 46 ARG B CA 1
ATOM 2955 C C . ARG B 1 46 ? 1.372 -25.188 -3.113 1 96.38 46 ARG B C 1
ATOM 2957 O O . ARG B 1 46 ? 0.519 -25.734 -2.414 1 96.38 46 ARG B O 1
ATOM 2964 N N . ASP B 1 47 ? 1.944 -25.844 -4.082 1 98.25 47 ASP B N 1
ATOM 2965 C CA . ASP B 1 47 ? 1.668 -27.234 -4.359 1 98.25 47 ASP B CA 1
ATOM 2966 C C . ASP B 1 47 ? 2.051 -28.125 -3.174 1 98.25 47 ASP B C 1
ATOM 2968 O O . ASP B 1 47 ? 1.301 -29.031 -2.797 1 98.25 47 ASP B O 1
ATOM 2972 N N . LEU B 1 48 ? 3.215 -27.844 -2.635 1 97.75 48 LEU B N 1
ATOM 2973 C CA . LEU B 1 48 ? 3.676 -28.562 -1.454 1 97.75 48 LEU B CA 1
ATOM 2974 C C . LEU B 1 48 ? 2.764 -28.297 -0.262 1 97.75 48 LEU B C 1
ATOM 2976 O O . LEU B 1 48 ? 2.393 -29.219 0.464 1 97.75 48 LEU B O 1
ATOM 2980 N N . ALA B 1 49 ? 2.438 -26.984 -0.038 1 96.56 49 ALA B N 1
ATOM 2981 C CA . ALA B 1 49 ? 1.568 -26.594 1.068 1 96.56 49 ALA B CA 1
ATOM 2982 C C . ALA B 1 49 ? 0.212 -27.297 0.971 1 96.56 49 ALA B C 1
ATOM 2984 O O . ALA B 1 49 ? -0.364 -27.688 1.986 1 96.56 49 ALA B O 1
ATOM 2985 N N . ILE B 1 50 ? -0.345 -27.438 -0.238 1 98 50 ILE B N 1
ATOM 2986 C CA . ILE B 1 50 ? -1.608 -28.125 -0.448 1 98 50 ILE B CA 1
ATOM 2987 C C . ILE B 1 50 ? -1.444 -29.609 -0.104 1 98 50 ILE B C 1
ATOM 2989 O O . ILE B 1 50 ? -2.246 -30.172 0.646 1 98 50 ILE B O 1
ATOM 2993 N N . ALA B 1 51 ? -0.41 -30.234 -0.625 1 98.19 51 ALA B N 1
ATOM 2994 C CA . ALA B 1 51 ? -0.18 -31.656 -0.41 1 98.19 51 ALA B CA 1
ATOM 2995 C C . ALA B 1 51 ? -0.022 -31.969 1.075 1 98.19 51 ALA B C 1
ATOM 2997 O O . ALA B 1 51 ? -0.509 -33 1.555 1 98.19 51 ALA B O 1
ATOM 2998 N N . ASN B 1 52 ? 0.617 -31.094 1.795 1 96.69 52 ASN B N 1
ATOM 2999 C CA . ASN B 1 52 ? 0.906 -31.391 3.193 1 96.69 52 ASN B CA 1
ATOM 3000 C C . ASN B 1 52 ? -0.163 -30.828 4.121 1 96.69 52 ASN B C 1
ATOM 3002 O O . ASN B 1 52 ? -0.093 -31 5.34 1 96.69 52 ASN B O 1
ATOM 3006 N N . GLY B 1 53 ? -1.089 -30.016 3.6 1 96.25 53 GLY B N 1
ATOM 3007 C CA . GLY B 1 53 ? -2.246 -29.578 4.367 1 96.25 53 GLY B CA 1
ATOM 3008 C C . GLY B 1 53 ? -2.076 -28.203 4.98 1 96.25 53 GLY B C 1
ATOM 3009 O O . GLY B 1 53 ? -2.977 -27.703 5.66 1 96.25 53 GLY B O 1
ATOM 3010 N N . SER B 1 54 ? -1.011 -27.516 4.719 1 92.75 54 SER B N 1
ATOM 3011 C CA . SER B 1 54 ? -0.729 -26.25 5.383 1 92.75 54 SER B CA 1
ATOM 3012 C C . SER B 1 54 ? -1.256 -25.062 4.566 1 92.75 54 SER B C 1
ATOM 3014 O O . SER B 1 54 ? -1.235 -23.922 5.031 1 92.75 54 SER B O 1
ATOM 3016 N N . TYR B 1 55 ? -1.751 -25.344 3.369 1 93.19 55 TYR B N 1
ATOM 3017 C CA . TYR B 1 55 ? -2.273 -24.266 2.523 1 93.19 55 TYR B CA 1
ATOM 3018 C C . TYR B 1 55 ? -3.5 -23.625 3.154 1 93.19 55 TYR B C 1
ATOM 3020 O O . TYR B 1 55 ? -4.469 -24.312 3.486 1 93.19 55 TYR B O 1
ATOM 3028 N N . PRO B 1 56 ? -3.531 -22.328 3.318 1 86.69 56 PRO B N 1
ATOM 3029 C CA . PRO B 1 56 ? -4.586 -21.688 4.113 1 86.69 56 PRO B CA 1
ATOM 3030 C C . PRO B 1 56 ? -5.863 -21.453 3.312 1 86.69 56 PRO B C 1
ATOM 3032 O O . PRO B 1 56 ? -6.871 -21 3.869 1 86.69 56 PRO B O 1
ATOM 3035 N N . PHE B 1 57 ? -5.859 -21.734 2.061 1 88.19 57 PHE B N 1
ATOM 3036 C CA . PHE B 1 57 ? -7.012 -21.406 1.228 1 88.19 57 PHE B CA 1
ATOM 3037 C C . PHE B 1 57 ? -7.715 -22.672 0.754 1 88.19 57 PHE B C 1
ATOM 3039 O O . PHE B 1 57 ? -7.254 -23.781 1.023 1 88.19 57 PHE B O 1
ATOM 3046 N N . LYS B 1 58 ? -8.867 -22.531 0.074 1 89.12 58 LYS B N 1
ATOM 3047 C CA . LYS B 1 58 ? -9.75 -23.625 -0.315 1 89.12 58 LYS B CA 1
ATOM 3048 C C . LYS B 1 58 ? -9.117 -24.484 -1.393 1 89.12 58 LYS B C 1
ATOM 3050 O O . LYS B 1 58 ? -8.461 -23.984 -2.307 1 89.12 58 LYS B O 1
ATOM 3055 N N . VAL B 1 59 ? -9.305 -25.781 -1.269 1 97.44 59 VAL B N 1
ATOM 3056 C CA . VAL B 1 59 ? -8.922 -26.781 -2.248 1 97.44 59 VAL B CA 1
ATOM 3057 C C . VAL B 1 59 ? -10.062 -27.781 -2.434 1 97.44 59 VAL B C 1
ATOM 3059 O O . VAL B 1 59 ? -10.695 -28.203 -1.458 1 97.44 59 VAL B O 1
ATOM 3062 N N . LYS B 1 60 ? -10.445 -28.109 -3.65 1 97.62 60 LYS B N 1
ATOM 3063 C CA . LYS B 1 60 ? -11.508 -29.078 -3.865 1 97.62 60 LYS B CA 1
ATOM 3064 C C . LYS B 1 60 ? -11.008 -30.5 -3.652 1 97.62 60 LYS B C 1
ATOM 3066 O O . LYS B 1 60 ? -9.797 -30.75 -3.615 1 97.62 60 LYS B O 1
ATOM 3071 N N . GLU B 1 61 ? -11.914 -31.469 -3.523 1 98 61 GLU B N 1
ATOM 3072 C CA . GLU B 1 61 ? -11.555 -32.875 -3.385 1 98 61 GLU B CA 1
ATOM 3073 C C . GLU B 1 61 ? -11.219 -33.5 -4.738 1 98 61 GLU B C 1
ATOM 3075 O O . GLU B 1 61 ? -11.68 -33.031 -5.777 1 98 61 GLU B O 1
ATOM 3080 N N . ASN B 1 62 ? -10.375 -34.531 -4.652 1 98.25 62 ASN B N 1
ATOM 3081 C CA . ASN B 1 62 ? -10 -35.312 -5.828 1 98.25 62 ASN B CA 1
ATOM 3082 C C . ASN B 1 62 ? -9.625 -34.406 -7 1 98.25 62 ASN B C 1
ATOM 3084 O O . ASN B 1 62 ? -10.172 -34.531 -8.094 1 98.25 62 ASN B O 1
ATOM 3088 N N . PHE B 1 63 ? -8.781 -33.531 -6.715 1 98.31 63 PHE B N 1
ATOM 3089 C CA . PHE B 1 63 ? -8.43 -32.5 -7.691 1 98.31 63 PHE B CA 1
ATOM 3090 C C . PHE B 1 63 ? -7.188 -32.906 -8.477 1 98.31 63 PHE B C 1
ATOM 3092 O O . PHE B 1 63 ? -6.418 -33.781 -8.031 1 98.31 63 PHE B O 1
ATOM 3099 N N . VAL B 1 64 ? -7.035 -32.375 -9.734 1 98.75 64 VAL B N 1
ATOM 3100 C CA . VAL B 1 64 ? -5.809 -32.469 -10.516 1 98.75 64 VAL B CA 1
ATOM 3101 C C . VAL B 1 64 ? -4.832 -31.391 -10.055 1 98.75 64 VAL B C 1
ATOM 3103 O O . VAL B 1 64 ? -5.102 -30.188 -10.188 1 98.75 64 VAL B O 1
ATOM 3106 N N . PRO B 1 65 ? -3.639 -31.719 -9.516 1 98.56 65 PRO B N 1
ATOM 3107 C CA . PRO B 1 65 ? -2.715 -30.734 -8.969 1 98.56 65 PRO B CA 1
ATOM 3108 C C . PRO B 1 65 ? -1.963 -29.969 -10.055 1 98.56 65 PRO B C 1
ATOM 3110 O O . PRO B 1 65 ? -2.154 -30.219 -11.25 1 98.56 65 PRO B O 1
ATOM 3113 N N . LEU B 1 66 ? -1.157 -29 -9.633 1 98.69 66 LEU B N 1
ATOM 3114 C CA . LEU B 1 66 ? -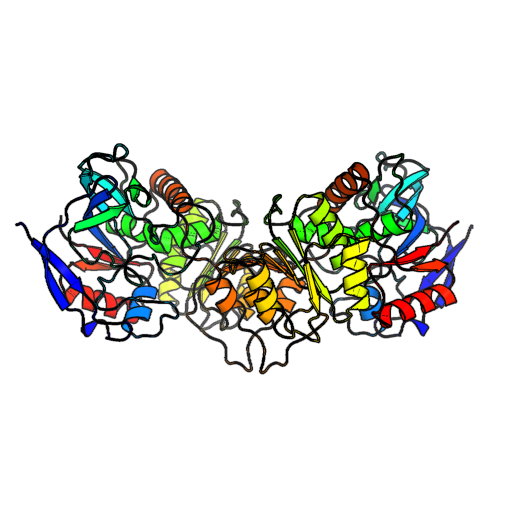0.291 -28.125 -10.43 1 98.69 66 LEU B CA 1
ATOM 3115 C C . LEU B 1 66 ? -1.103 -27.062 -11.141 1 98.69 66 LEU B C 1
ATOM 3117 O O . LEU B 1 66 ? -2.217 -27.312 -11.602 1 98.69 66 LEU B O 1
ATOM 3121 N N . SER B 1 67 ? -0.504 -25.922 -11.227 1 98.81 67 SER B N 1
ATOM 3122 C CA . SER B 1 67 ? -1.225 -24.781 -11.797 1 98.81 67 SER B CA 1
ATOM 3123 C C . SER B 1 67 ? -0.572 -24.297 -13.086 1 98.81 67 SER B C 1
ATOM 3125 O O . SER B 1 67 ? -1.236 -23.719 -13.945 1 98.81 67 SER B O 1
ATOM 3127 N N . ASP B 1 68 ? 0.72 -24.547 -13.25 1 98.81 68 ASP B N 1
ATOM 3128 C CA . ASP B 1 68 ? 1.496 -23.891 -14.305 1 98.81 68 ASP B CA 1
ATOM 3129 C C . ASP B 1 68 ? 1.352 -24.625 -15.633 1 98.81 68 ASP B C 1
ATOM 3131 O O . ASP B 1 68 ? 1.859 -25.75 -15.789 1 98.81 68 ASP B O 1
ATOM 3135 N N . CYS B 1 69 ? 0.774 -24 -16.578 1 98.19 69 CYS B N 1
ATOM 3136 C CA . CYS B 1 69 ? 0.508 -24.656 -17.844 1 98.19 69 CYS B CA 1
ATOM 3137 C C . CYS B 1 69 ? 1.218 -23.938 -18.984 1 98.19 69 CYS B C 1
ATOM 3139 O O . CYS B 1 69 ? 0.975 -22.75 -19.234 1 98.19 69 CYS B O 1
ATOM 3141 N N . ALA B 1 70 ? 2.105 -24.578 -19.672 1 98.69 70 ALA B N 1
ATOM 3142 C CA . ALA B 1 70 ? 2.672 -24.156 -20.953 1 98.69 70 ALA B CA 1
ATOM 3143 C C . ALA B 1 70 ? 2.52 -25.266 -22 1 98.69 70 ALA B C 1
ATOM 3145 O O . ALA B 1 70 ? 2.787 -26.438 -21.734 1 98.69 70 ALA B O 1
ATOM 3146 N N . GLY B 1 71 ? 2.084 -24.875 -23.172 1 98.38 71 GLY B N 1
ATOM 3147 C CA . GLY B 1 71 ? 1.874 -25.875 -24.203 1 98.38 71 GLY B CA 1
ATOM 3148 C C . GLY B 1 71 ? 1.407 -25.266 -25.516 1 98.38 71 GLY B C 1
ATOM 3149 O O . GLY B 1 71 ? 1.686 -24.109 -25.812 1 98.38 71 GLY B O 1
ATOM 3150 N N . THR B 1 72 ? 0.805 -26.156 -26.344 1 98.12 72 THR B N 1
ATOM 3151 C CA . THR B 1 72 ? 0.264 -25.734 -27.641 1 98.12 72 THR B CA 1
ATOM 3152 C C . THR B 1 72 ? -1.241 -25.969 -27.703 1 98.12 72 THR B C 1
ATOM 3154 O O . THR B 1 72 ? -1.756 -26.875 -27.047 1 98.12 72 THR B O 1
ATOM 3157 N N . ILE B 1 73 ? -1.919 -25.141 -28.469 1 98.62 73 ILE B N 1
ATOM 3158 C CA . ILE B 1 73 ? -3.344 -25.359 -28.703 1 98.62 73 ILE B CA 1
ATOM 3159 C C . ILE B 1 73 ? -3.551 -26.641 -29.5 1 98.62 73 ILE B C 1
ATOM 3161 O O . ILE B 1 73 ? -3.002 -26.781 -30.594 1 98.62 73 ILE B O 1
ATOM 3165 N N . ALA B 1 74 ? -4.289 -27.531 -28.953 1 98.19 74 ALA B N 1
ATOM 3166 C CA . ALA B 1 74 ? -4.637 -28.781 -29.641 1 98.19 74 ALA B CA 1
ATOM 3167 C C . ALA B 1 74 ? -5.961 -28.641 -30.391 1 98.19 74 ALA B C 1
ATOM 3169 O O . ALA B 1 74 ? -6.137 -29.203 -31.469 1 98.19 74 ALA B O 1
ATOM 3170 N N . ALA B 1 75 ? -6.895 -27.922 -29.812 1 98.25 75 ALA B N 1
ATOM 3171 C CA . ALA B 1 75 ? -8.211 -27.703 -30.391 1 98.25 75 ALA B CA 1
ATOM 3172 C C . ALA B 1 75 ? -8.828 -26.406 -29.875 1 98.25 75 ALA B C 1
ATOM 3174 O O . ALA B 1 75 ? -8.469 -25.938 -28.797 1 98.25 75 ALA B O 1
ATOM 3175 N N . VAL B 1 76 ? -9.719 -25.797 -30.641 1 98.38 76 VAL B N 1
ATOM 3176 C CA . VAL B 1 76 ? -10.414 -24.578 -30.25 1 98.38 76 VAL B CA 1
ATOM 3177 C C . VAL B 1 76 ? -11.922 -24.766 -30.438 1 98.38 76 VAL B C 1
ATOM 3179 O O . VAL B 1 76 ? -12.359 -25.438 -31.375 1 98.38 76 VAL B O 1
ATOM 3182 N N . GLY B 1 77 ? -12.688 -24.203 -29.531 1 98.19 77 GLY B N 1
ATOM 3183 C CA . GLY B 1 77 ? -14.125 -24.172 -29.719 1 98.19 77 GLY B CA 1
ATOM 3184 C C . GLY B 1 77 ? -14.547 -23.328 -30.906 1 98.19 77 GLY B C 1
ATOM 3185 O O . GLY B 1 77 ? -13.797 -22.453 -31.359 1 98.19 77 GLY B O 1
ATOM 3186 N N . PRO B 1 78 ? -15.766 -23.562 -31.375 1 97.69 78 PRO B N 1
ATOM 3187 C CA . PRO B 1 78 ? -16.203 -22.938 -32.625 1 97.69 78 PRO B CA 1
ATOM 3188 C C . PRO B 1 78 ? -16.281 -21.422 -32.531 1 97.69 78 PRO B C 1
ATOM 3190 O O . PRO B 1 78 ? -16.219 -20.719 -33.531 1 97.69 78 PRO B O 1
ATOM 3193 N N . ASN B 1 79 ? -16.391 -20.844 -31.297 1 98.19 79 ASN B N 1
ATOM 3194 C CA . ASN B 1 79 ? -16.547 -19.391 -31.172 1 98.19 79 ASN B CA 1
ATOM 3195 C C . ASN B 1 79 ? -15.242 -18.734 -30.734 1 98.19 79 ASN B C 1
ATOM 3197 O O . ASN B 1 79 ? -15.227 -17.547 -30.406 1 98.19 79 ASN B O 1
ATOM 3201 N N . VAL B 1 80 ? -14.188 -19.484 -30.703 1 98.25 80 VAL B N 1
ATOM 3202 C CA . VAL B 1 80 ? -12.867 -18.953 -30.375 1 98.25 80 VAL B CA 1
ATOM 3203 C C . VAL B 1 80 ? -12.148 -18.531 -31.641 1 98.25 80 VAL B C 1
ATOM 3205 O O . VAL B 1 80 ? -11.93 -19.344 -32.531 1 98.25 80 VAL B O 1
ATOM 3208 N N . THR B 1 81 ? -11.766 -17.297 -31.734 1 97.5 81 THR B N 1
ATOM 3209 C CA . THR B 1 81 ? -11.109 -16.797 -32.938 1 97.5 81 THR B CA 1
ATOM 3210 C C . THR B 1 81 ? -9.688 -16.344 -32.625 1 97.5 81 THR B C 1
ATOM 3212 O O . THR B 1 81 ? -8.867 -16.172 -33.531 1 97.5 81 THR B O 1
ATOM 3215 N N . ALA B 1 82 ? -9.344 -16.188 -31.422 1 97.12 82 ALA B N 1
ATOM 3216 C CA . ALA B 1 82 ? -8.078 -15.578 -31 1 97.12 82 ALA B CA 1
ATOM 3217 C C . ALA B 1 82 ? -6.949 -16.609 -31.047 1 97.12 82 ALA B C 1
ATOM 3219 O O . ALA B 1 82 ? -5.77 -16.234 -31 1 97.12 82 ALA B O 1
ATOM 3220 N N . PHE B 1 83 ? -7.242 -17.859 -31.203 1 98.31 83 PHE B N 1
ATOM 3221 C CA . PHE B 1 83 ? -6.246 -18.922 -31.141 1 98.31 83 PHE B CA 1
ATOM 3222 C C . PHE B 1 83 ? -6.418 -19.906 -32.281 1 98.31 83 PHE B C 1
ATOM 3224 O O . PHE B 1 83 ? -7.52 -20.047 -32.812 1 98.31 83 PHE B O 1
ATOM 3231 N N . ALA B 1 84 ? -5.344 -20.578 -32.625 1 97.69 84 ALA B N 1
ATOM 3232 C CA . ALA B 1 84 ? -5.324 -21.641 -33.625 1 97.69 84 ALA B CA 1
ATOM 3233 C C . ALA B 1 84 ? -4.465 -22.812 -33.156 1 97.69 84 ALA B C 1
ATOM 3235 O O . ALA B 1 84 ? -3.605 -22.656 -32.281 1 97.69 84 ALA B O 1
ATOM 3236 N N . LYS B 1 85 ? -4.75 -23.938 -33.781 1 97.5 85 LYS B N 1
ATOM 3237 C CA . LYS B 1 85 ? -3.953 -25.125 -33.5 1 97.5 85 LYS B CA 1
ATOM 3238 C C . LYS B 1 85 ? -2.461 -24.828 -33.594 1 97.5 85 LYS B C 1
ATOM 3240 O O . LYS B 1 85 ? -2.027 -24.125 -34.531 1 97.5 85 LYS B O 1
ATOM 3245 N N . GLU B 1 86 ? -1.68 -25.234 -32.594 1 97.62 86 GLU B N 1
ATOM 3246 C CA . GLU B 1 86 ? -0.221 -25.203 -32.531 1 97.62 86 GLU B CA 1
ATOM 3247 C C . GLU B 1 86 ? 0.278 -23.844 -32.031 1 97.62 86 GLU B C 1
ATOM 3249 O O . GLU B 1 86 ? 1.483 -23.656 -31.859 1 97.62 86 GLU B O 1
ATOM 3254 N N . ASP B 1 87 ? -0.664 -22.875 -31.781 1 98.31 87 ASP B N 1
ATOM 3255 C CA . ASP B 1 87 ? -0.222 -21.672 -31.062 1 98.31 87 ASP B CA 1
ATOM 3256 C C . ASP B 1 87 ? 0.459 -22.047 -29.75 1 98.31 87 ASP B C 1
ATOM 3258 O O . ASP B 1 87 ? -0.008 -22.938 -29.031 1 98.31 87 ASP B O 1
ATOM 3262 N N . VAL B 1 88 ? 1.627 -21.438 -29.422 1 98.56 88 VAL B N 1
ATOM 3263 C CA . VAL B 1 88 ? 2.301 -21.578 -28.141 1 98.56 88 VAL B CA 1
ATOM 3264 C C . VAL B 1 88 ? 1.614 -20.703 -27.094 1 98.56 88 VAL B C 1
ATOM 3266 O O . VAL B 1 88 ? 1.403 -19.5 -27.312 1 98.56 88 VAL B O 1
ATOM 3269 N N . VAL B 1 89 ? 1.225 -21.328 -25.953 1 98.88 89 VAL B N 1
ATOM 3270 C CA . VAL B 1 89 ? 0.416 -20.578 -25.016 1 98.88 89 VAL B CA 1
ATOM 3271 C C . VAL B 1 89 ? 0.813 -20.953 -23.578 1 98.88 89 VAL B C 1
ATOM 3273 O O . VAL B 1 89 ? 1.429 -22 -23.359 1 98.88 89 VAL B O 1
ATOM 3276 N N . ILE B 1 90 ? 0.55 -20.078 -22.672 1 98.88 90 ILE B N 1
ATOM 3277 C CA . ILE B 1 90 ? 0.448 -20.391 -21.25 1 98.88 90 ILE B CA 1
ATOM 3278 C C . ILE B 1 90 ? -0.939 -20.016 -20.75 1 98.88 90 ILE B C 1
ATOM 3280 O O . ILE B 1 90 ? -1.677 -19.281 -21.406 1 98.88 90 ILE B O 1
ATOM 3284 N N . ALA B 1 91 ? -1.319 -20.547 -19.625 1 98.69 91 ALA B N 1
ATOM 3285 C CA . ALA B 1 91 ? -2.611 -20.234 -19.016 1 98.69 91 ALA B CA 1
ATOM 3286 C C . ALA B 1 91 ? -2.436 -19.375 -17.766 1 98.69 91 ALA B C 1
ATOM 3288 O O . ALA B 1 91 ? -1.515 -19.609 -16.969 1 98.69 91 ALA B O 1
ATOM 3289 N N . ASN B 1 92 ? -3.314 -18.406 -17.609 1 98.75 92 ASN B N 1
ATOM 3290 C CA . ASN B 1 92 ? -3.295 -17.656 -16.359 1 98.75 92 ASN B CA 1
ATOM 3291 C C . ASN B 1 92 ? -3.648 -18.531 -15.164 1 98.75 92 ASN B C 1
ATOM 3293 O O . ASN B 1 92 ? -4.48 -19.438 -15.281 1 98.75 92 ASN B O 1
ATOM 3297 N N . PHE B 1 93 ? -3.092 -18.266 -14.07 1 98.62 93 PHE B N 1
ATOM 3298 C CA . PHE B 1 93 ? -3.229 -19.047 -12.844 1 98.62 93 PHE B CA 1
ATOM 3299 C C . PHE B 1 93 ? -4.691 -19.156 -12.43 1 98.62 93 PHE B C 1
ATOM 3301 O O . PHE B 1 93 ? -5.215 -20.25 -12.25 1 98.62 93 PHE B O 1
ATOM 3308 N N . ASP B 1 94 ? -5.312 -18.016 -12.141 1 98.44 94 ASP B N 1
ATOM 3309 C CA . ASP B 1 94 ? -6.75 -17.906 -11.906 1 98.44 94 ASP B CA 1
ATOM 3310 C C . ASP B 1 94 ? -7.496 -17.656 -13.219 1 98.44 94 ASP B C 1
ATOM 3312 O O . ASP B 1 94 ? -7.32 -16.625 -13.859 1 98.44 94 ASP B O 1
ATOM 3316 N N . VAL B 1 95 ? -8.344 -18.562 -13.594 1 98.31 95 VAL B N 1
ATOM 3317 C CA . VAL B 1 95 ? -8.898 -18.578 -14.945 1 98.31 95 VAL B CA 1
ATOM 3318 C C . VAL B 1 95 ? -9.945 -17.484 -15.086 1 98.31 95 VAL B C 1
ATOM 3320 O O . VAL B 1 95 ? -10.391 -17.188 -16.203 1 98.31 95 VAL B O 1
ATOM 3323 N N . THR B 1 96 ? -10.297 -16.828 -13.961 1 98.06 96 THR B N 1
ATOM 3324 C CA . THR B 1 96 ? -11.336 -15.805 -14.023 1 98.06 96 THR B CA 1
ATOM 3325 C C . THR B 1 96 ? -10.734 -14.414 -13.844 1 98.06 96 THR B C 1
ATOM 3327 O O . THR B 1 96 ? -11.422 -13.406 -14.016 1 98.06 96 THR B O 1
ATOM 3330 N N . ASN B 1 97 ? -9.477 -14.336 -13.445 1 98.25 97 ASN B N 1
ATOM 3331 C CA . ASN B 1 97 ? -8.875 -13.039 -13.141 1 98.25 97 ASN B CA 1
ATOM 3332 C C . ASN B 1 97 ? -8.336 -12.359 -14.398 1 98.25 97 ASN B C 1
ATOM 3334 O O . ASN B 1 97 ? -7.168 -12.555 -14.758 1 98.25 97 ASN B O 1
ATOM 3338 N N . GLN B 1 98 ? -9.109 -11.516 -14.953 1 97.81 98 GLN B N 1
ATOM 3339 C CA . GLN B 1 98 ? -8.766 -10.883 -16.219 1 97.81 98 GLN B CA 1
ATOM 3340 C C . GLN B 1 98 ? -7.969 -9.602 -16 1 97.81 98 GLN B C 1
ATOM 3342 O O . GLN B 1 98 ? -7.059 -9.281 -16.766 1 97.81 98 GLN B O 1
ATOM 3347 N N . TYR B 1 99 ? -8.414 -8.836 -15.086 1 97.25 99 TYR B N 1
ATOM 3348 C CA . TYR B 1 99 ? -7.793 -7.559 -14.75 1 97.25 99 TYR B CA 1
ATOM 3349 C C . TYR B 1 99 ? -8.016 -7.219 -13.281 1 97.25 99 TYR B C 1
ATOM 3351 O O . TYR B 1 99 ? -8.93 -7.746 -12.648 1 97.25 99 TYR B O 1
ATOM 3359 N N . GLY B 1 100 ? -7.117 -6.332 -12.734 1 95.69 100 GLY B N 1
ATOM 3360 C CA . GLY B 1 100 ? -7.316 -5.855 -11.375 1 95.69 100 GLY B CA 1
ATOM 3361 C C . GLY B 1 100 ? -7.051 -6.918 -10.328 1 95.69 100 GLY B C 1
ATOM 3362 O O . GLY B 1 100 ? -6.348 -7.895 -10.594 1 95.69 100 GLY B O 1
ATOM 3363 N N . PRO B 1 101 ? -7.547 -6.688 -9.148 1 96.06 101 PRO B N 1
ATOM 3364 C CA . PRO B 1 101 ? -7.32 -7.625 -8.047 1 96.06 101 PRO B CA 1
ATOM 3365 C C . PRO B 1 101 ? -8.133 -8.906 -8.18 1 96.06 101 PRO B C 1
ATOM 3367 O O . PRO B 1 101 ? -9.234 -8.891 -8.742 1 96.06 101 PRO B O 1
ATOM 3370 N N . GLN B 1 102 ? -7.48 -9.93 -7.695 1 95.75 102 GLN B N 1
ATOM 3371 C CA . GLN B 1 102 ? -8.227 -11.18 -7.602 1 95.75 102 GLN B CA 1
ATOM 3372 C C . GLN B 1 102 ? -9.469 -11.023 -6.734 1 95.75 102 GLN B C 1
ATOM 3374 O O . GLN B 1 102 ? -9.406 -10.422 -5.66 1 95.75 102 GLN B O 1
ATOM 3379 N N . GLN B 1 103 ? -10.555 -11.602 -7.133 1 94.19 103 GLN B N 1
ATOM 3380 C CA . GLN B 1 103 ? -11.828 -11.305 -6.488 1 94.19 103 GLN B CA 1
ATOM 3381 C C . GLN B 1 103 ? -12.188 -12.375 -5.453 1 94.19 103 GLN B C 1
ATOM 3383 O O . GLN B 1 103 ? -13.047 -12.156 -4.602 1 94.19 103 GLN B O 1
ATOM 3388 N N . ASP B 1 104 ? -11.648 -13.547 -5.559 1 94 104 ASP B N 1
ATOM 3389 C CA . ASP B 1 104 ? -11.828 -14.633 -4.605 1 94 104 ASP B CA 1
ATOM 3390 C C . ASP B 1 104 ? -10.766 -15.711 -4.793 1 94 104 ASP B C 1
ATOM 3392 O O . ASP B 1 104 ? -9.93 -15.617 -5.695 1 94 104 ASP B O 1
ATOM 3396 N N . TRP B 1 105 ? -10.766 -16.688 -3.998 1 94.62 105 TRP B N 1
ATOM 3397 C CA . TRP B 1 105 ? -9.773 -17.766 -4.047 1 94.62 105 TRP B CA 1
ATOM 3398 C C . TRP B 1 105 ? -10.367 -19.031 -4.648 1 94.62 105 TRP B C 1
ATOM 3400 O O . TRP B 1 105 ? -9.914 -20.141 -4.359 1 94.62 105 TRP B O 1
ATOM 3410 N N . GLU B 1 106 ? -11.32 -18.922 -5.539 1 96.81 106 GLU B N 1
ATOM 3411 C CA . GLU B 1 106 ? -12.133 -20.078 -5.91 1 96.81 106 GLU B CA 1
ATOM 3412 C C . GLU B 1 106 ? -11.742 -20.609 -7.293 1 96.81 106 GLU B C 1
ATOM 3414 O O . GLU B 1 106 ? -12.227 -21.656 -7.727 1 96.81 106 GLU B O 1
ATOM 3419 N N . ASN B 1 107 ? -10.797 -19.922 -7.902 1 97.62 107 ASN B N 1
ATOM 3420 C CA . ASN B 1 107 ? -10.695 -20.219 -9.328 1 97.62 107 ASN B CA 1
ATOM 3421 C C . ASN B 1 107 ? -9.25 -20.453 -9.75 1 97.62 107 ASN B C 1
ATOM 3423 O O . ASN B 1 107 ? -8.93 -20.422 -10.945 1 97.62 107 ASN B O 1
ATOM 3427 N N . GLY B 1 108 ? -8.359 -20.703 -8.805 1 97.94 108 GLY B N 1
ATOM 3428 C CA . GLY B 1 108 ? -6.98 -21.031 -9.117 1 97.94 108 GLY B CA 1
ATOM 3429 C C . GLY B 1 108 ? -6.789 -22.469 -9.539 1 97.94 108 GLY B C 1
ATOM 3430 O O . GLY B 1 108 ? -7.293 -23.375 -8.883 1 97.94 108 GLY B O 1
ATOM 3431 N N . LEU B 1 109 ? -6.098 -22.703 -10.625 1 98.62 109 LEU B N 1
ATOM 3432 C CA . LEU B 1 109 ? -5.809 -24.047 -11.125 1 98.62 109 LEU B CA 1
ATOM 3433 C C . LEU B 1 109 ? -4.992 -24.828 -10.102 1 98.62 109 LEU B C 1
ATOM 3435 O O . LEU B 1 109 ? -4.086 -24.297 -9.469 1 98.62 109 LEU B O 1
ATOM 3439 N N . GLY B 1 110 ? -5.301 -26.125 -9.984 1 98.5 110 GLY B N 1
ATOM 3440 C CA . GLY B 1 110 ? -4.504 -27.016 -9.156 1 98.5 110 GLY B CA 1
ATOM 3441 C C . GLY B 1 110 ? -4.809 -26.891 -7.68 1 98.5 110 GLY B C 1
ATOM 3442 O O . GLY B 1 110 ? -3.916 -27.062 -6.84 1 98.5 110 GLY B O 1
ATOM 3443 N N . GLY B 1 111 ? -5.992 -26.438 -7.328 1 97.69 111 GLY B N 1
ATOM 3444 C CA . GLY B 1 111 ? -6.477 -26.281 -5.965 1 97.69 111 GLY B CA 1
ATOM 3445 C C . GLY B 1 111 ? -7.988 -26.219 -5.871 1 97.69 111 GLY B C 1
ATOM 3446 O O . GLY B 1 111 ? -8.656 -27.25 -5.867 1 97.69 111 GLY B O 1
ATOM 3447 N N . PRO B 1 112 ? -8.555 -25 -5.949 1 97.88 112 PRO B N 1
ATOM 3448 C CA . PRO B 1 112 ? -10.016 -24.938 -5.895 1 97.88 112 PRO B CA 1
ATOM 3449 C C . PRO B 1 112 ? -10.68 -25.469 -7.16 1 97.88 112 PRO B C 1
ATOM 3451 O O . PRO B 1 112 ? -11.859 -25.828 -7.141 1 97.88 112 PRO B O 1
ATOM 3454 N N . ILE B 1 113 ? -9.953 -25.516 -8.25 1 98.19 113 ILE B N 1
ATOM 3455 C CA . ILE B 1 113 ? -10.391 -26.188 -9.461 1 98.19 113 ILE B CA 1
ATOM 3456 C C . ILE B 1 113 ? -9.273 -27.094 -9.977 1 98.19 113 ILE B C 1
ATOM 3458 O O . ILE B 1 113 ? -8.125 -27 -9.523 1 98.19 113 ILE B O 1
ATOM 3462 N N . ASP B 1 114 ? -9.562 -27.969 -10.883 1 98.69 114 ASP B N 1
ATOM 3463 C CA . ASP B 1 114 ? -8.586 -28.922 -11.422 1 98.69 114 ASP B CA 1
ATOM 3464 C C . ASP B 1 114 ? -7.453 -28.188 -12.141 1 98.69 114 ASP B C 1
ATOM 3466 O O . ASP B 1 114 ? -7.691 -27.219 -12.859 1 98.69 114 ASP B O 1
ATOM 3470 N N . GLY B 1 115 ? -6.246 -28.75 -11.938 1 98.69 115 GLY B N 1
ATOM 3471 C CA . GLY B 1 115 ? -5.066 -28.141 -12.516 1 98.69 115 GLY B CA 1
ATOM 3472 C C . GLY B 1 115 ? -4.574 -28.859 -13.766 1 98.69 115 GLY B C 1
ATOM 3473 O O . GLY B 1 115 ? -5.379 -29.297 -14.586 1 98.69 115 GLY B O 1
ATOM 3474 N N . VAL B 1 116 ? -3.279 -28.906 -13.898 1 98.62 116 VAL B N 1
ATOM 3475 C CA . VAL B 1 116 ? -2.766 -29.219 -15.227 1 98.62 116 VAL B CA 1
ATOM 3476 C C . VAL B 1 116 ? -1.841 -30.438 -15.156 1 98.62 116 VAL B C 1
ATOM 3478 O O . VAL B 1 116 ? -1.063 -30.688 -16.078 1 98.62 116 VAL B O 1
ATOM 3481 N N . ALA B 1 117 ? -1.834 -31.156 -14.078 1 98.56 117 ALA B N 1
ATOM 3482 C CA . ALA B 1 117 ? -1.113 -32.438 -14.039 1 98.56 117 ALA B CA 1
ATOM 3483 C C . ALA B 1 117 ? -1.793 -33.469 -14.922 1 98.56 117 ALA B C 1
ATOM 3485 O O . ALA B 1 117 ? -2.232 -34.5 -14.438 1 98.56 117 ALA B O 1
ATOM 3486 N N . ARG B 1 118 ? -1.81 -33.25 -16.156 1 98.38 118 ARG B N 1
ATOM 3487 C CA . ARG B 1 118 ? -2.43 -34.031 -17.219 1 98.38 118 ARG B CA 1
ATOM 3488 C C . ARG B 1 118 ? -1.867 -33.656 -18.578 1 98.38 118 ARG B C 1
ATOM 3490 O O . ARG B 1 118 ? -1.182 -32.625 -18.703 1 98.38 118 ARG B O 1
ATOM 3497 N N . GLN B 1 119 ? -2.139 -34.469 -19.578 1 98.38 119 GLN B N 1
ATOM 3498 C CA . GLN B 1 119 ? -1.518 -34.281 -20.875 1 98.38 119 GLN B CA 1
ATOM 3499 C C . GLN B 1 119 ? -2.281 -33.25 -21.703 1 98.38 119 GLN B C 1
ATOM 3501 O O . GLN B 1 119 ? -1.704 -32.594 -22.562 1 98.38 119 GLN B O 1
ATOM 3506 N N . TYR B 1 120 ? -3.637 -33.125 -21.5 1 98.25 120 TYR B N 1
ATOM 3507 C CA . TYR B 1 120 ? -4.508 -32.156 -22.141 1 98.25 120 TYR B CA 1
ATOM 3508 C C . TYR B 1 120 ? -5.414 -31.469 -21.125 1 98.25 120 TYR B C 1
ATOM 3510 O O . TYR B 1 120 ? -5.934 -32.125 -20.219 1 98.25 120 TYR B O 1
ATOM 3518 N N . VAL B 1 121 ? -5.594 -30.203 -21.281 1 98.38 121 VAL B N 1
ATOM 3519 C CA . VAL B 1 121 ? -6.488 -29.469 -20.391 1 98.38 121 VAL B CA 1
ATOM 3520 C C . VAL B 1 121 ? -7.402 -28.562 -21.219 1 98.38 121 VAL B C 1
ATOM 3522 O O . VAL B 1 121 ? -6.973 -27.969 -22.203 1 98.38 121 VAL B O 1
ATOM 3525 N N . THR B 1 122 ? -8.617 -28.516 -20.859 1 98.56 122 THR B N 1
ATOM 3526 C CA . THR B 1 122 ? -9.57 -27.578 -21.453 1 98.56 122 THR B CA 1
ATOM 3527 C C . THR B 1 122 ? -9.719 -26.344 -20.562 1 98.56 122 THR B C 1
ATOM 3529 O O . THR B 1 122 ? -9.93 -26.453 -19.359 1 98.56 122 THR B O 1
ATOM 3532 N N . LEU B 1 123 ? -9.617 -25.156 -21.125 1 98.69 123 LEU B N 1
ATOM 3533 C CA . LEU B 1 123 ? -9.742 -23.906 -20.391 1 98.69 123 LEU B CA 1
ATOM 3534 C C . LEU B 1 123 ? -10.539 -22.891 -21.203 1 98.69 123 LEU B C 1
ATOM 3536 O O . LEU B 1 123 ? -10.57 -22.953 -22.438 1 98.69 123 LEU B O 1
ATOM 3540 N N . PRO B 1 124 ? -11.227 -21.922 -20.453 1 98.5 124 PRO B N 1
ATOM 3541 C CA . PRO B 1 124 ? -11.758 -20.781 -21.203 1 98.5 124 PRO B CA 1
ATOM 3542 C C . PRO B 1 124 ? -10.68 -20.047 -22 1 98.5 124 PRO B C 1
ATOM 3544 O O . PRO B 1 124 ? -9.586 -19.797 -21.5 1 98.5 124 PRO B O 1
ATOM 3547 N N . ALA B 1 125 ? -11.008 -19.734 -23.266 1 98.62 125 ALA B N 1
ATOM 3548 C CA . ALA B 1 125 ? -10.055 -19.031 -24.109 1 98.62 125 ALA B CA 1
ATOM 3549 C C . ALA B 1 125 ? -9.594 -17.734 -23.453 1 98.62 125 ALA B C 1
ATOM 3551 O O . ALA B 1 125 ? -8.453 -17.297 -23.641 1 98.62 125 ALA B O 1
ATOM 3552 N N . GLY B 1 126 ? -10.414 -17.156 -22.609 1 98 126 GLY B N 1
ATOM 3553 C CA . GLY B 1 126 ? -10.172 -15.859 -22.016 1 98 126 GLY B CA 1
ATOM 3554 C C . GLY B 1 126 ? -9.016 -15.859 -21.031 1 98 126 GLY B C 1
ATOM 3555 O O . GLY B 1 126 ? -8.461 -14.805 -20.719 1 98 126 GLY B O 1
ATOM 3556 N N . CYS B 1 127 ? -8.602 -16.969 -20.484 1 98.5 127 CYS B N 1
ATOM 3557 C CA . CYS B 1 127 ? -7.523 -16.984 -19.5 1 98.5 127 CYS B CA 1
ATOM 3558 C C . CYS B 1 127 ? -6.203 -17.406 -20.141 1 98.5 127 CYS B C 1
ATOM 3560 O O . CYS B 1 127 ? -5.199 -17.547 -19.438 1 98.5 127 CYS B O 1
ATOM 3562 N N . VAL B 1 128 ? -6.176 -17.625 -21.438 1 98.81 128 VAL B N 1
ATOM 3563 C CA . VAL B 1 128 ? -5.004 -18.141 -22.156 1 98.81 128 VAL B CA 1
ATOM 3564 C C . VAL B 1 128 ? -4.215 -16.969 -22.75 1 98.81 128 VAL B C 1
ATOM 3566 O O . VAL B 1 128 ? -4.797 -16.031 -23.281 1 98.81 128 VAL B O 1
ATOM 3569 N N . VAL B 1 129 ? -2.889 -17 -22.641 1 98.81 129 VAL B N 1
ATOM 3570 C CA . VAL B 1 129 ? -1.984 -15.992 -23.188 1 98.81 129 VAL B CA 1
ATOM 3571 C C . VAL B 1 129 ? -1.122 -16.609 -24.281 1 98.81 129 VAL B C 1
ATOM 3573 O O . VAL B 1 129 ? -0.465 -17.625 -24.078 1 98.81 129 VAL B O 1
ATOM 3576 N N . LYS B 1 130 ? -1.168 -16 -25.422 1 98.25 130 LYS B N 1
ATOM 3577 C CA . LYS B 1 130 ? -0.315 -16.438 -26.516 1 98.25 130 LYS B CA 1
ATOM 3578 C C . LYS B 1 130 ? 1.132 -16 -26.297 1 98.25 130 LYS B C 1
ATOM 3580 O O . LYS B 1 130 ? 1.392 -14.883 -25.844 1 98.25 130 LYS B O 1
ATOM 3585 N N . VAL B 1 131 ? 2.014 -16.859 -26.562 1 98.5 131 VAL B N 1
ATOM 3586 C CA . VAL B 1 131 ? 3.443 -16.578 -26.531 1 98.5 131 VAL B CA 1
ATOM 3587 C C . VAL B 1 131 ? 3.941 -16.297 -27.938 1 98.5 131 VAL B C 1
ATOM 3589 O O . VAL B 1 131 ? 3.605 -17.016 -28.875 1 98.5 131 VAL B O 1
ATOM 3592 N N . PRO B 1 132 ? 4.703 -15.211 -28.094 1 95.94 132 PRO B N 1
ATOM 3593 C CA . PRO B 1 132 ? 5.211 -14.891 -29.438 1 95.94 132 PRO B CA 1
ATOM 3594 C C . PRO B 1 132 ? 5.992 -16.047 -30.062 1 95.94 132 PRO B C 1
ATOM 3596 O O . PRO B 1 132 ? 6.75 -16.734 -29.359 1 95.94 132 PRO B O 1
ATOM 3599 N N . LYS B 1 133 ? 5.781 -16.062 -31.297 1 89.62 133 LYS B N 1
ATOM 3600 C CA . LYS B 1 133 ? 6.496 -17.094 -32.062 1 89.62 133 LYS B CA 1
ATOM 3601 C C . LYS B 1 133 ? 7.996 -16.812 -32.062 1 89.62 133 LYS B C 1
ATOM 3603 O O . LYS B 1 133 ? 8.422 -15.656 -32.125 1 89.62 133 LYS B O 1
ATOM 3608 N N . GLY B 1 134 ? 8.766 -17.828 -31.953 1 89.25 134 GLY B N 1
ATOM 3609 C CA . GLY B 1 134 ? 10.195 -17.703 -32.156 1 89.25 134 GLY B CA 1
ATOM 3610 C C . GLY B 1 134 ? 10.953 -17.5 -30.844 1 89.25 134 GLY B C 1
ATOM 3611 O O . GLY B 1 134 ? 12.18 -17.359 -30.844 1 89.25 134 GLY B O 1
ATOM 3612 N N . THR B 1 135 ? 10.195 -17.406 -29.703 1 94.62 135 THR B N 1
ATOM 3613 C CA . THR B 1 135 ? 10.922 -17.297 -28.453 1 94.62 135 THR B CA 1
ATOM 3614 C C . THR B 1 135 ? 11.867 -18.484 -28.266 1 94.62 135 THR B C 1
ATOM 3616 O O . THR B 1 135 ? 11.562 -19.609 -28.703 1 94.62 135 THR B O 1
ATOM 3619 N N . SER B 1 136 ? 12.984 -18.203 -27.609 1 96.69 136 SER B N 1
ATOM 3620 C CA . SER B 1 136 ? 13.961 -19.25 -27.344 1 96.69 136 SER B CA 1
ATOM 3621 C C . SER B 1 136 ? 13.727 -19.875 -25.969 1 96.69 136 SER B C 1
ATOM 3623 O O . SER B 1 136 ? 14.445 -20.797 -25.578 1 96.69 136 SER B O 1
ATOM 3625 N N . LEU B 1 137 ? 12.695 -19.422 -25.281 1 98 137 LEU B N 1
ATOM 3626 C CA . LEU B 1 137 ? 12.414 -19.969 -23.969 1 98 137 LEU B CA 1
ATOM 3627 C C . LEU B 1 137 ? 11.93 -21.406 -24.062 1 98 137 LEU B C 1
ATOM 3629 O O . LEU B 1 137 ? 11.148 -21.75 -24.953 1 98 137 LEU B O 1
ATOM 3633 N N . THR B 1 138 ? 12.445 -22.203 -23.156 1 97.75 138 THR B N 1
ATOM 3634 C CA . THR B 1 138 ? 12.031 -23.609 -23.094 1 97.75 138 THR B CA 1
ATOM 3635 C C . THR B 1 138 ? 10.625 -23.719 -22.516 1 97.75 138 THR B C 1
ATOM 3637 O O . THR B 1 138 ? 10.125 -22.781 -21.891 1 97.75 138 THR B O 1
ATOM 3640 N N . TRP B 1 139 ? 9.992 -24.875 -22.719 1 97.88 139 TRP B N 1
ATOM 3641 C CA . TRP B 1 139 ? 8.656 -25.125 -22.188 1 97.88 139 TRP B CA 1
ATOM 3642 C C . TRP B 1 139 ? 8.617 -24.953 -20.672 1 97.88 139 TRP B C 1
ATOM 3644 O O . TRP B 1 139 ? 7.727 -24.297 -20.141 1 97.88 139 TRP B O 1
ATOM 3654 N N . PRO B 1 140 ? 9.633 -25.516 -19.891 1 98.5 140 PRO B N 1
ATOM 3655 C CA . PRO B 1 140 ? 9.641 -25.281 -18.453 1 98.5 140 PRO B CA 1
ATOM 3656 C C . PRO B 1 140 ? 9.742 -23.797 -18.094 1 98.5 140 PRO B C 1
ATOM 3658 O O . PRO B 1 140 ? 9.094 -23.344 -17.156 1 98.5 140 PRO B O 1
ATOM 3661 N N . GLN B 1 141 ? 10.531 -23.062 -18.828 1 98.56 141 GLN B N 1
ATOM 3662 C CA . GLN B 1 141 ? 10.68 -21.625 -18.578 1 98.56 141 GLN B CA 1
ATOM 3663 C C . GLN B 1 141 ? 9.367 -20.891 -18.828 1 98.56 141 GLN B C 1
ATOM 3665 O O . GLN B 1 141 ? 9 -19.984 -18.078 1 98.56 141 GLN B O 1
ATOM 3670 N N . LEU B 1 142 ? 8.672 -21.297 -19.859 1 98.75 142 LEU B N 1
ATOM 3671 C CA . LEU B 1 142 ? 7.367 -20.703 -20.141 1 98.75 142 LEU B CA 1
ATOM 3672 C C . LEU B 1 142 ? 6.363 -21.047 -19.047 1 98.75 142 LEU B C 1
ATOM 3674 O O . LEU B 1 142 ? 5.605 -20.172 -18.594 1 98.75 142 LEU B O 1
ATOM 3678 N N . ALA B 1 143 ? 6.355 -22.281 -18.594 1 98.75 143 ALA B N 1
ATOM 3679 C CA . ALA B 1 143 ? 5.453 -22.703 -17.531 1 98.75 143 ALA B CA 1
ATOM 3680 C C . ALA B 1 143 ? 5.703 -21.891 -16.25 1 98.75 143 ALA B C 1
ATOM 3682 O O . ALA B 1 143 ? 4.766 -21.562 -15.531 1 98.75 143 ALA B O 1
ATOM 3683 N N . ALA B 1 144 ? 6.957 -21.547 -16.016 1 98.69 144 ALA B N 1
ATOM 3684 C CA . ALA B 1 144 ? 7.352 -20.844 -14.805 1 98.69 144 ALA B CA 1
ATOM 3685 C C . ALA B 1 144 ? 6.809 -19.422 -14.797 1 98.69 144 ALA B C 1
ATOM 3687 O O . ALA B 1 144 ? 6.789 -18.766 -13.75 1 98.69 144 ALA B O 1
ATOM 3688 N N . LEU B 1 145 ? 6.344 -18.922 -15.914 1 98.81 145 LEU B N 1
ATOM 3689 C CA . LEU B 1 145 ? 5.824 -17.562 -16 1 98.81 145 LEU B CA 1
ATOM 3690 C C . LEU B 1 145 ? 4.43 -17.469 -15.383 1 98.81 145 LEU B C 1
ATOM 3692 O O . LEU B 1 145 ? 3.977 -16.391 -15.016 1 98.81 145 LEU B O 1
ATOM 3696 N N . VAL B 1 146 ? 3.754 -18.594 -15.289 1 98.75 146 VAL B N 1
ATOM 3697 C CA . VAL B 1 146 ? 2.34 -18.594 -14.93 1 98.75 146 VAL B CA 1
ATOM 3698 C C . VAL B 1 146 ? 2.172 -18.094 -13.492 1 98.75 146 VAL B C 1
ATOM 3700 O O . VAL B 1 146 ? 1.711 -16.984 -13.266 1 98.75 146 VAL B O 1
ATOM 3703 N N . CYS B 1 147 ? 2.654 -18.859 -12.539 1 98.56 147 CYS B N 1
ATOM 3704 C CA . CYS B 1 147 ? 2.441 -18.453 -11.148 1 98.56 147 CYS B CA 1
ATOM 3705 C C . CYS B 1 147 ? 3.561 -17.547 -10.664 1 98.56 147 CYS B C 1
ATOM 3707 O O . CYS B 1 147 ? 3.322 -16.375 -10.352 1 98.56 147 CYS B O 1
ATOM 3709 N N . THR B 1 148 ? 4.812 -18 -10.688 1 97.88 148 THR B N 1
ATOM 3710 C CA . THR B 1 148 ? 5.93 -17.25 -10.133 1 97.88 148 THR B CA 1
ATOM 3711 C C . THR B 1 148 ? 6.211 -16 -10.984 1 97.88 148 THR B C 1
ATOM 3713 O O . THR B 1 148 ? 6.484 -14.93 -10.445 1 97.88 148 THR B O 1
ATOM 3716 N N . GLY B 1 149 ? 6.18 -16.172 -12.297 1 98.75 149 GLY B N 1
ATOM 3717 C CA . GLY B 1 149 ? 6.426 -15.023 -13.156 1 98.75 149 GLY B CA 1
ATOM 3718 C C . GLY B 1 149 ? 5.414 -13.906 -12.969 1 98.75 149 GLY B C 1
ATOM 3719 O O . GLY B 1 149 ? 5.789 -12.75 -12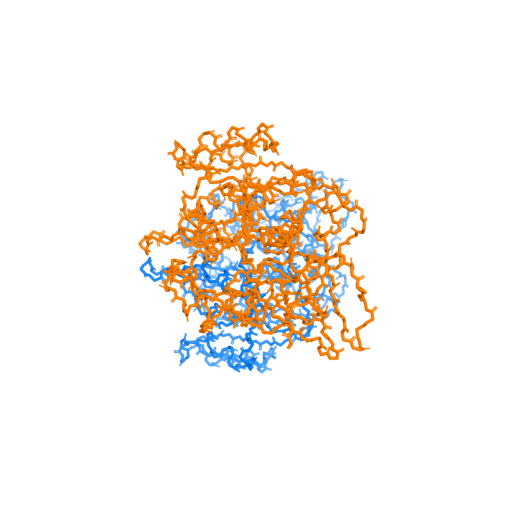.781 1 98.75 149 GLY B O 1
ATOM 3720 N N . THR B 1 150 ? 4.129 -14.312 -13.023 1 98.88 150 THR B N 1
ATOM 3721 C CA . THR B 1 150 ? 3.064 -13.328 -12.867 1 98.88 150 THR B CA 1
ATOM 3722 C C . THR B 1 150 ? 3.109 -12.703 -11.469 1 98.88 150 THR B C 1
ATOM 3724 O O . THR B 1 150 ? 2.891 -11.5 -11.312 1 98.88 150 THR B O 1
ATOM 3727 N N . THR B 1 151 ? 3.406 -13.516 -10.453 1 98.81 151 THR B N 1
ATOM 3728 C CA . THR B 1 151 ? 3.562 -13.023 -9.086 1 98.81 151 THR B CA 1
ATOM 3729 C C . THR B 1 151 ? 4.656 -11.961 -9.016 1 98.81 151 THR B C 1
ATOM 3731 O O . THR B 1 151 ? 4.449 -10.883 -8.453 1 98.81 151 THR B O 1
ATOM 3734 N N . ALA B 1 152 ? 5.805 -12.266 -9.578 1 98.88 152 ALA B N 1
ATOM 3735 C CA . ALA B 1 152 ? 6.938 -11.344 -9.562 1 98.88 152 ALA B CA 1
ATOM 3736 C C . ALA B 1 152 ? 6.613 -10.07 -10.328 1 98.88 152 ALA B C 1
ATOM 3738 O O . ALA B 1 152 ? 6.938 -8.969 -9.867 1 98.88 152 ALA B O 1
ATOM 3739 N N . TRP B 1 153 ? 5.992 -10.211 -11.477 1 98.88 153 TRP B N 1
ATOM 3740 C CA . TRP B 1 153 ? 5.613 -9.039 -12.258 1 98.88 153 TRP B CA 1
ATOM 3741 C C . TRP B 1 153 ? 4.621 -8.172 -11.492 1 98.88 153 TRP B C 1
ATOM 3743 O O . TRP B 1 153 ? 4.746 -6.945 -11.477 1 98.88 153 TRP B O 1
ATOM 3753 N N . ASN B 1 154 ? 3.645 -8.844 -10.922 1 98.88 154 ASN B N 1
ATOM 3754 C CA . ASN B 1 154 ? 2.674 -8.133 -10.094 1 98.88 154 ASN B CA 1
ATOM 3755 C C . ASN B 1 154 ? 3.355 -7.375 -8.961 1 98.88 154 ASN B C 1
ATOM 3757 O O . ASN B 1 154 ? 3.037 -6.211 -8.703 1 98.88 154 ASN B O 1
ATOM 3761 N N . ALA B 1 155 ? 4.297 -7.98 -8.297 1 98.88 155 ALA B N 1
ATOM 3762 C CA . ALA B 1 155 ? 5.039 -7.324 -7.223 1 98.88 155 ALA B CA 1
ATOM 3763 C C . ALA B 1 155 ? 5.766 -6.086 -7.738 1 98.88 155 ALA B C 1
ATOM 3765 O O . ALA B 1 155 ? 5.75 -5.035 -7.094 1 98.88 155 ALA B O 1
ATOM 3766 N N . LEU B 1 156 ? 6.348 -6.16 -8.891 1 98.88 156 LEU B N 1
ATOM 3767 C CA . LEU B 1 156 ? 7.199 -5.105 -9.43 1 98.88 156 LEU B CA 1
ATOM 3768 C C . LEU B 1 156 ? 6.359 -3.996 -10.055 1 98.88 156 LEU B C 1
ATOM 3770 O O . LEU B 1 156 ? 6.754 -2.826 -10.031 1 98.88 156 LEU B O 1
ATOM 3774 N N . TYR B 1 157 ? 5.16 -4.32 -10.609 1 98.69 157 TYR B N 1
ATOM 3775 C CA . TYR B 1 157 ? 4.539 -3.338 -11.484 1 98.69 157 TYR B CA 1
ATOM 3776 C C . TYR B 1 157 ? 3.043 -3.227 -11.211 1 98.69 157 TYR B C 1
ATOM 3778 O O . TYR B 1 157 ? 2.352 -2.406 -11.82 1 98.69 157 TYR B O 1
ATOM 3786 N N . GLY B 1 158 ? 2.469 -4.012 -10.32 1 98.31 158 GLY B N 1
ATOM 3787 C CA . GLY B 1 158 ? 1.029 -4.082 -10.133 1 98.31 158 GLY B CA 1
ATOM 3788 C C . GLY B 1 158 ? 0.481 -2.953 -9.281 1 98.31 158 GLY B C 1
ATOM 3789 O O . GLY B 1 158 ? -0.735 -2.781 -9.18 1 98.31 158 GLY B O 1
ATOM 3790 N N . ASN B 1 159 ? 1.366 -2.195 -8.602 1 97.56 159 ASN B N 1
ATOM 3791 C CA . ASN B 1 159 ? 0.982 -1.049 -7.785 1 97.56 159 ASN B CA 1
ATOM 3792 C C . ASN B 1 159 ? 1.844 0.173 -8.094 1 97.56 159 ASN B C 1
ATOM 3794 O O . ASN B 1 159 ? 1.693 0.796 -9.148 1 97.56 159 ASN B O 1
ATOM 3798 N N . MET B 1 160 ? 2.855 0.511 -7.25 1 97.31 160 MET B N 1
ATOM 3799 C CA . MET B 1 160 ? 3.867 1.487 -7.648 1 97.31 160 MET B CA 1
ATOM 3800 C C . MET B 1 160 ? 4.938 0.839 -8.523 1 97.31 160 MET B C 1
ATOM 3802 O O . MET B 1 160 ? 5.742 0.044 -8.031 1 97.31 160 MET B O 1
ATOM 3806 N N . PRO B 1 161 ? 4.922 1.151 -9.789 1 98.38 161 PRO B N 1
ATOM 3807 C CA . PRO B 1 161 ? 5.824 0.44 -10.695 1 98.38 161 PRO B CA 1
ATOM 3808 C C . PRO B 1 161 ? 7.297 0.68 -10.375 1 98.38 161 PRO B C 1
ATOM 3810 O O . PRO B 1 161 ? 7.684 1.8 -10.031 1 98.38 161 PRO B O 1
ATOM 3813 N N . LEU B 1 162 ? 8.055 -0.379 -10.492 1 98.62 162 LEU B N 1
ATOM 3814 C CA . LEU B 1 162 ? 9.508 -0.298 -10.352 1 98.62 162 LEU B CA 1
ATOM 3815 C C . LEU B 1 162 ? 10.102 0.632 -11.406 1 98.62 162 LEU B C 1
ATOM 3817 O O . LEU B 1 162 ? 9.695 0.598 -12.57 1 98.62 162 LEU B O 1
ATOM 3821 N N . LYS B 1 163 ? 11.062 1.463 -11.047 1 98.31 163 LYS B N 1
ATOM 3822 C CA . LYS B 1 163 ? 11.828 2.318 -11.953 1 98.31 163 LYS B CA 1
ATOM 3823 C C . LYS B 1 163 ? 13.289 1.902 -11.992 1 98.31 163 LYS B C 1
ATOM 3825 O O . LYS B 1 163 ? 13.836 1.406 -11 1 98.31 163 LYS B O 1
ATOM 3830 N N . PRO B 1 164 ? 13.922 2.111 -13.172 1 98.44 164 PRO B N 1
ATOM 3831 C CA . PRO B 1 164 ? 15.359 1.817 -13.242 1 98.44 164 PRO B CA 1
ATOM 3832 C C . PRO B 1 164 ? 16.156 2.537 -12.156 1 98.44 164 PRO B C 1
ATOM 3834 O O . PRO B 1 164 ? 15.852 3.68 -11.812 1 98.44 164 PRO B O 1
ATOM 3837 N N . GLY B 1 165 ? 17.156 1.864 -11.648 1 98.62 165 GLY B N 1
ATOM 3838 C CA . GLY B 1 165 ? 18.031 2.449 -10.641 1 98.62 165 GLY B CA 1
ATOM 3839 C C . GLY B 1 165 ? 17.578 2.168 -9.219 1 98.62 165 GLY B C 1
ATOM 3840 O O . GLY B 1 165 ? 18.359 2.307 -8.281 1 98.62 165 GLY B O 1
ATOM 3841 N N . GLN B 1 166 ? 16.328 1.771 -8.977 1 98.75 166 GLN B N 1
ATOM 3842 C CA . GLN B 1 166 ? 15.805 1.495 -7.645 1 98.75 166 GLN B CA 1
ATOM 3843 C C . GLN B 1 166 ? 16.359 0.184 -7.094 1 98.75 166 GLN B C 1
ATOM 3845 O O . GLN B 1 166 ? 16.844 -0.657 -7.852 1 98.75 166 GLN B O 1
ATOM 3850 N N . TRP B 1 167 ? 16.344 0.087 -5.793 1 98.88 167 TRP B N 1
ATOM 3851 C CA . TRP B 1 167 ? 16.844 -1.089 -5.078 1 98.88 167 TRP B CA 1
ATOM 3852 C C . TRP B 1 167 ? 15.703 -2.074 -4.816 1 98.88 167 TRP B C 1
ATOM 3854 O O . TRP B 1 167 ? 14.633 -1.686 -4.336 1 98.88 167 TRP B O 1
ATOM 3864 N N . VAL B 1 168 ? 15.906 -3.322 -5.145 1 98.94 168 VAL B N 1
ATOM 3865 C CA . VAL B 1 168 ? 14.945 -4.383 -4.844 1 98.94 168 VAL B CA 1
ATOM 3866 C C . VAL B 1 168 ? 15.617 -5.461 -4 1 98.94 168 VAL B C 1
ATOM 3868 O O . VAL B 1 168 ? 16.734 -5.879 -4.293 1 98.94 168 VAL B O 1
ATOM 3871 N N . LEU B 1 169 ? 14.969 -5.863 -2.9 1 99 169 LEU B N 1
ATOM 3872 C CA . LEU B 1 169 ? 15.453 -6.938 -2.043 1 99 169 LEU B CA 1
ATOM 3873 C C . LEU B 1 169 ? 14.586 -8.188 -2.191 1 99 169 LEU B C 1
ATOM 3875 O O . LEU B 1 169 ? 13.359 -8.109 -2.088 1 99 169 LEU B O 1
ATOM 3879 N N . PHE B 1 170 ? 15.234 -9.305 -2.441 1 98.94 170 PHE B N 1
ATOM 3880 C CA . PHE B 1 170 ? 14.57 -10.594 -2.613 1 98.94 170 PHE B CA 1
ATOM 3881 C C . PHE B 1 170 ? 14.898 -11.531 -1.457 1 98.94 170 PHE B C 1
ATOM 3883 O O . PHE B 1 170 ? 16.062 -11.75 -1.14 1 98.94 170 PHE B O 1
ATOM 3890 N N . GLN B 1 171 ? 13.82 -12.086 -0.849 1 98.69 171 GLN B N 1
ATOM 3891 C CA . GLN B 1 171 ? 14.016 -13.047 0.233 1 98.69 171 GLN B CA 1
ATOM 3892 C C . GLN B 1 171 ? 14.055 -14.477 -0.299 1 98.69 171 GLN B C 1
ATOM 3894 O O . GLN B 1 171 ? 13.055 -14.977 -0.831 1 98.69 171 GLN B O 1
ATOM 3899 N N . GLY B 1 172 ? 15.18 -15.109 -0.102 1 97.81 172 GLY B N 1
ATOM 3900 C CA . GLY B 1 172 ? 15.32 -16.484 -0.546 1 97.81 172 GLY B CA 1
ATOM 3901 C C . GLY B 1 172 ? 15.711 -16.609 -2.008 1 97.81 172 GLY B C 1
ATOM 3902 O O . GLY B 1 172 ? 15.773 -15.602 -2.723 1 97.81 172 GLY B O 1
ATOM 3903 N N . THR B 1 173 ? 15.969 -17.859 -2.391 1 98.06 173 THR B N 1
ATOM 3904 C CA . THR B 1 173 ? 16.406 -18.109 -3.758 1 98.06 173 THR B CA 1
ATOM 3905 C C . THR B 1 173 ? 15.422 -19.031 -4.473 1 98.06 173 THR B C 1
ATOM 3907 O O . THR B 1 173 ? 15.789 -19.734 -5.422 1 98.06 173 THR B O 1
ATOM 3910 N N . GLY B 1 174 ? 14.227 -19.078 -3.99 1 97 174 GLY B N 1
ATOM 3911 C CA . GLY B 1 174 ? 13.18 -19.859 -4.637 1 97 174 GLY B CA 1
ATOM 3912 C C . GLY B 1 174 ? 12.688 -19.234 -5.93 1 97 174 GLY B C 1
ATOM 3913 O O . GLY B 1 174 ? 13.273 -18.266 -6.426 1 97 174 GLY B O 1
ATOM 3914 N N . GLY B 1 175 ? 11.656 -19.828 -6.484 1 97.25 175 GLY B N 1
ATOM 3915 C CA . GLY B 1 175 ? 11.156 -19.469 -7.801 1 97.25 175 GLY B CA 1
ATOM 3916 C C . GLY B 1 175 ? 10.773 -18 -7.91 1 97.25 175 GLY B C 1
ATOM 3917 O O . GLY B 1 175 ? 11.195 -17.312 -8.836 1 97.25 175 GLY B O 1
ATOM 3918 N N . VAL B 1 176 ? 9.984 -17.484 -6.938 1 98.06 176 VAL B N 1
ATOM 3919 C CA . VAL B 1 176 ? 9.477 -16.109 -6.992 1 98.06 176 VAL B CA 1
ATOM 3920 C C . VAL B 1 176 ? 10.648 -15.133 -6.926 1 98.06 176 VAL B C 1
ATOM 3922 O O . VAL B 1 176 ? 10.742 -14.211 -7.75 1 98.06 176 VAL B O 1
ATOM 3925 N N . SER B 1 177 ? 11.578 -15.32 -6.043 1 98.56 177 SER B N 1
ATOM 3926 C CA . SER B 1 177 ? 12.695 -14.406 -5.848 1 98.56 177 SER B CA 1
ATOM 3927 C C . SER B 1 177 ? 13.656 -14.445 -7.031 1 98.56 177 SER B C 1
ATOM 3929 O O . SER B 1 177 ? 14.109 -13.398 -7.504 1 98.56 177 SER B O 1
ATOM 3931 N N . MET B 1 178 ? 13.953 -15.617 -7.508 1 98.56 178 MET B N 1
ATOM 3932 C CA . MET B 1 178 ? 14.883 -15.727 -8.625 1 98.56 178 MET B CA 1
ATOM 3933 C C . MET B 1 178 ? 14.281 -15.133 -9.898 1 98.56 178 MET B C 1
ATOM 3935 O O . MET B 1 178 ? 14.977 -14.477 -10.672 1 98.56 178 MET B O 1
ATOM 3939 N N . THR B 1 179 ? 12.992 -15.453 -10.133 1 98.62 179 THR B N 1
ATOM 3940 C CA . THR B 1 179 ? 12.32 -14.82 -11.266 1 98.62 179 THR B CA 1
ATOM 3941 C C . THR B 1 179 ? 12.289 -13.305 -11.102 1 98.62 179 THR B C 1
ATOM 3943 O O . THR B 1 179 ? 12.602 -12.57 -12.039 1 98.62 179 THR B O 1
ATOM 3946 N N . GLY B 1 180 ? 11.914 -12.836 -9.898 1 98.75 180 GLY B N 1
ATOM 3947 C CA . GLY B 1 180 ? 11.93 -11.406 -9.609 1 98.75 180 GLY B CA 1
ATOM 3948 C C . GLY B 1 180 ? 13.281 -10.766 -9.844 1 98.75 180 GLY B C 1
ATOM 3949 O O . GLY B 1 180 ? 13.367 -9.664 -10.391 1 98.75 180 GLY B O 1
ATOM 3950 N N . LEU B 1 181 ? 14.344 -11.43 -9.414 1 98.75 181 LEU B N 1
ATOM 3951 C CA . LEU B 1 181 ? 15.703 -10.938 -9.586 1 98.75 181 LEU B CA 1
ATOM 3952 C C . LEU B 1 181 ? 16.016 -10.719 -11.062 1 98.75 181 LEU B C 1
ATOM 3954 O O . LEU B 1 181 ? 16.547 -9.672 -11.445 1 98.75 181 LEU B O 1
ATOM 3958 N N . LEU B 1 182 ? 15.695 -11.688 -11.875 1 98.5 182 LEU B N 1
ATOM 3959 C CA . LEU B 1 182 ? 15.977 -11.594 -13.305 1 98.5 182 LEU B CA 1
ATOM 3960 C C . LEU B 1 182 ? 15.211 -10.43 -13.93 1 98.5 182 LEU B C 1
ATOM 3962 O O . LEU B 1 182 ? 15.773 -9.656 -14.711 1 98.5 182 LEU B O 1
ATOM 3966 N N . LEU B 1 183 ? 13.914 -10.336 -13.617 1 98.75 183 LEU B N 1
ATOM 3967 C CA . LEU B 1 183 ? 13.086 -9.266 -14.164 1 98.75 183 LEU B CA 1
ATOM 3968 C C . LEU B 1 183 ? 13.602 -7.898 -13.727 1 98.75 183 LEU B C 1
ATOM 3970 O O . LEU B 1 183 ? 13.727 -6.988 -14.555 1 98.75 183 LEU B O 1
ATOM 3974 N N . ALA B 1 184 ? 13.891 -7.766 -12.453 1 98.81 184 ALA B N 1
ATOM 3975 C CA . ALA B 1 184 ? 14.336 -6.488 -11.898 1 98.81 184 ALA B CA 1
ATOM 3976 C C . ALA B 1 184 ? 15.664 -6.059 -12.508 1 98.81 184 ALA B C 1
ATOM 3978 O O . ALA B 1 184 ? 15.844 -4.891 -12.867 1 98.81 184 ALA B O 1
ATOM 3979 N N . LYS B 1 185 ? 16.578 -6.992 -12.633 1 98.38 185 LYS B N 1
ATOM 3980 C CA . LYS B 1 185 ? 17.875 -6.684 -13.242 1 98.38 185 LYS B CA 1
ATOM 3981 C C . LYS B 1 185 ? 17.703 -6.227 -14.688 1 98.38 185 LYS B C 1
ATOM 3983 O O . LYS B 1 185 ? 18.281 -5.223 -15.102 1 98.38 185 LYS B O 1
ATOM 3988 N N . ALA B 1 186 ? 16.938 -6.957 -15.383 1 98.56 186 ALA B N 1
ATOM 3989 C CA . ALA B 1 186 ? 16.703 -6.621 -16.781 1 98.56 186 ALA B CA 1
ATOM 3990 C C . ALA B 1 186 ? 16.047 -5.254 -16.922 1 98.56 186 ALA B C 1
ATOM 3992 O O . ALA B 1 186 ? 16.203 -4.574 -17.938 1 98.56 186 ALA B O 1
ATOM 3993 N N . ALA B 1 187 ? 15.297 -4.863 -15.898 1 98.5 187 ALA B N 1
ATOM 3994 C CA . ALA B 1 187 ? 14.602 -3.574 -15.906 1 98.5 187 ALA B CA 1
ATOM 3995 C C . ALA B 1 187 ? 15.508 -2.465 -15.375 1 98.5 187 ALA B C 1
ATOM 3997 O O . ALA B 1 187 ? 15.094 -1.312 -15.266 1 98.5 187 ALA B O 1
ATOM 3998 N N . GLY B 1 188 ? 16.734 -2.762 -14.961 1 98.69 188 GLY B N 1
ATOM 3999 C CA . GLY B 1 188 ? 17.703 -1.744 -14.586 1 98.69 188 GLY B CA 1
ATOM 4000 C C . GLY B 1 188 ? 17.766 -1.494 -13.094 1 98.69 188 GLY B C 1
ATOM 4001 O O . GLY B 1 188 ? 18.328 -0.488 -12.648 1 98.69 188 GLY B O 1
ATOM 4002 N N . ALA B 1 189 ? 17.219 -2.391 -12.289 1 98.81 189 ALA B N 1
ATOM 4003 C CA . ALA B 1 189 ? 17.219 -2.23 -10.836 1 98.81 189 ALA B CA 1
ATOM 4004 C C . ALA B 1 189 ? 18.547 -2.684 -10.234 1 98.81 189 ALA B C 1
ATOM 4006 O O . ALA B 1 189 ? 19.297 -3.42 -10.867 1 98.81 189 ALA B O 1
ATOM 4007 N N . ARG B 1 190 ? 18.891 -2.186 -9.039 1 98.75 190 ARG B N 1
ATOM 4008 C CA . ARG B 1 190 ? 19.922 -2.73 -8.164 1 98.75 190 ARG B CA 1
ATOM 4009 C C . ARG B 1 190 ? 19.344 -3.783 -7.227 1 98.75 190 ARG B C 1
ATOM 4011 O O . ARG B 1 190 ? 18.234 -3.615 -6.703 1 98.75 190 ARG B O 1
ATOM 4018 N N . THR B 1 191 ? 20.094 -4.883 -6.996 1 98.88 191 THR B N 1
ATOM 4019 C CA . THR B 1 191 ? 19.422 -6.027 -6.383 1 98.88 191 THR B CA 1
ATOM 4020 C C . THR B 1 191 ? 20.203 -6.527 -5.172 1 98.88 191 THR B C 1
ATOM 4022 O O . THR B 1 191 ? 21.438 -6.516 -5.172 1 98.88 191 THR B O 1
ATOM 4025 N N . ILE B 1 192 ? 19.5 -6.855 -4.129 1 98.94 192 ILE B N 1
ATOM 4026 C CA . ILE B 1 192 ? 19.984 -7.598 -2.967 1 98.94 192 ILE B CA 1
ATOM 4027 C C . ILE B 1 192 ? 19.172 -8.883 -2.805 1 98.94 192 ILE B C 1
ATOM 4029 O O . ILE B 1 192 ? 17.938 -8.867 -2.908 1 98.94 192 ILE B O 1
ATOM 4033 N N . ILE B 1 193 ? 19.828 -10.016 -2.574 1 98.88 193 ILE B N 1
ATOM 4034 C CA . ILE B 1 193 ? 19.094 -11.258 -2.357 1 98.88 193 ILE B CA 1
ATOM 4035 C C . ILE B 1 193 ? 19.641 -11.961 -1.117 1 98.88 193 ILE B C 1
ATOM 4037 O O . ILE B 1 193 ? 20.844 -11.961 -0.872 1 98.88 193 ILE B O 1
ATOM 4041 N N . THR B 1 194 ? 18.719 -12.508 -0.327 1 98.81 194 THR B N 1
ATOM 4042 C CA . THR B 1 194 ? 19.109 -13.203 0.891 1 98.81 194 THR B CA 1
ATOM 4043 C C . THR B 1 194 ? 18.984 -14.711 0.718 1 98.81 194 THR B C 1
ATOM 4045 O O . THR B 1 194 ? 18.25 -15.188 -0.144 1 98.81 194 THR B O 1
ATOM 4048 N N . SER B 1 195 ? 19.688 -15.477 1.424 1 98.31 195 SER B N 1
ATOM 4049 C CA . SER B 1 195 ? 19.625 -16.938 1.529 1 98.31 195 SER B CA 1
ATOM 4050 C C . SER B 1 195 ? 20.312 -17.422 2.797 1 98.31 195 SER B C 1
ATOM 4052 O O . SER B 1 195 ? 21.016 -16.656 3.471 1 98.31 195 SER B O 1
ATOM 4054 N N . SER B 1 196 ? 20 -18.641 3.154 1 97.19 196 SER B N 1
ATOM 4055 C CA . SER B 1 196 ? 20.688 -19.25 4.285 1 97.19 196 SER B CA 1
ATOM 4056 C C . SER B 1 196 ? 21.969 -19.953 3.84 1 97.19 196 SER B C 1
ATOM 4058 O O . SER B 1 196 ? 22.75 -20.438 4.672 1 97.19 196 SER B O 1
ATOM 4060 N N . SER B 1 197 ? 22.234 -20.047 2.535 1 97.88 197 SER B N 1
ATOM 4061 C CA . SER B 1 197 ? 23.328 -20.844 1.972 1 97.88 197 SER B CA 1
ATOM 4062 C C . SER B 1 197 ? 24.312 -19.969 1.202 1 97.88 197 SER B C 1
ATOM 4064 O O . SER B 1 197 ? 23.953 -19.344 0.204 1 97.88 197 SER B O 1
ATOM 4066 N N . ASP B 1 198 ? 25.578 -20.047 1.646 1 98.12 198 ASP B N 1
ATOM 4067 C CA . ASP B 1 198 ? 26.609 -19.328 0.917 1 98.12 198 ASP B CA 1
ATOM 4068 C C . ASP B 1 198 ? 26.781 -19.875 -0.498 1 98.12 198 ASP B C 1
ATOM 4070 O O . ASP B 1 198 ? 27.047 -19.125 -1.434 1 98.12 198 ASP B O 1
ATOM 4074 N N . GLU B 1 199 ? 26.625 -21.141 -0.573 1 98.06 199 GLU B N 1
ATOM 4075 C CA . GLU B 1 199 ? 26.75 -21.781 -1.881 1 98.06 199 GLU B CA 1
ATOM 4076 C C . GLU B 1 199 ? 25.703 -21.25 -2.852 1 98.06 199 GLU B C 1
ATOM 4078 O O . GLU B 1 199 ? 26.016 -20.906 -3.99 1 98.06 199 GLU B O 1
ATOM 4083 N N . LYS B 1 200 ? 24.453 -21.156 -2.414 1 97.81 200 LYS B N 1
ATOM 4084 C CA . LYS B 1 200 ? 23.375 -20.625 -3.258 1 97.81 200 LYS B CA 1
ATOM 4085 C C . LYS B 1 200 ? 23.625 -19.156 -3.605 1 97.81 200 LYS B C 1
ATOM 4087 O O . LYS B 1 200 ? 23.422 -18.734 -4.75 1 97.81 200 LYS B O 1
ATOM 4092 N N . LEU B 1 201 ? 24.109 -18.422 -2.611 1 98.44 201 LEU B N 1
ATOM 4093 C CA . LEU B 1 201 ? 24.344 -17 -2.824 1 98.44 201 LEU B CA 1
ATOM 4094 C C . LEU B 1 201 ? 25.469 -16.797 -3.842 1 98.44 201 LEU B C 1
ATOM 4096 O O . LEU B 1 201 ? 25.375 -15.898 -4.684 1 98.44 201 LEU B O 1
ATOM 4100 N N . GLU B 1 202 ? 26.484 -17.578 -3.756 1 98.25 202 GLU B N 1
ATOM 4101 C CA . GLU B 1 202 ? 27.562 -17.484 -4.742 1 98.25 202 GLU B CA 1
ATOM 4102 C C . GLU B 1 202 ? 27.047 -17.797 -6.145 1 98.25 202 GLU B C 1
ATOM 4104 O O . GLU B 1 202 ? 27.375 -17.109 -7.105 1 98.25 202 GLU B O 1
ATOM 4109 N N . LYS B 1 203 ? 26.25 -18.828 -6.199 1 97.44 203 LYS B N 1
ATOM 4110 C CA . LYS B 1 203 ? 25.641 -19.203 -7.477 1 97.44 203 LYS B CA 1
ATOM 4111 C C . LYS B 1 203 ? 24.797 -18.062 -8.039 1 97.44 203 LYS B C 1
ATOM 4113 O O . LYS B 1 203 ? 24.906 -17.719 -9.219 1 97.44 203 LYS B O 1
ATOM 4118 N N . VAL B 1 204 ? 23.969 -17.453 -7.234 1 98.06 204 VAL B N 1
ATOM 4119 C CA . VAL B 1 204 ? 23.047 -16.406 -7.668 1 98.06 204 VAL B CA 1
ATOM 4120 C C . VAL B 1 204 ? 23.844 -15.172 -8.102 1 98.06 204 VAL B C 1
ATOM 4122 O O . VAL B 1 204 ? 23.484 -14.5 -9.07 1 98.06 204 VAL B O 1
ATOM 4125 N N . LYS B 1 205 ? 24.891 -14.883 -7.414 1 97.88 205 LYS B N 1
ATOM 4126 C CA . LYS B 1 205 ? 25.734 -13.742 -7.754 1 97.88 205 LYS B CA 1
ATOM 4127 C C . LYS B 1 205 ? 26.453 -13.961 -9.078 1 97.88 205 LYS B C 1
ATOM 4129 O O . LYS B 1 205 ? 26.422 -13.102 -9.961 1 97.88 205 LYS B O 1
ATOM 4134 N N . THR B 1 206 ? 27.047 -15.133 -9.289 1 97.81 206 THR B N 1
ATOM 4135 C CA . THR B 1 206 ? 27.938 -15.375 -10.43 1 97.81 206 THR B CA 1
ATOM 4136 C C . THR B 1 206 ? 27.125 -15.742 -11.672 1 97.81 206 THR B C 1
ATOM 4138 O O . THR B 1 206 ? 27.469 -15.328 -12.781 1 97.81 206 THR B O 1
ATOM 4141 N N . GLU B 1 207 ? 26.062 -16.469 -11.469 1 96.81 207 GLU B N 1
ATOM 4142 C CA . GLU B 1 207 ? 25.344 -17 -12.617 1 96.81 207 GLU B CA 1
ATOM 4143 C C . GLU B 1 207 ? 24.156 -16.109 -12.984 1 96.81 207 GLU B C 1
ATOM 4145 O O . GLU B 1 207 ? 23.766 -16.031 -14.148 1 96.81 207 GLU B O 1
ATOM 4150 N N . TYR B 1 208 ? 23.609 -15.414 -11.969 1 96.88 208 TYR B N 1
ATOM 4151 C CA . TYR B 1 208 ? 22.375 -14.688 -12.25 1 96.88 208 TYR B CA 1
ATOM 4152 C C . TYR B 1 208 ? 22.547 -13.195 -12 1 96.88 208 TYR B C 1
ATOM 4154 O O . TYR B 1 208 ? 21.641 -12.398 -12.25 1 96.88 208 TYR B O 1
ATOM 4162 N N . GLY B 1 209 ? 23.672 -12.805 -11.453 1 96.69 209 GLY B N 1
ATOM 4163 C CA . GLY B 1 209 ? 24.094 -11.406 -11.5 1 96.69 209 GLY B CA 1
ATOM 4164 C C . GLY B 1 209 ? 23.531 -10.586 -10.352 1 96.69 209 GLY B C 1
ATOM 4165 O O . GLY B 1 209 ? 23.438 -9.359 -10.453 1 96.69 209 GLY B O 1
ATOM 4166 N N . ALA B 1 210 ? 23.125 -11.18 -9.281 1 98.38 210 ALA B N 1
ATOM 4167 C CA . ALA B 1 210 ? 22.719 -10.383 -8.125 1 98.38 210 ALA B CA 1
ATOM 4168 C C . ALA B 1 210 ? 23.828 -9.406 -7.727 1 98.38 210 ALA B C 1
ATOM 4170 O O . ALA B 1 210 ? 25 -9.758 -7.707 1 98.38 210 ALA B O 1
ATOM 4171 N N . ASP B 1 211 ? 23.453 -8.133 -7.449 1 98.69 211 ASP B N 1
ATOM 4172 C CA . ASP B 1 211 ? 24.453 -7.121 -7.105 1 98.69 211 ASP B CA 1
ATOM 4173 C C . ASP B 1 211 ? 25.016 -7.367 -5.711 1 98.69 211 ASP B C 1
ATOM 4175 O O . ASP B 1 211 ? 26.219 -7.191 -5.48 1 98.69 211 ASP B O 1
ATOM 4179 N N . HIS B 1 212 ? 24.172 -7.707 -4.754 1 98.81 212 HIS B N 1
ATOM 4180 C CA . HIS B 1 212 ? 24.578 -7.988 -3.381 1 98.81 212 HIS B CA 1
ATOM 4181 C C . HIS B 1 212 ? 23.828 -9.195 -2.822 1 98.81 212 HIS B C 1
ATOM 4183 O O . HIS B 1 212 ? 22.734 -9.523 -3.281 1 98.81 212 HIS B O 1
ATOM 4189 N N . THR B 1 213 ? 24.5 -9.875 -1.923 1 98.81 213 THR B N 1
ATOM 4190 C CA . THR B 1 213 ? 23.906 -11.031 -1.26 1 98.81 213 THR B CA 1
ATOM 4191 C C . THR B 1 213 ? 24.078 -10.938 0.253 1 98.81 213 THR B C 1
ATOM 4193 O O . THR B 1 213 ? 25.047 -10.344 0.736 1 98.81 213 THR B O 1
ATOM 4196 N N . ILE B 1 214 ? 23.094 -11.445 1.02 1 98.88 214 ILE B N 1
ATOM 4197 C CA . ILE B 1 214 ? 23.156 -11.508 2.475 1 98.88 214 ILE B CA 1
ATOM 4198 C C . ILE B 1 214 ? 22.781 -12.914 2.949 1 98.88 214 ILE B C 1
ATOM 4200 O O . ILE B 1 214 ? 21.719 -13.422 2.6 1 98.88 214 ILE B O 1
ATOM 4204 N N . ASN B 1 215 ? 23.656 -13.586 3.676 1 98.81 215 ASN B N 1
ATOM 4205 C CA . ASN B 1 215 ? 23.312 -14.828 4.359 1 98.81 215 ASN B CA 1
ATOM 4206 C C . ASN B 1 215 ? 22.625 -14.562 5.695 1 98.81 215 ASN B C 1
ATOM 4208 O O . ASN B 1 215 ? 23.266 -14.141 6.66 1 98.81 215 ASN B O 1
ATOM 4212 N N . TYR B 1 216 ? 21.281 -14.828 5.746 1 97.81 216 TYR B N 1
ATOM 4213 C CA . TYR B 1 216 ? 20.531 -14.422 6.922 1 97.81 216 TYR B CA 1
ATOM 4214 C C . TYR B 1 216 ? 20.797 -15.367 8.094 1 97.81 216 TYR B C 1
ATOM 4216 O O . TYR B 1 216 ? 20.391 -15.086 9.227 1 97.81 216 TYR B O 1
ATOM 4224 N N . THR B 1 217 ? 21.438 -16.516 7.844 1 97.75 217 THR B N 1
ATOM 4225 C CA . THR B 1 217 ? 21.844 -17.391 8.938 1 97.75 217 THR B CA 1
ATOM 4226 C C . THR B 1 217 ? 23.016 -16.781 9.695 1 97.75 217 THR B C 1
ATOM 4228 O O . THR B 1 217 ? 23.031 -16.797 10.93 1 97.75 217 THR B O 1
ATOM 4231 N N . THR B 1 218 ? 23.953 -16.25 9.023 1 98.31 218 THR B N 1
ATOM 4232 C CA . THR B 1 218 ? 25.125 -15.656 9.648 1 98.31 218 THR B CA 1
ATOM 4233 C C . THR B 1 218 ? 24.875 -14.18 9.969 1 98.31 218 THR B C 1
ATOM 4235 O O . THR B 1 218 ? 25.562 -13.602 10.805 1 98.31 218 THR B O 1
ATOM 4238 N N . THR B 1 219 ? 23.953 -13.57 9.328 1 98.38 219 THR B N 1
ATOM 4239 C CA . THR B 1 219 ? 23.516 -12.195 9.562 1 98.38 219 THR B CA 1
ATOM 4240 C C . THR B 1 219 ? 22.016 -12.141 9.789 1 98.38 219 THR B C 1
ATOM 4242 O O . THR B 1 219 ? 21.266 -11.703 8.906 1 98.38 219 THR B O 1
ATOM 4245 N N . PRO B 1 220 ? 21.594 -12.516 10.992 1 97.62 220 PRO B N 1
ATOM 4246 C CA . PRO B 1 220 ? 20.141 -12.57 11.25 1 97.62 220 PRO B CA 1
ATOM 4247 C C . PRO B 1 220 ? 19.469 -11.203 11.117 1 97.62 220 PRO B C 1
ATOM 4249 O O . PRO B 1 220 ? 18.281 -11.125 10.844 1 97.62 220 PRO B O 1
ATOM 4252 N N . GLU B 1 221 ? 20.266 -10.102 11.352 1 98.38 221 GLU B N 1
ATOM 4253 C CA . GLU B 1 221 ? 19.734 -8.758 11.133 1 98.38 221 GLU B CA 1
ATOM 4254 C C . GLU B 1 221 ? 19.922 -8.32 9.68 1 98.38 221 GLU B C 1
ATOM 4256 O O . GLU B 1 221 ? 20.5 -7.262 9.414 1 98.38 221 GLU B O 1
ATOM 4261 N N . TRP B 1 222 ? 19.406 -9.125 8.758 1 98.69 222 TRP B N 1
ATOM 4262 C CA . TRP B 1 222 ? 19.641 -8.93 7.328 1 98.69 222 TRP B CA 1
ATOM 4263 C C . TRP B 1 222 ? 18.984 -7.645 6.844 1 98.69 222 TRP B C 1
ATOM 4265 O O . TRP B 1 222 ? 19.406 -7.062 5.844 1 98.69 222 TRP B O 1
ATOM 4275 N N . GLY B 1 223 ? 17.891 -7.184 7.527 1 98.81 223 GLY B N 1
ATOM 4276 C CA . GLY B 1 223 ? 17.297 -5.902 7.184 1 98.81 223 GLY B CA 1
ATOM 4277 C C . GLY B 1 223 ? 18.234 -4.73 7.383 1 98.81 223 GLY B C 1
ATOM 4278 O O . GLY B 1 223 ? 18.391 -3.896 6.484 1 98.81 223 GLY B O 1
ATOM 4279 N N . ALA B 1 224 ? 18.828 -4.637 8.547 1 98.56 224 ALA B N 1
ATOM 4280 C CA . ALA B 1 224 ? 19.812 -3.59 8.844 1 98.56 224 ALA B CA 1
ATOM 4281 C C . ALA B 1 224 ? 20.984 -3.65 7.883 1 98.56 224 ALA B C 1
ATOM 4283 O O . ALA B 1 224 ? 21.5 -2.613 7.457 1 98.56 224 ALA B O 1
ATOM 4284 N N . GLU B 1 225 ? 21.453 -4.895 7.559 1 98.81 225 GLU B N 1
ATOM 4285 C CA . GLU B 1 225 ? 22.547 -5.062 6.613 1 98.81 225 GLU B CA 1
ATOM 4286 C C . GLU B 1 225 ? 22.172 -4.531 5.23 1 98.81 225 GLU B C 1
ATOM 4288 O O . GLU B 1 225 ? 22.984 -3.879 4.57 1 98.81 225 GLU B O 1
ATOM 4293 N N . ALA B 1 226 ? 20.953 -4.836 4.793 1 98.88 226 ALA B N 1
ATOM 4294 C CA . ALA B 1 226 ? 20.484 -4.324 3.508 1 98.88 226 ALA B CA 1
ATOM 4295 C C . ALA B 1 226 ? 20.469 -2.799 3.498 1 98.88 226 ALA B C 1
ATOM 4297 O O . ALA B 1 226 ? 20.844 -2.174 2.504 1 98.88 226 ALA B O 1
ATOM 4298 N N . LYS B 1 227 ? 19.984 -2.191 4.57 1 98.69 227 LYS B N 1
ATOM 4299 C CA . LYS B 1 227 ? 19.953 -0.736 4.691 1 98.69 227 LYS B CA 1
ATOM 4300 C C . LYS B 1 227 ? 21.359 -0.157 4.562 1 98.69 227 LYS B C 1
ATOM 4302 O O . LYS B 1 227 ? 21.562 0.847 3.877 1 98.69 227 LYS B O 1
ATOM 4307 N N . LYS B 1 228 ? 22.344 -0.772 5.18 1 98.38 228 LYS B N 1
ATOM 4308 C CA . LYS B 1 228 ? 23.734 -0.328 5.094 1 98.38 228 LYS B CA 1
ATOM 4309 C C . LYS B 1 228 ? 24.234 -0.365 3.65 1 98.38 228 LYS B C 1
ATOM 4311 O O . LYS B 1 228 ? 24.938 0.542 3.209 1 98.38 228 LYS B O 1
ATOM 4316 N N . LEU B 1 229 ? 23.844 -1.408 2.906 1 98.31 229 LEU B N 1
ATOM 4317 C CA . LEU B 1 229 ? 24.281 -1.576 1.523 1 98.31 229 LEU B CA 1
ATOM 4318 C C . LEU B 1 229 ? 23.734 -0.449 0.646 1 98.31 229 LEU B C 1
ATOM 4320 O O . LEU B 1 229 ? 24.281 -0.185 -0.43 1 98.31 229 LEU B O 1
ATOM 4324 N N . THR B 1 230 ? 22.656 0.176 1.087 1 98.19 230 THR B N 1
ATOM 4325 C CA . THR B 1 230 ? 22.031 1.244 0.313 1 98.19 230 THR B CA 1
ATOM 4326 C C . THR B 1 230 ? 22.359 2.607 0.916 1 98.19 230 THR B C 1
ATOM 4328 O O . THR B 1 230 ? 21.578 3.547 0.797 1 98.19 230 THR B O 1
ATOM 4331 N N . GLU B 1 231 ? 23.469 2.691 1.652 1 97.19 231 GLU B N 1
ATOM 4332 C CA . GLU B 1 231 ? 23.938 3.92 2.283 1 97.19 231 GLU B CA 1
ATOM 4333 C C . GLU B 1 231 ? 22.906 4.484 3.244 1 97.19 231 GLU B C 1
ATOM 4335 O O . GLU B 1 231 ? 22.609 5.684 3.225 1 97.19 231 GLU B O 1
ATOM 4340 N N . ASP B 1 232 ? 22.172 3.629 3.842 1 96.94 232 ASP B N 1
ATOM 4341 C CA . ASP B 1 232 ? 21.25 3.885 4.949 1 96.94 232 ASP B CA 1
ATOM 4342 C C . ASP B 1 232 ? 19.938 4.48 4.445 1 96.94 232 ASP B C 1
ATOM 4344 O O . ASP B 1 232 ? 19.125 4.98 5.234 1 96.94 232 ASP B O 1
ATOM 4348 N N . ARG B 1 233 ? 19.719 4.48 3.178 1 97 233 ARG B N 1
ATOM 4349 C CA . ARG B 1 233 ? 18.469 4.938 2.605 1 97 233 ARG B CA 1
ATOM 4350 C C . ARG B 1 233 ? 17.391 3.867 2.736 1 97 233 ARG B C 1
ATOM 4352 O O . ARG B 1 233 ? 16.219 4.18 2.975 1 97 233 ARG B O 1
ATOM 4359 N N . GLY B 1 234 ? 17.766 2.59 2.521 1 98.56 234 GLY B N 1
ATOM 4360 C CA . GLY B 1 234 ? 16.844 1.475 2.424 1 98.56 234 GLY B CA 1
ATOM 4361 C C . GLY B 1 234 ? 16.516 1.095 0.993 1 98.56 234 GLY B C 1
ATOM 4362 O O . GLY B 1 234 ? 16.906 1.797 0.055 1 98.56 234 GLY B O 1
ATOM 4363 N N . VAL B 1 235 ? 15.859 -0.016 0.849 1 98.88 235 VAL B N 1
ATOM 4364 C CA . VAL B 1 235 ? 15.5 -0.512 -0.475 1 98.88 235 VAL B CA 1
ATOM 4365 C C . VAL B 1 235 ? 14.102 -0.029 -0.847 1 98.88 235 VAL B C 1
ATOM 4367 O O . VAL B 1 235 ? 13.281 0.245 0.031 1 98.88 235 VAL B O 1
ATOM 4370 N N . ASP B 1 236 ? 13.805 0.05 -2.172 1 98.88 236 ASP B N 1
ATOM 4371 C CA . ASP B 1 236 ? 12.547 0.6 -2.668 1 98.88 236 ASP B CA 1
ATOM 4372 C C . ASP B 1 236 ? 11.445 -0.461 -2.672 1 98.88 236 ASP B C 1
ATOM 4374 O O . ASP B 1 236 ? 10.266 -0.137 -2.553 1 98.88 236 ASP B O 1
ATOM 4378 N N . LEU B 1 237 ? 11.828 -1.688 -2.867 1 98.94 237 LEU B N 1
ATOM 4379 C CA . LEU B 1 237 ? 10.859 -2.775 -3 1 98.94 237 LEU B CA 1
ATOM 4380 C C . LEU B 1 237 ? 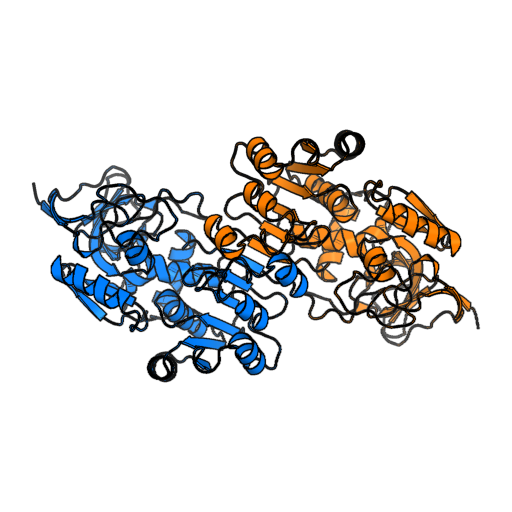11.406 -4.062 -2.393 1 98.94 237 LEU B C 1
ATOM 4382 O O . LEU B 1 237 ? 12.57 -4.402 -2.588 1 98.94 237 LEU B O 1
ATOM 4386 N N . ILE B 1 238 ? 10.586 -4.758 -1.633 1 98.94 238 ILE B N 1
ATOM 4387 C CA . ILE B 1 238 ? 10.969 -6.02 -1.008 1 98.94 238 ILE B CA 1
ATOM 4388 C C . ILE B 1 238 ? 9.992 -7.117 -1.416 1 98.94 238 ILE B C 1
ATOM 4390 O O . ILE B 1 238 ? 8.773 -6.93 -1.342 1 98.94 238 ILE B O 1
ATOM 4394 N N . PHE B 1 239 ? 10.5 -8.203 -1.946 1 98.94 239 PHE B N 1
ATOM 4395 C CA . PHE B 1 239 ? 9.742 -9.445 -2.068 1 98.94 239 PHE B CA 1
ATOM 4396 C C . PHE B 1 239 ? 9.672 -10.164 -0.729 1 98.94 239 PHE B C 1
ATOM 4398 O O . PHE B 1 239 ? 10.594 -10.891 -0.356 1 98.94 239 PHE B O 1
ATOM 4405 N N . GLU B 1 240 ? 8.578 -9.992 -0.022 1 98.81 240 GLU B N 1
ATOM 4406 C CA . GLU B 1 240 ? 8.391 -10.57 1.303 1 98.81 240 GLU B CA 1
ATOM 4407 C C . GLU B 1 240 ? 7.766 -11.961 1.212 1 98.81 240 GLU B C 1
ATOM 4409 O O . GLU B 1 240 ? 6.551 -12.094 1.05 1 98.81 240 GLU B O 1
ATOM 4414 N N . ASN B 1 241 ? 8.586 -12.961 1.309 1 97.88 241 ASN B N 1
ATOM 4415 C CA . ASN B 1 241 ? 8.148 -14.344 1.146 1 97.88 241 ASN B CA 1
ATOM 4416 C C . ASN B 1 241 ? 7.902 -15.016 2.494 1 97.88 241 ASN B C 1
ATOM 4418 O O . ASN B 1 241 ? 7.25 -16.062 2.562 1 97.88 241 ASN B O 1
ATOM 4422 N N . GLY B 1 242 ? 8.445 -14.477 3.539 1 95.56 242 GLY B N 1
ATOM 4423 C CA . GLY B 1 242 ? 8.359 -15.102 4.852 1 95.56 242 GLY B CA 1
ATOM 4424 C C . GLY B 1 242 ? 7.039 -14.836 5.551 1 95.56 242 GLY B C 1
ATOM 4425 O O . GLY B 1 242 ? 6.453 -15.742 6.145 1 95.56 242 GLY B O 1
ATOM 4426 N N . GLY B 1 243 ? 6.547 -13.672 5.562 1 95.88 243 GLY B N 1
ATOM 4427 C CA . GLY B 1 243 ? 5.34 -13.297 6.281 1 95.88 243 GLY B CA 1
ATOM 4428 C C . GLY B 1 243 ? 5.625 -12.57 7.586 1 95.88 243 GLY B C 1
ATOM 4429 O O . GLY B 1 243 ? 6.516 -11.727 7.652 1 95.88 243 GLY B O 1
ATOM 4430 N N . SER B 1 244 ? 4.82 -12.922 8.609 1 96.5 244 SER B N 1
ATOM 4431 C CA . SER B 1 244 ? 4.906 -12.195 9.875 1 96.5 244 SER B CA 1
ATOM 4432 C C . SER B 1 244 ? 6.227 -12.477 10.586 1 96.5 244 SER B C 1
ATOM 4434 O O . SER B 1 244 ? 6.68 -11.672 11.406 1 96.5 244 SER B O 1
ATOM 4436 N N . GLY B 1 245 ? 6.895 -13.523 10.258 1 96.94 245 GLY B N 1
ATOM 4437 C CA . GLY B 1 245 ? 8.148 -13.883 10.906 1 96.94 245 GLY B CA 1
ATOM 4438 C C . GLY B 1 245 ? 9.336 -13.109 10.367 1 96.94 245 GLY B C 1
ATOM 4439 O O . GLY B 1 245 ? 10.398 -13.078 11 1 96.94 245 GLY B O 1
ATOM 4440 N N . THR B 1 246 ? 9.211 -12.484 9.211 1 98 246 THR B N 1
ATOM 4441 C CA . THR B 1 246 ? 10.344 -11.789 8.609 1 98 246 THR B CA 1
ATOM 4442 C C . THR B 1 246 ? 10.023 -10.32 8.383 1 98 246 THR B C 1
ATOM 4444 O O . THR B 1 246 ? 10.922 -9.516 8.102 1 98 246 THR B O 1
ATOM 4447 N N . ILE B 1 247 ? 8.812 -9.914 8.578 1 98.5 247 ILE B N 1
ATOM 4448 C CA . ILE B 1 247 ? 8.367 -8.602 8.125 1 98.5 247 ILE B CA 1
ATOM 4449 C C . ILE B 1 247 ? 9.023 -7.508 8.961 1 98.5 247 ILE B C 1
ATOM 4451 O O . ILE B 1 247 ? 9.25 -6.398 8.477 1 98.5 247 ILE B O 1
ATOM 4455 N N . ALA B 1 248 ? 9.359 -7.766 10.234 1 98.38 248 ALA B N 1
ATOM 4456 C CA . ALA B 1 248 ? 10.07 -6.785 11.039 1 98.38 248 ALA B CA 1
ATOM 4457 C C . ALA B 1 248 ? 11.398 -6.402 10.391 1 98.38 248 ALA B C 1
ATOM 4459 O O . ALA B 1 248 ? 11.766 -5.227 10.352 1 98.38 248 ALA B O 1
ATOM 4460 N N . GLN B 1 249 ? 12.141 -7.391 9.891 1 98.62 249 GLN B N 1
ATOM 4461 C CA . GLN B 1 249 ? 13.398 -7.121 9.203 1 98.62 249 GLN B CA 1
ATOM 4462 C C . GLN B 1 249 ? 13.156 -6.406 7.883 1 98.62 249 GLN B C 1
ATOM 4464 O O . GLN B 1 249 ? 13.969 -5.578 7.461 1 98.62 249 GLN B O 1
ATOM 4469 N N . SER B 1 250 ? 12.07 -6.754 7.203 1 98.88 250 SER B N 1
ATOM 4470 C CA . SER B 1 250 ? 11.711 -6.02 5.992 1 98.88 250 SER B CA 1
ATOM 4471 C C . SER B 1 250 ? 11.531 -4.531 6.285 1 98.88 250 SER B C 1
ATOM 4473 O O . SER B 1 250 ? 11.961 -3.686 5.5 1 98.88 250 SER B O 1
ATOM 4475 N N . PHE B 1 251 ? 10.969 -4.168 7.418 1 98.75 251 PHE B N 1
ATOM 4476 C CA . PHE B 1 251 ? 10.773 -2.77 7.785 1 98.75 251 PHE B CA 1
ATOM 4477 C C . PHE B 1 251 ? 12.102 -2.102 8.109 1 98.75 251 PHE B C 1
ATOM 4479 O O . PHE B 1 251 ? 12.266 -0.898 7.895 1 98.75 251 PHE B O 1
ATOM 4486 N N . GLU B 1 252 ? 13.039 -2.844 8.625 1 98.75 252 GLU B N 1
ATOM 4487 C CA . GLU B 1 252 ? 14.375 -2.289 8.836 1 98.75 252 GLU B CA 1
ATOM 4488 C C . GLU B 1 252 ? 15.047 -1.951 7.504 1 98.75 252 GLU B C 1
ATOM 4490 O O . GLU B 1 252 ? 15.836 -1.008 7.426 1 98.75 252 GLU B O 1
ATOM 4495 N N . ALA B 1 253 ? 14.703 -2.672 6.492 1 98.88 253 ALA B N 1
ATOM 4496 C CA . ALA B 1 253 ? 15.383 -2.58 5.207 1 98.88 253 ALA B CA 1
ATOM 4497 C C . ALA B 1 253 ? 14.703 -1.566 4.293 1 98.88 253 ALA B C 1
ATOM 4499 O O . ALA B 1 253 ? 15.336 -1.001 3.398 1 98.88 253 ALA B O 1
ATOM 4500 N N . ILE B 1 254 ? 13.422 -1.339 4.461 1 98.88 254 ILE B N 1
ATOM 4501 C CA . ILE B 1 254 ? 12.617 -0.625 3.477 1 98.88 254 ILE B CA 1
ATOM 4502 C C . ILE B 1 254 ? 12.922 0.87 3.545 1 98.88 254 ILE B C 1
ATOM 4504 O O . ILE B 1 254 ? 13.102 1.424 4.633 1 98.88 254 ILE B O 1
ATOM 4508 N N . ALA B 1 255 ? 13.047 1.519 2.42 1 98.69 255 ALA B N 1
ATOM 4509 C CA . ALA B 1 255 ? 13.156 2.973 2.332 1 98.69 255 ALA B CA 1
ATOM 4510 C C . ALA B 1 255 ? 11.836 3.643 2.701 1 98.69 255 ALA B C 1
ATOM 4512 O O . ALA B 1 255 ? 10.766 3.033 2.594 1 98.69 255 ALA B O 1
ATOM 4513 N N . ARG B 1 256 ? 11.891 4.879 3.189 1 98.12 256 ARG B N 1
ATOM 4514 C CA . ARG B 1 256 ? 10.672 5.672 3.314 1 98.12 256 ARG B CA 1
ATOM 4515 C C . ARG B 1 256 ? 9.922 5.738 1.987 1 98.12 256 ARG B C 1
ATOM 4517 O O . ARG B 1 256 ? 10.523 5.996 0.942 1 98.12 256 ARG B O 1
ATOM 4524 N N . GLY B 1 257 ? 8.633 5.434 2.059 1 98.31 257 GLY B N 1
ATOM 4525 C CA . GLY B 1 257 ? 7.805 5.477 0.862 1 98.31 257 GLY B CA 1
ATOM 4526 C C . GLY B 1 257 ? 7.938 4.23 0.004 1 98.31 257 GLY B C 1
ATOM 4527 O O . GLY B 1 257 ? 7.289 4.121 -1.039 1 98.31 257 GLY B O 1
ATOM 4528 N N . GLY B 1 258 ? 8.82 3.26 0.428 1 98.69 258 GLY B N 1
ATOM 4529 C CA . GLY B 1 258 ? 9.008 2.045 -0.348 1 98.69 258 GLY B CA 1
ATOM 4530 C C . GLY B 1 258 ? 7.828 1.092 -0.258 1 98.69 258 GLY B C 1
ATOM 4531 O O . GLY B 1 258 ? 6.77 1.451 0.262 1 98.69 258 GLY B O 1
ATOM 4532 N N . GLN B 1 259 ? 8.008 -0.11 -0.824 1 98.75 259 GLN B N 1
ATOM 4533 C CA . GLN B 1 259 ? 6.918 -1.082 -0.884 1 98.75 259 GLN B CA 1
ATOM 4534 C C . GLN B 1 259 ? 7.398 -2.469 -0.462 1 98.75 259 GLN B C 1
ATOM 4536 O O . GLN B 1 259 ? 8.43 -2.945 -0.938 1 98.75 259 GLN B O 1
ATOM 4541 N N . ILE B 1 260 ? 6.688 -3.02 0.475 1 98.94 260 ILE B N 1
ATOM 4542 C CA . ILE B 1 260 ? 6.859 -4.418 0.862 1 98.94 260 ILE B CA 1
ATOM 4543 C C . ILE B 1 260 ? 5.75 -5.262 0.241 1 98.94 260 ILE B C 1
ATOM 4545 O O . ILE B 1 260 ? 4.582 -5.148 0.625 1 98.94 260 ILE B O 1
ATOM 4549 N N . ALA B 1 261 ? 6.094 -6.066 -0.754 1 98.88 261 ALA B N 1
ATOM 4550 C CA . ALA B 1 261 ? 5.148 -6.973 -1.4 1 98.88 261 ALA B CA 1
ATOM 4551 C C . ALA B 1 261 ? 5.082 -8.312 -0.671 1 98.88 261 ALA B C 1
ATOM 4553 O O . ALA B 1 261 ? 5.992 -9.133 -0.791 1 98.88 261 ALA B O 1
ATOM 4554 N N . VAL B 1 262 ? 4.016 -8.516 0.035 1 98.75 262 VAL B N 1
ATOM 4555 C CA . VAL B 1 262 ? 3.842 -9.766 0.763 1 98.75 262 VAL B CA 1
ATOM 4556 C C . VAL B 1 262 ? 3.352 -10.859 -0.191 1 98.75 262 VAL B C 1
ATOM 4558 O O . VAL B 1 262 ? 2.242 -10.773 -0.721 1 98.75 262 VAL B O 1
ATOM 4561 N N . ILE B 1 263 ? 4.137 -11.852 -0.376 1 97.94 263 ILE B N 1
ATOM 4562 C CA . ILE B 1 263 ? 3.902 -12.883 -1.38 1 97.94 263 ILE B CA 1
ATOM 4563 C C . ILE B 1 263 ? 3.717 -14.242 -0.695 1 97.94 263 ILE B C 1
ATOM 4565 O O . ILE B 1 263 ? 2.85 -15.023 -1.084 1 97.94 263 ILE B O 1
ATOM 4569 N N . GLY B 1 264 ? 4.555 -14.469 0.271 1 94.19 264 GLY B N 1
ATOM 4570 C CA . GLY B 1 264 ? 4.523 -15.789 0.877 1 94.19 264 GLY B CA 1
ATOM 4571 C C . GLY B 1 264 ? 4.316 -15.75 2.379 1 94.19 264 GLY B C 1
ATOM 4572 O O . GLY B 1 264 ? 4.145 -14.68 2.961 1 94.19 264 GLY B O 1
ATOM 4573 N N . PHE B 1 265 ? 4.289 -16.922 3.014 1 92.06 265 PHE B N 1
ATOM 4574 C CA . PHE B 1 265 ? 4.016 -17.156 4.426 1 92.06 265 PHE B CA 1
ATOM 4575 C C . PHE B 1 265 ? 4.895 -18.281 4.973 1 92.06 265 PHE B C 1
ATOM 4577 O O . PHE B 1 265 ? 4.43 -19.125 5.734 1 92.06 265 PHE B O 1
ATOM 4584 N N . LEU B 1 266 ? 6.102 -18.25 4.559 1 88.56 266 LEU B N 1
ATOM 4585 C CA . LEU B 1 266 ? 7.043 -19.328 4.859 1 88.56 266 LEU B CA 1
ATOM 4586 C C . LEU B 1 266 ? 7.371 -19.359 6.352 1 88.56 266 LEU B C 1
ATOM 4588 O O . LEU B 1 266 ? 7.723 -20.406 6.891 1 88.56 266 LEU B O 1
ATOM 4592 N N . LYS B 1 267 ? 7.32 -18.188 6.984 1 90.19 267 LYS B N 1
ATOM 4593 C CA . LYS B 1 267 ? 7.625 -18.047 8.406 1 90.19 267 LYS B CA 1
ATOM 4594 C C . LYS B 1 267 ? 6.555 -17.234 9.117 1 90.19 267 LYS B C 1
ATOM 4596 O O . LYS B 1 267 ? 6.211 -16.125 8.68 1 90.19 267 LYS B O 1
ATOM 4601 N N . SER B 1 268 ? 6.062 -17.781 10.227 1 92.19 268 SER B N 1
ATOM 4602 C CA . SER B 1 268 ? 5.109 -17.062 11.055 1 92.19 268 SER B CA 1
ATOM 4603 C C . SER B 1 268 ? 5.742 -16.625 12.375 1 92.19 268 SER B C 1
ATOM 4605 O O . SER B 1 268 ? 6.496 -17.375 12.984 1 92.19 268 SER B O 1
ATOM 4607 N N . ALA B 1 269 ? 5.418 -15.438 12.711 1 95.75 269 ALA B N 1
ATOM 4608 C CA . ALA B 1 269 ? 5.859 -14.969 14.023 1 95.75 269 ALA B CA 1
ATOM 4609 C C . ALA B 1 269 ? 5.043 -15.609 15.141 1 95.75 269 ALA B C 1
ATOM 4611 O O . ALA B 1 269 ? 3.842 -15.844 14.977 1 95.75 269 ALA B O 1
ATOM 4612 N N . ALA B 1 270 ? 5.758 -15.844 16.344 1 96.38 270 ALA B N 1
ATOM 4613 C CA . ALA B 1 270 ? 4.98 -16.109 17.562 1 96.38 270 ALA B CA 1
ATOM 4614 C C . ALA B 1 270 ? 4.125 -14.906 17.938 1 96.38 270 ALA B C 1
ATOM 4616 O O . ALA B 1 270 ? 4.492 -13.766 17.656 1 96.38 270 ALA B O 1
ATOM 4617 N N . GLN B 1 271 ? 2.965 -15.227 18.516 1 96.75 271 GLN B N 1
ATOM 4618 C CA . GLN B 1 271 ? 2.035 -14.156 18.859 1 96.75 271 GLN B CA 1
ATOM 4619 C C . GLN B 1 271 ? 2.719 -13.086 19.703 1 96.75 271 GLN B C 1
ATOM 4621 O O . GLN B 1 271 ? 2.508 -11.891 19.5 1 96.75 271 GLN B O 1
ATOM 4626 N N . GLU B 1 272 ? 3.572 -13.43 20.625 1 96.94 272 GLU B N 1
ATOM 4627 C CA . GLU B 1 272 ? 4.238 -12.5 21.547 1 96.94 272 GLU B CA 1
ATOM 4628 C C . GLU B 1 272 ? 5.234 -11.617 20.797 1 96.94 272 GLU B C 1
ATOM 4630 O O . GLU B 1 272 ? 5.676 -10.594 21.328 1 96.94 272 GLU B O 1
ATOM 4635 N N . ASP B 1 273 ? 5.605 -12.047 19.531 1 96.81 273 ASP B N 1
ATOM 4636 C CA . ASP B 1 273 ? 6.578 -11.305 18.734 1 96.81 273 ASP B CA 1
ATOM 4637 C C . ASP B 1 273 ? 5.918 -10.68 17.5 1 96.81 273 ASP B C 1
ATOM 4639 O O . ASP B 1 273 ? 6.605 -10.219 16.594 1 96.81 273 ASP B O 1
ATOM 4643 N N . MET B 1 274 ? 4.551 -10.742 17.453 1 98.12 274 MET B N 1
ATOM 4644 C CA . MET B 1 274 ? 3.844 -10.219 16.281 1 98.12 274 MET B CA 1
ATOM 4645 C C . MET B 1 274 ? 4.145 -8.734 16.078 1 98.12 274 MET B C 1
ATOM 4647 O O . MET B 1 274 ? 3.969 -7.934 17 1 98.12 274 MET B O 1
ATOM 4651 N N . PRO B 1 275 ? 4.684 -8.383 14.93 1 97.5 275 PRO B N 1
ATOM 4652 C CA . PRO B 1 275 ? 5.059 -6.984 14.711 1 97.5 275 PRO B CA 1
ATOM 4653 C C . PRO B 1 275 ? 3.846 -6.062 14.586 1 97.5 275 PRO B C 1
ATOM 4655 O O . PRO B 1 275 ? 2.816 -6.465 14.031 1 97.5 275 PRO B O 1
ATOM 4658 N N . ASP B 1 276 ? 3.916 -4.84 15.078 1 97.69 276 ASP B N 1
ATOM 4659 C CA . ASP B 1 276 ? 2.906 -3.801 14.898 1 97.69 276 ASP B CA 1
ATOM 4660 C C . ASP B 1 276 ? 3.051 -3.127 13.539 1 97.69 276 ASP B C 1
ATOM 4662 O O . ASP B 1 276 ? 3.537 -1.997 13.445 1 97.69 276 ASP B O 1
ATOM 4666 N N . VAL B 1 277 ? 2.549 -3.785 12.531 1 98.25 277 VAL B N 1
ATOM 4667 C CA . VAL B 1 277 ? 2.721 -3.352 11.148 1 98.25 277 VAL B CA 1
ATOM 4668 C C . VAL B 1 277 ? 2.053 -1.994 10.945 1 98.25 277 VAL B C 1
ATOM 4670 O O . VAL B 1 277 ? 2.551 -1.159 10.188 1 98.25 277 VAL B O 1
ATOM 4673 N N . ALA B 1 278 ? 0.938 -1.704 11.68 1 97.5 278 ALA B N 1
ATOM 4674 C CA . ALA B 1 278 ? 0.268 -0.411 11.555 1 97.5 278 ALA B CA 1
ATOM 4675 C C . ALA B 1 278 ? 1.21 0.731 11.922 1 97.5 278 ALA B C 1
ATOM 4677 O O . ALA B 1 278 ? 1.336 1.705 11.172 1 97.5 278 ALA B O 1
ATOM 4678 N N . SER B 1 279 ? 1.897 0.597 13 1 96.75 279 SER B N 1
ATOM 4679 C CA . SER B 1 279 ? 2.83 1.631 13.43 1 96.75 279 SER B CA 1
ATOM 4680 C C . SER B 1 279 ? 4.02 1.738 12.484 1 96.75 279 SER B C 1
ATOM 4682 O O . SER B 1 279 ? 4.512 2.838 12.219 1 96.75 279 SER B O 1
ATOM 4684 N N . LEU B 1 280 ? 4.457 0.619 12.016 1 97.88 280 LEU B N 1
ATOM 4685 C CA . LEU B 1 280 ? 5.66 0.583 11.188 1 97.88 280 LEU B CA 1
ATOM 4686 C C . LEU B 1 280 ? 5.406 1.236 9.828 1 97.88 280 LEU B C 1
ATOM 4688 O O . LEU B 1 280 ? 6.246 1.994 9.336 1 97.88 280 LEU B O 1
ATOM 4692 N N . VAL B 1 281 ? 4.207 0.942 9.211 1 98.31 281 VAL B N 1
ATOM 4693 C CA . VAL B 1 281 ? 3.914 1.574 7.934 1 98.31 281 VAL B CA 1
ATOM 4694 C C . VAL B 1 281 ? 3.74 3.08 8.125 1 98.31 281 VAL B C 1
ATOM 4696 O O . VAL B 1 281 ? 4.098 3.869 7.246 1 98.31 281 VAL B O 1
ATOM 4699 N N . LEU B 1 282 ? 3.143 3.504 9.211 1 97 282 LEU B N 1
ATOM 4700 C CA . LEU B 1 282 ? 2.98 4.922 9.508 1 97 282 LEU B CA 1
ATOM 4701 C C . LEU B 1 282 ? 4.336 5.605 9.648 1 97 282 LEU B C 1
ATOM 4703 O O . LEU B 1 282 ? 4.555 6.684 9.086 1 97 282 LEU B O 1
ATOM 4707 N N . ASP B 1 283 ? 5.242 4.988 10.359 1 96.44 283 ASP B N 1
ATOM 4708 C CA . ASP B 1 283 ? 6.57 5.547 10.586 1 96.44 283 ASP B CA 1
ATOM 4709 C C . ASP B 1 283 ? 7.305 5.77 9.258 1 96.44 283 ASP B C 1
ATOM 4711 O O . ASP B 1 283 ? 7.879 6.836 9.039 1 96.44 283 ASP B O 1
ATOM 4715 N N . LYS B 1 284 ? 7.23 4.781 8.352 1 97.5 284 LYS B N 1
ATOM 4716 C CA . LYS B 1 284 ? 8.031 4.793 7.133 1 97.5 284 LYS B CA 1
ATOM 4717 C C . LYS B 1 284 ? 7.27 5.445 5.98 1 97.5 284 LYS B C 1
ATOM 4719 O O . LYS B 1 284 ? 7.859 5.785 4.953 1 97.5 284 LYS B O 1
ATOM 4724 N N . GLY B 1 285 ? 5.965 5.723 6.199 1 98 285 GLY B N 1
ATOM 4725 C CA . GLY B 1 285 ? 5.172 6.152 5.059 1 98 285 GLY B CA 1
ATOM 4726 C C . GLY B 1 285 ? 5.23 5.188 3.893 1 98 285 GLY B C 1
ATOM 4727 O O . GLY B 1 285 ? 5.219 5.605 2.732 1 98 285 GLY B O 1
ATOM 4728 N N . CYS B 1 286 ? 5.379 3.898 4.195 1 98.69 286 CYS B N 1
ATOM 4729 C CA . CYS B 1 286 ? 5.574 2.922 3.129 1 98.69 286 CYS B CA 1
ATOM 4730 C C . CYS B 1 286 ? 4.305 2.113 2.893 1 98.69 286 CYS B C 1
ATOM 4732 O O . CYS B 1 286 ? 3.271 2.375 3.514 1 98.69 286 CYS B O 1
ATOM 4734 N N . VAL B 1 287 ? 4.367 1.202 1.919 1 98.81 287 VAL B N 1
ATOM 4735 C CA . VAL B 1 287 ? 3.256 0.354 1.503 1 98.81 287 VAL B CA 1
ATOM 4736 C C . VAL B 1 287 ? 3.564 -1.104 1.834 1 98.81 287 VAL B C 1
ATOM 4738 O O . VAL B 1 287 ? 4.676 -1.58 1.588 1 98.81 287 VAL B O 1
ATOM 4741 N N . VAL B 1 288 ? 2.646 -1.715 2.494 1 98.88 288 VAL B N 1
ATOM 4742 C CA . VAL B 1 288 ? 2.6 -3.17 2.6 1 98.88 288 VAL B CA 1
ATOM 4743 C C . VAL B 1 288 ? 1.408 -3.707 1.811 1 98.88 288 VAL B C 1
ATOM 4745 O O . VAL B 1 288 ? 0.267 -3.303 2.045 1 98.88 288 VAL B O 1
ATOM 4748 N N . ARG B 1 289 ? 1.654 -4.598 0.82 1 98.62 289 ARG B N 1
ATOM 4749 C CA . ARG B 1 289 ? 0.523 -5.07 0.031 1 98.62 289 ARG B CA 1
ATOM 4750 C C . ARG B 1 289 ? 0.615 -6.574 -0.206 1 98.62 289 ARG B C 1
ATOM 4752 O O . ARG B 1 289 ? 1.712 -7.129 -0.29 1 98.62 289 ARG B O 1
ATOM 4759 N N . GLY B 1 290 ? -0.523 -7.164 -0.268 1 98.62 290 GLY B N 1
ATOM 4760 C CA . GLY B 1 290 ? -0.593 -8.562 -0.649 1 98.62 290 GLY B CA 1
ATOM 4761 C C . GLY B 1 290 ? -0.522 -8.781 -2.15 1 98.62 290 GLY B C 1
ATOM 4762 O O . GLY B 1 290 ? -1.097 -8.008 -2.92 1 98.62 290 GLY B O 1
ATOM 4763 N N . VAL B 1 291 ? 0.184 -9.82 -2.551 1 98.5 291 VAL B N 1
ATOM 4764 C CA . VAL B 1 291 ? 0.279 -10.172 -3.963 1 98.5 291 VAL B CA 1
ATOM 4765 C C . VAL B 1 291 ? -0.373 -11.539 -4.195 1 98.5 291 VAL B C 1
ATOM 4767 O O . VAL B 1 291 ? 0.078 -12.547 -3.656 1 98.5 291 VAL B O 1
ATOM 4770 N N . ASN B 1 292 ? -1.387 -11.555 -4.93 1 97.44 292 ASN B N 1
ATOM 4771 C CA . ASN B 1 292 ? -2.084 -12.781 -5.301 1 97.44 292 ASN B CA 1
ATOM 4772 C C . ASN B 1 292 ? -1.843 -13.141 -6.762 1 97.44 292 ASN B C 1
ATOM 4774 O O . ASN B 1 292 ? -2.725 -12.969 -7.602 1 97.44 292 ASN B O 1
ATOM 4778 N N . VAL B 1 293 ? -0.663 -13.688 -7.031 1 98.31 293 VAL B N 1
ATOM 4779 C CA . VAL B 1 293 ? -0.244 -13.992 -8.398 1 98.31 293 VAL B CA 1
ATOM 4780 C C . VAL B 1 293 ? -0.502 -12.789 -9.305 1 98.31 293 VAL B C 1
ATOM 4782 O O . VAL B 1 293 ? 0.298 -11.852 -9.344 1 98.31 293 VAL B O 1
ATOM 4785 N N . GLY B 1 294 ? -1.659 -12.836 -10.07 1 98.56 294 GLY B N 1
ATOM 4786 C CA . GLY B 1 294 ? -1.972 -11.656 -10.859 1 98.56 294 GLY B CA 1
ATOM 4787 C C . GLY B 1 294 ? -2.955 -11.938 -11.984 1 98.56 294 GLY B C 1
ATOM 4788 O O . GLY B 1 294 ? -3.312 -13.094 -12.227 1 98.56 294 GLY B O 1
ATOM 4789 N N . SER B 1 295 ? -3.426 -10.898 -12.586 1 98.69 295 SER B N 1
ATOM 4790 C CA . SER B 1 295 ? -4.414 -10.953 -13.656 1 98.69 295 SER B CA 1
ATOM 4791 C C . SER B 1 295 ? -3.777 -11.383 -14.977 1 98.69 295 SER B C 1
ATOM 4793 O O . SER B 1 295 ? -2.553 -11.367 -15.109 1 98.69 295 SER B O 1
ATOM 4795 N N . LYS B 1 296 ? -4.605 -11.766 -15.852 1 98.75 296 LYS B N 1
ATOM 4796 C CA . LYS B 1 296 ? -4.152 -12.07 -17.203 1 98.75 296 LYS B CA 1
ATOM 4797 C C . LYS B 1 296 ? -3.441 -10.883 -17.828 1 98.75 296 LYS B C 1
ATOM 4799 O O . LYS B 1 296 ? -2.461 -11.047 -18.562 1 98.75 296 LYS B O 1
ATOM 4804 N N . GLN B 1 297 ? -3.963 -9.656 -17.578 1 98.69 297 GLN B N 1
ATOM 4805 C CA . GLN B 1 297 ? -3.316 -8.453 -18.094 1 98.69 297 GLN B CA 1
ATOM 4806 C C . GLN B 1 297 ? -1.859 -8.383 -17.641 1 98.69 297 GLN B C 1
ATOM 4808 O O . GLN B 1 297 ? -0.973 -8.07 -18.453 1 98.69 297 GLN B O 1
ATOM 4813 N N . LEU B 1 298 ? -1.589 -8.633 -16.422 1 98.81 298 LEU B N 1
ATOM 4814 C CA . LEU B 1 298 ? -0.225 -8.617 -15.898 1 98.81 298 LEU B CA 1
ATOM 4815 C C . LEU B 1 298 ? 0.605 -9.727 -16.531 1 98.81 298 LEU B C 1
ATOM 4817 O O . LEU B 1 298 ? 1.779 -9.531 -16.844 1 98.81 298 LEU B O 1
ATOM 4821 N N . THR B 1 299 ? 0.014 -10.914 -16.672 1 98.88 299 THR B N 1
ATOM 4822 C CA . THR B 1 299 ? 0.704 -12.031 -17.312 1 98.88 299 THR B CA 1
ATOM 4823 C C . THR B 1 299 ? 1.092 -11.672 -18.75 1 98.88 299 THR B C 1
ATOM 4825 O O . THR B 1 299 ? 2.199 -11.984 -19.188 1 98.88 299 THR B O 1
ATOM 4828 N N . GLN B 1 300 ? 0.208 -11.031 -19.469 1 98.75 300 GLN B N 1
ATOM 4829 C CA . GLN B 1 300 ? 0.49 -10.617 -20.844 1 98.75 300 GLN B CA 1
ATOM 4830 C C . GLN B 1 300 ? 1.663 -9.641 -20.891 1 98.75 300 GLN B C 1
ATOM 4832 O O . GLN B 1 300 ? 2.545 -9.766 -21.734 1 98.75 300 GLN B O 1
ATOM 4837 N N . ASP B 1 301 ? 1.68 -8.641 -19.969 1 98.75 301 ASP B N 1
ATOM 4838 C CA . ASP B 1 301 ? 2.793 -7.703 -19.891 1 98.75 301 ASP B CA 1
ATOM 4839 C C . ASP B 1 301 ? 4.105 -8.43 -19.609 1 98.75 301 ASP B C 1
ATOM 4841 O O . ASP B 1 301 ? 5.137 -8.117 -20.203 1 98.75 301 ASP B O 1
ATOM 4845 N N . LEU B 1 302 ? 4.016 -9.352 -18.719 1 98.81 302 LEU B N 1
ATOM 4846 C CA . LEU B 1 302 ? 5.176 -10.164 -18.359 1 98.81 302 LEU B CA 1
ATOM 4847 C C . LEU B 1 302 ? 5.715 -10.906 -19.578 1 98.81 302 LEU B C 1
ATOM 4849 O O . LEU B 1 302 ? 6.914 -10.859 -19.844 1 98.81 302 LEU B O 1
ATOM 4853 N N . VAL B 1 303 ? 4.848 -11.609 -20.25 1 98.81 303 VAL B N 1
ATOM 4854 C CA . VAL B 1 303 ? 5.246 -12.398 -21.406 1 98.81 303 VAL B CA 1
ATOM 4855 C C . VAL B 1 303 ? 5.898 -11.5 -22.453 1 98.81 303 VAL B C 1
ATOM 4857 O O . VAL B 1 303 ? 6.918 -11.859 -23.031 1 98.81 303 VAL B O 1
ATOM 4860 N N . ASN B 1 304 ? 5.312 -10.336 -22.641 1 98.44 304 ASN B N 1
ATOM 4861 C CA . ASN B 1 304 ? 5.887 -9.375 -23.562 1 98.44 304 ASN B CA 1
ATOM 4862 C C . ASN B 1 304 ? 7.32 -9.016 -23.188 1 98.44 304 ASN B C 1
ATOM 4864 O O . ASN B 1 304 ? 8.203 -8.992 -24.047 1 98.44 304 ASN B O 1
ATOM 4868 N N . PHE B 1 305 ? 7.543 -8.766 -21.969 1 98.69 305 PHE B N 1
ATOM 4869 C CA . PHE B 1 305 ? 8.867 -8.359 -21.531 1 98.69 305 PHE B CA 1
ATOM 4870 C C . PHE B 1 305 ? 9.852 -9.516 -21.609 1 98.69 305 PHE B C 1
ATOM 4872 O O . PHE B 1 305 ? 10.93 -9.383 -22.188 1 98.69 305 PHE B O 1
ATOM 4879 N N . VAL B 1 306 ? 9.492 -10.656 -21.062 1 98.62 306 VAL B N 1
ATOM 4880 C CA . VAL B 1 306 ? 10.383 -11.805 -20.953 1 98.62 306 VAL B CA 1
ATOM 4881 C C . VAL B 1 306 ? 10.797 -12.289 -22.328 1 98.62 306 VAL B C 1
ATOM 4883 O O . VAL B 1 306 ? 11.953 -12.625 -22.562 1 98.62 306 VAL B O 1
ATOM 4886 N N . THR B 1 307 ? 9.883 -12.297 -23.25 1 98.06 307 THR B N 1
ATOM 4887 C CA . THR B 1 307 ? 10.195 -12.781 -24.594 1 98.06 307 THR B CA 1
ATOM 4888 C C . THR B 1 307 ? 10.984 -11.742 -25.375 1 98.06 307 THR B C 1
ATOM 4890 O O . THR B 1 307 ? 11.82 -12.086 -26.219 1 98.06 307 THR B O 1
ATOM 4893 N N . SER B 1 308 ? 10.727 -10.445 -25.109 1 97.25 308 SER B N 1
ATOM 4894 C CA . SER B 1 308 ? 11.461 -9.391 -25.797 1 97.25 308 SER B CA 1
ATOM 4895 C C . SER B 1 308 ? 12.938 -9.406 -25.406 1 97.25 308 SER B C 1
ATOM 4897 O O . SER B 1 308 ? 13.805 -9.055 -26.203 1 97.25 308 SER B O 1
ATOM 4899 N N . LYS B 1 309 ? 13.195 -9.867 -24.172 1 97.31 309 LYS B N 1
ATOM 4900 C CA . LYS B 1 309 ? 14.562 -9.844 -23.672 1 97.31 309 LYS B CA 1
ATOM 4901 C C . LYS B 1 309 ? 15.148 -11.25 -23.594 1 97.31 309 LYS B C 1
ATOM 4903 O O . LYS B 1 309 ? 16.328 -11.43 -23.266 1 97.31 309 LYS B O 1
ATOM 4908 N N . GLU B 1 310 ? 14.289 -12.195 -23.906 1 97.31 310 GLU B N 1
ATOM 4909 C CA . GLU B 1 310 ? 14.664 -13.609 -23.844 1 97.31 310 GLU B CA 1
ATOM 4910 C C . GLU B 1 310 ? 15.242 -13.969 -22.484 1 97.31 310 GLU B C 1
ATOM 4912 O O . GLU B 1 310 ? 16.344 -14.531 -22.391 1 97.31 310 GLU B O 1
ATOM 4917 N N . LEU B 1 311 ? 14.523 -13.586 -21.453 1 97.44 311 LEU B N 1
ATOM 4918 C CA . LEU B 1 311 ? 14.945 -13.852 -20.094 1 97.44 311 LEU B CA 1
ATOM 4919 C C . LEU B 1 311 ? 14.664 -15.297 -19.703 1 97.44 311 LEU B C 1
ATOM 4921 O O . LEU B 1 311 ? 13.508 -15.695 -19.562 1 97.44 311 LEU B O 1
ATOM 4925 N N . GLY B 1 312 ? 15.688 -16.094 -19.547 1 95.62 312 GLY B N 1
ATOM 4926 C CA . GLY B 1 312 ? 15.539 -17.484 -19.188 1 95.62 312 GLY B CA 1
ATOM 4927 C C . GLY B 1 312 ? 15.32 -17.688 -17.688 1 95.62 312 GLY B C 1
ATOM 4928 O O . GLY B 1 312 ? 16.281 -17.719 -16.922 1 95.62 312 GLY B O 1
ATOM 4929 N N . ILE B 1 313 ? 14.094 -17.875 -17.297 1 95.5 313 ILE B N 1
ATOM 4930 C CA . ILE B 1 313 ? 13.758 -18.141 -15.891 1 95.5 313 ILE B CA 1
ATOM 4931 C C . ILE B 1 313 ? 14.539 -19.344 -15.383 1 95.5 313 ILE B C 1
ATOM 4933 O O . ILE B 1 313 ? 14.656 -20.359 -16.078 1 95.5 313 ILE B O 1
ATOM 4937 N N . PRO B 1 314 ? 15.07 -19.219 -14.211 1 96.31 314 PRO B N 1
ATOM 4938 C CA . PRO B 1 314 ? 15.914 -20.297 -13.711 1 96.31 314 PRO B CA 1
ATOM 4939 C C . PRO B 1 314 ? 15.125 -21.578 -13.422 1 96.31 314 PRO B C 1
ATOM 4941 O O . PRO B 1 314 ? 14.266 -21.578 -12.539 1 96.31 314 PRO B O 1
ATOM 4944 N N . ILE B 1 315 ? 15.422 -22.625 -14.156 1 97.81 315 ILE B N 1
ATOM 4945 C CA . ILE B 1 315 ? 14.922 -23.969 -13.914 1 97.81 315 ILE B CA 1
ATOM 4946 C C . ILE B 1 315 ? 16.047 -24.844 -13.352 1 97.81 315 ILE B C 1
ATOM 4948 O O . ILE B 1 315 ? 17.016 -25.125 -14.039 1 97.81 315 ILE B O 1
ATOM 4952 N N . GLU B 1 316 ? 15.891 -25.203 -12.109 1 96.62 316 GLU B N 1
ATOM 4953 C CA . GLU B 1 316 ? 16.953 -25.938 -11.445 1 96.62 316 GLU B CA 1
ATOM 4954 C C . GLU B 1 316 ? 16.984 -27.406 -11.906 1 96.62 316 GLU B C 1
ATOM 4956 O O . GLU B 1 316 ? 18.062 -27.969 -12.117 1 96.62 316 GLU B O 1
ATOM 4961 N N . LYS B 1 317 ? 15.852 -28 -11.906 1 97.12 317 LYS B N 1
ATOM 4962 C CA . LYS B 1 317 ? 15.688 -29.406 -12.258 1 97.12 317 LYS B CA 1
ATOM 4963 C C . LYS B 1 317 ? 14.383 -29.641 -13.008 1 97.12 317 LYS B C 1
ATOM 4965 O O . LYS B 1 317 ? 13.398 -28.922 -12.789 1 97.12 317 LYS B O 1
ATOM 4970 N N . SER B 1 318 ? 14.445 -30.609 -13.898 1 97.88 318 SER B N 1
ATOM 4971 C CA . SER B 1 318 ? 13.25 -31.031 -14.625 1 97.88 318 SER B CA 1
ATOM 4972 C C . SER B 1 318 ? 13.016 -32.531 -14.484 1 97.88 318 SER B C 1
ATOM 4974 O O . SER B 1 318 ? 13.969 -33.312 -14.547 1 97.88 318 SER B O 1
ATOM 4976 N N . PHE B 1 319 ? 11.82 -32.875 -14.281 1 98.56 319 PHE B N 1
ATOM 4977 C CA . PHE B 1 319 ? 11.391 -34.281 -14.188 1 98.56 319 PHE B CA 1
ATOM 4978 C C . PHE B 1 319 ? 10.398 -34.594 -15.297 1 98.56 319 PHE B C 1
ATOM 4980 O O . PHE B 1 319 ? 9.812 -33.688 -15.898 1 98.56 319 PHE B O 1
ATOM 4987 N N . LYS B 1 320 ? 10.203 -35.906 -15.508 1 98.19 320 LYS B N 1
ATOM 4988 C CA . LYS B 1 320 ? 9.242 -36.344 -16.516 1 98.19 320 LYS B CA 1
ATOM 4989 C C . LYS B 1 320 ? 7.844 -36.469 -15.914 1 98.19 320 LYS B C 1
ATOM 4991 O O . LYS B 1 320 ? 7.691 -36.656 -14.703 1 98.19 320 LYS B O 1
ATOM 4996 N N . PHE B 1 321 ? 6.895 -36.375 -16.766 1 98.25 321 PHE B N 1
ATOM 4997 C CA . PHE B 1 321 ? 5.512 -36.562 -16.328 1 98.25 321 PHE B CA 1
ATOM 4998 C C . PHE B 1 321 ? 5.16 -38.031 -16.188 1 98.25 321 PHE B C 1
ATOM 5000 O O . PHE B 1 321 ? 4.375 -38.562 -16.953 1 98.25 321 PHE B O 1
ATOM 5007 N N . GLU B 1 322 ? 5.723 -38.594 -15.281 1 97.69 322 GLU B N 1
ATOM 5008 C CA . GLU B 1 322 ? 5.426 -39.906 -14.711 1 97.69 322 GLU B CA 1
ATOM 5009 C C . GLU B 1 322 ? 5.133 -39.812 -13.219 1 97.69 322 GLU B C 1
ATOM 5011 O O . GLU B 1 322 ? 5.75 -39.031 -12.508 1 97.69 322 GLU B O 1
ATOM 5016 N N . LYS B 1 323 ? 4.203 -40.594 -12.789 1 97.81 323 LYS B N 1
ATOM 5017 C CA . LYS B 1 323 ? 3.738 -40.5 -11.414 1 97.81 323 LYS B CA 1
ATOM 5018 C C . LYS B 1 323 ? 4.914 -40.438 -10.438 1 97.81 323 LYS B C 1
ATOM 5020 O O . LYS B 1 323 ? 5 -39.562 -9.602 1 97.81 323 LYS B O 1
ATOM 5025 N N . ASP B 1 324 ? 5.785 -41.375 -10.57 1 97.88 324 ASP B N 1
ATOM 5026 C CA . ASP B 1 324 ? 6.914 -41.469 -9.648 1 97.88 324 ASP B CA 1
ATOM 5027 C C . ASP B 1 324 ? 7.832 -40.281 -9.773 1 97.88 324 ASP B C 1
ATOM 5029 O O . ASP B 1 324 ? 8.398 -39.812 -8.781 1 97.88 324 ASP B O 1
ATOM 5033 N N . GLN B 1 325 ? 8.008 -39.781 -10.945 1 98.31 325 GLN B N 1
ATOM 5034 C CA . GLN B 1 325 ? 8.867 -38.625 -11.172 1 98.31 325 GLN B CA 1
ATOM 5035 C C . GLN B 1 325 ? 8.219 -37.344 -10.625 1 98.31 325 GLN B C 1
ATOM 5037 O O . GLN B 1 325 ? 8.914 -36.438 -10.133 1 98.31 325 GLN B O 1
ATOM 5042 N N . VAL B 1 326 ? 6.918 -37.25 -10.781 1 98.56 326 VAL B N 1
ATOM 5043 C CA . VAL B 1 326 ? 6.211 -36.094 -10.219 1 98.56 326 VAL B CA 1
ATOM 5044 C C . VAL B 1 326 ? 6.355 -36.094 -8.695 1 98.56 326 VAL B C 1
ATOM 5046 O O . VAL B 1 326 ? 6.602 -35.062 -8.094 1 98.56 326 VAL B O 1
ATOM 5049 N N . ILE B 1 327 ? 6.23 -37.281 -8.086 1 98.69 327 ILE B N 1
ATOM 5050 C CA . ILE B 1 327 ? 6.418 -37.406 -6.645 1 98.69 327 ILE B CA 1
ATOM 5051 C C . ILE B 1 327 ? 7.844 -37.031 -6.27 1 98.69 327 ILE B C 1
ATOM 5053 O O . ILE B 1 327 ? 8.062 -36.312 -5.281 1 98.69 327 ILE B O 1
ATOM 5057 N N . GLU B 1 328 ? 8.781 -37.406 -7.082 1 98.5 328 GLU B N 1
ATOM 5058 C CA . GLU B 1 328 ? 10.172 -37.031 -6.844 1 98.5 328 GLU B CA 1
ATOM 5059 C C . GLU B 1 328 ? 10.359 -35.531 -6.941 1 98.5 328 GLU B C 1
ATOM 5061 O O . GLU B 1 328 ? 11.156 -34.938 -6.203 1 98.5 328 GLU B O 1
ATOM 5066 N N . ALA B 1 329 ? 9.711 -34.906 -7.871 1 98.62 329 ALA B N 1
ATOM 5067 C CA . ALA B 1 329 ? 9.766 -33.438 -8 1 98.62 329 ALA B CA 1
ATOM 5068 C C . ALA B 1 329 ? 9.281 -32.781 -6.723 1 98.62 329 ALA B C 1
ATOM 5070 O O . ALA B 1 329 ? 9.883 -31.797 -6.266 1 98.62 329 ALA B O 1
ATOM 5071 N N . TYR B 1 330 ? 8.164 -33.281 -6.152 1 98.69 330 TYR B N 1
ATOM 5072 C CA . TYR B 1 330 ? 7.672 -32.75 -4.879 1 98.69 330 TYR B CA 1
ATOM 5073 C C . TYR B 1 330 ? 8.727 -32.906 -3.787 1 98.69 330 TYR B C 1
ATOM 5075 O O . TYR B 1 330 ? 8.922 -31.984 -2.984 1 98.69 330 TYR B O 1
ATOM 5083 N N . LYS B 1 331 ? 9.367 -34.062 -3.762 1 98.44 331 LYS B N 1
ATOM 5084 C CA . LYS B 1 331 ? 10.406 -34.312 -2.764 1 98.44 331 LYS B CA 1
ATOM 5085 C C . LYS B 1 331 ? 11.555 -33.312 -2.91 1 98.44 331 LYS B C 1
ATOM 5087 O O . LYS B 1 331 ? 12.07 -32.781 -1.913 1 98.44 331 LYS B O 1
ATOM 5092 N N . GLU B 1 332 ? 11.922 -33.094 -4.125 1 97.94 332 GLU B N 1
ATOM 5093 C CA . GLU B 1 332 ? 12.992 -32.156 -4.387 1 97.94 332 GLU B CA 1
ATOM 5094 C C . GLU B 1 332 ? 12.609 -30.75 -3.914 1 97.94 332 GLU B C 1
ATOM 5096 O O . GLU B 1 332 ? 13.43 -30.031 -3.328 1 97.94 332 GLU B O 1
ATOM 5101 N N . LEU B 1 333 ? 11.398 -30.328 -4.203 1 97.88 333 LEU B N 1
ATOM 5102 C CA . LEU B 1 333 ? 10.914 -29.031 -3.754 1 97.88 333 LEU B CA 1
ATOM 5103 C C . LEU B 1 333 ? 10.938 -28.938 -2.23 1 97.88 333 LEU B C 1
ATOM 5105 O O . LEU B 1 333 ? 11.336 -27.906 -1.675 1 97.88 333 LEU B O 1
ATOM 5109 N N . GLU B 1 334 ? 10.531 -29.953 -1.584 1 97.06 334 GLU B N 1
ATOM 5110 C CA . GLU B 1 334 ? 10.422 -30 -0.129 1 97.06 334 GLU B CA 1
ATOM 5111 C C . GLU B 1 334 ? 11.781 -29.828 0.534 1 97.06 334 GLU B C 1
ATOM 5113 O O . GLU B 1 334 ? 11.891 -29.25 1.613 1 97.06 334 GLU B O 1
ATOM 5118 N N . LYS B 1 335 ? 12.828 -30.328 -0.168 1 95.75 335 LYS B N 1
ATOM 5119 C CA . LYS B 1 335 ? 14.18 -30.203 0.368 1 95.75 335 LYS B CA 1
ATOM 5120 C C . LYS B 1 335 ? 14.594 -28.734 0.49 1 95.75 335 LYS B C 1
ATOM 5122 O O . LYS B 1 335 ? 15.484 -28.406 1.278 1 95.75 335 LYS B O 1
ATOM 5127 N N . ALA B 1 336 ? 14.039 -27.859 -0.272 1 92.88 336 ALA B N 1
ATOM 5128 C CA . ALA B 1 336 ? 14.281 -26.422 -0.254 1 92.88 336 ALA B CA 1
ATOM 5129 C C . ALA B 1 336 ? 15.742 -26.094 -0.55 1 92.88 336 ALA B C 1
ATOM 5131 O O . ALA B 1 336 ? 16.297 -25.141 -0.005 1 92.88 336 ALA B O 1
ATOM 5132 N N . GLU B 1 337 ? 16.359 -26.906 -1.381 1 93.69 337 GLU B N 1
ATOM 5133 C CA . GLU B 1 337 ? 17.766 -26.703 -1.718 1 93.69 337 GLU B CA 1
ATOM 5134 C C . GLU B 1 337 ? 17.922 -26.125 -3.121 1 93.69 337 GLU B C 1
ATOM 5136 O O . GLU B 1 337 ? 19.016 -25.688 -3.498 1 93.69 337 GLU B O 1
ATOM 5141 N N . HIS B 1 338 ? 16.906 -26.062 -3.812 1 93.75 338 HIS B N 1
ATOM 5142 C CA . HIS B 1 338 ? 16.953 -25.656 -5.211 1 93.75 338 HIS B CA 1
ATOM 5143 C C . HIS B 1 338 ? 17.094 -24.141 -5.344 1 93.75 338 HIS B C 1
ATOM 5145 O O . HIS B 1 338 ? 16.734 -23.406 -4.422 1 93.75 338 HIS B O 1
ATOM 5151 N N . VAL B 1 339 ? 17.625 -23.672 -6.406 1 96.62 339 VAL B N 1
ATOM 5152 C CA . VAL B 1 339 ? 17.641 -22.281 -6.859 1 96.62 339 VAL B CA 1
ATOM 5153 C C . VAL B 1 339 ? 16.703 -22.125 -8.062 1 96.62 339 VAL B C 1
ATOM 5155 O O . VAL B 1 339 ? 16.938 -22.734 -9.117 1 96.62 339 VAL B O 1
ATOM 5158 N N . GLY B 1 340 ? 15.672 -21.344 -7.879 1 97.56 340 GLY B N 1
ATOM 5159 C CA . GLY B 1 340 ? 14.695 -21.188 -8.945 1 97.56 340 GLY B CA 1
ATOM 5160 C C . GLY B 1 340 ? 13.594 -22.219 -8.914 1 97.56 340 GLY B C 1
ATOM 5161 O O . GLY B 1 340 ? 13.016 -22.5 -7.852 1 97.56 340 GLY B O 1
ATOM 5162 N N . LYS B 1 341 ? 13.211 -22.734 -10.07 1 98.31 341 LYS B N 1
ATOM 5163 C CA . LYS B 1 341 ? 12.008 -23.547 -10.211 1 98.31 341 LYS B CA 1
ATOM 5164 C C . LYS B 1 341 ? 12.367 -25.016 -10.453 1 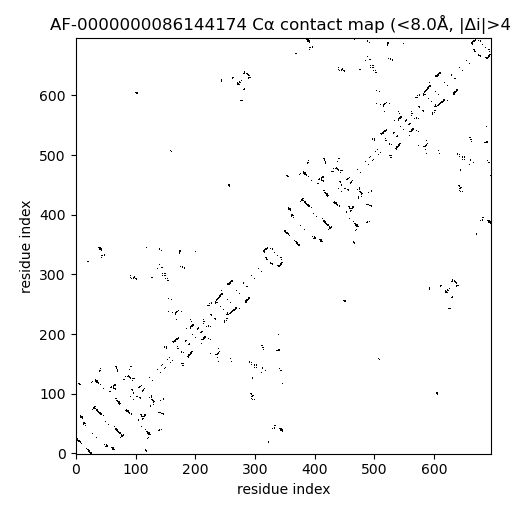98.31 341 LYS B C 1
ATOM 5166 O O . LYS B 1 341 ? 13.453 -25.328 -10.945 1 98.31 341 LYS B O 1
ATOM 5171 N N . ILE B 1 342 ? 11.461 -25.891 -10.078 1 98.69 342 ILE B N 1
ATOM 5172 C CA . ILE B 1 342 ? 11.477 -27.312 -10.438 1 98.69 342 ILE B CA 1
ATOM 5173 C C . ILE B 1 342 ? 10.367 -27.594 -11.445 1 98.69 342 ILE B C 1
ATOM 5175 O O . ILE B 1 342 ? 9.211 -27.234 -11.219 1 98.69 342 ILE B O 1
ATOM 5179 N N . ALA B 1 343 ? 10.719 -28.281 -12.531 1 98.69 343 ALA B N 1
ATOM 5180 C CA . ALA B 1 343 ? 9.773 -28.406 -13.633 1 98.69 343 ALA B CA 1
ATOM 5181 C C . ALA B 1 343 ? 9.367 -29.859 -13.844 1 98.69 343 ALA B C 1
ATOM 5183 O O . ALA B 1 343 ? 10.047 -30.781 -13.359 1 98.69 343 ALA B O 1
ATOM 5184 N N . ILE B 1 344 ? 8.227 -30.031 -14.43 1 98.75 344 ILE B N 1
ATOM 5185 C CA . ILE B 1 344 ? 7.715 -31.297 -14.945 1 98.75 344 ILE B CA 1
ATOM 5186 C C . ILE B 1 344 ? 7.5 -31.188 -16.453 1 98.75 344 ILE B C 1
ATOM 5188 O O . ILE B 1 344 ? 6.723 -30.359 -16.922 1 98.75 344 ILE B O 1
ATOM 5192 N N . GLU B 1 345 ? 8.148 -32.031 -17.156 1 98.38 345 GLU B N 1
ATOM 5193 C CA . GLU B 1 345 ? 7.984 -32.062 -18.609 1 98.38 345 GLU B CA 1
ATOM 5194 C C . GLU B 1 345 ? 7.027 -33.188 -19.031 1 98.38 345 GLU B C 1
ATOM 5196 O O . GLU B 1 345 ? 7.234 -34.344 -18.688 1 98.38 345 GLU B O 1
ATOM 5201 N N . VAL B 1 346 ? 5.992 -32.969 -19.656 1 95.12 346 VAL B N 1
ATOM 5202 C CA . VAL B 1 346 ? 4.902 -33.875 -19.953 1 95.12 346 VAL B CA 1
ATOM 5203 C C . VAL B 1 346 ? 5.129 -34.531 -21.312 1 95.12 346 VAL B C 1
ATOM 5205 O O . VAL B 1 346 ? 5.094 -35.75 -21.438 1 95.12 346 VAL B O 1
ATOM 5208 N N . VAL B 1 347 ? 4.82 -33.781 -22.484 1 74.31 347 VAL B N 1
ATOM 5209 C CA . VAL B 1 347 ? 4.859 -34.406 -23.797 1 74.31 347 VAL B CA 1
ATOM 5210 C C . VAL B 1 347 ? 6.121 -33.969 -24.547 1 74.31 347 VAL B C 1
ATOM 5212 O O . VAL B 1 347 ? 6.41 -32.781 -24.609 1 74.31 347 VAL B O 1
ATOM 5215 N N . GLY B 1 348 ? 7.324 -34.812 -24.609 1 55.81 348 GLY B N 1
ATOM 5216 C CA . GLY B 1 348 ? 8.367 -34.625 -25.594 1 55.81 348 GLY B CA 1
ATOM 5217 C C . GLY B 1 348 ? 8.102 -35.344 -26.891 1 55.81 348 GLY B C 1
ATOM 5218 O O . GLY B 1 348 ? 7.27 -36.25 -26.938 1 55.81 348 GLY B O 1
#

pLDDT: mean 97.45, std 3.47, range [52.78, 99.0]

Nearest PDB structures (foldseek):
  7vem-assembly1_B  TM=9.838E-01  e=8.529E-55  Phytophthora capsici LT1534
  2oby-assembly1_A  TM=8.399E-01  e=3.334E-30  Homo sapiens
  4rvu-assembly1_D  TM=8.444E-01  e=6.190E-28  Mycobacterium tuberculosis H37Rv
  1zsy-assembly1_A  TM=7.993E-01  e=8.110E-24  Homo sapiens
  6yux-assembly1_A  TM=7.368E-01  e=3.962E-21  Malus domestica

Solvent-accessible surface area (backbone atoms only — not comparable to full-atom values): 34026 Å² total; per-residue (Å²): 130,67,65,31,57,34,37,33,35,63,37,69,38,59,33,61,84,53,51,42,78,43,80,39,71,57,72,76,43,50,55,56,17,24,21,32,37,33,36,10,23,31,64,50,71,65,54,54,28,31,23,66,47,70,45,91,66,65,56,39,68,62,23,23,39,42,40,19,34,10,28,27,29,67,41,65,8,87,70,43,79,92,64,51,73,64,41,41,32,34,34,37,35,33,55,76,33,54,57,72,55,56,86,69,71,62,45,32,34,29,32,37,32,62,30,47,44,34,47,60,44,67,43,58,48,84,23,51,40,79,49,71,84,83,53,84,65,49,51,46,39,50,2,42,36,29,46,36,36,15,28,28,43,30,60,40,50,65,69,79,57,71,54,65,67,39,34,37,37,25,52,37,44,38,39,42,29,40,38,33,49,51,54,39,47,76,56,43,32,41,41,36,37,29,31,77,41,68,68,58,44,51,46,40,34,74,75,66,58,46,72,38,72,45,46,41,70,85,34,72,62,43,16,55,52,48,8,55,75,46,76,64,52,26,27,42,33,33,48,34,36,30,22,46,51,42,42,65,40,48,60,52,15,41,16,55,43,16,36,39,31,28,62,39,68,77,30,71,42,55,57,87,62,42,53,62,55,47,58,50,26,34,74,34,29,16,37,41,28,17,45,62,38,50,16,36,54,53,36,50,54,43,51,54,51,38,56,75,67,61,60,72,49,53,66,59,46,75,32,49,67,40,74,70,38,47,41,46,47,52,52,52,58,70,65,66,73,61,53,22,27,44,27,33,38,49,58,134,130,66,63,31,59,34,37,34,35,64,36,70,40,60,34,61,86,53,52,44,80,43,81,39,69,58,71,74,43,50,55,57,16,23,20,33,37,31,30,10,22,31,65,52,72,65,54,54,29,31,23,66,47,70,44,90,66,66,56,39,67,62,21,23,38,42,40,19,32,10,28,28,29,67,40,64,8,88,70,44,76,90,65,52,70,64,40,42,32,34,34,36,34,33,56,74,33,54,57,72,57,56,86,68,71,64,47,34,33,30,31,37,32,60,31,48,44,35,45,58,43,67,42,58,48,85,23,51,40,79,48,71,84,85,56,84,66,49,50,46,39,48,3,41,38,28,48,37,36,14,28,28,43,31,61,41,50,68,70,78,58,70,53,64,67,38,34,37,38,24,52,38,45,39,37,43,28,40,36,32,50,51,55,39,47,74,54,45,32,40,41,36,38,29,32,77,41,69,68,59,45,50,47,40,35,74,75,66,58,46,72,38,70,43,47,40,69,85,34,74,63,45,17,54,53,48,9,53,75,45,78,64,52,26,26,43,33,32,47,34,35,30,23,45,49,41,44,65,38,50,60,51,16,42,15,55,42,15,37,40,30,29,62,37,68,78,30,72,41,55,58,87,62,41,53,63,55,48,58,52,27,34,73,33,30,15,35,40,28,18,46,61,39,50,15,37,55,53,35,50,54,43,51,54,50,38,55,75,67,61,59,74,50,54,66,60,46,77,30,49,67,40,74,70,37,49,40,46,49,53,52,51,58,71,66,67,74,61,54,23,28,44,27,32,38,53,58,132

Sequence (696 aa):
MSTQKVLRLASKGAGYDAITEEAEPIPKAHSHEVVIKVHASTLNYRDLAIANGSYPFKVKENFVPLSDCAGTIAAVGPNVTAFAKEDVVIANFDVTNQYGPQQDWENGLGGPIDGVARQYVTLPAGCVVKVPKGTSLTWPQLAALVCTGTTAWNALYGNMPLKPGQWVLFQGTGGVSMTGLLLAKAAGARTIITSSSDEKLEKVKTEYGADHTINYTTTPEWGAEAKKLTEDRGVDLIFENGGSGTIAQSFEAIARGGQIAVIGFLKSAAQEDMPDVASLVLDKGCVVRGVNVGSKQLTQDLVNFVTSKELGIPIEKSFKFEKDQVIEAYKELEKAEHVGKIAIEVVGMSTQKVLRLASKGAGYDAITEEAEPIPKAHSHEVVIKVHASTLNYRDLAIANGSYPFKVKENFVPLSDCAGTIAAVGPNVTAFAKEDVVIANFDVTNQYGPQQDWENGLGGPIDGVARQYVTLPAGCVVKVPKGTSLTWPQLAALVCTGTTAWNALYGNMPLKPGQWVLFQGTGGVSMTGLLLAKAAGARTIITSSSDEKLEKVKTEYGADHTINYTTTPEWGAEAKKLTEDRGVDLIFENGGSGTIAQSFEAIARGGQIAVIGFLKSAAQEDMPDVASLVLDKGCVVRGVNVGSKQLTQDLVNFVTSKELGIPIEKSFKFEKDQVIEAYKELEKAEHVGKIAIEVVG

Radius of gyration: 28.39 Å; Cα contacts (8 Å, |Δi|>4): 1889; chains: 2; bounding box: 56×90×64 Å

Organism: NCBI:txid717836

Foldseek 3Di:
DDWWWFWWDFFFQQALVRIDIDIGHFDDEAQQKFKFFFFKAFDDVLQLCRRRRNNPDAFDGRAGAGQFGWGFTCGGHPNYDPHDGGFTKIFAQFLPFAADDDDGDQGGDGGNHHHDLMRMDMGGPRRMATFDPPFPEDRQQNSLCRFLVLLLLCQQPVPPHHAAAFEEEEEAQEANRLSNLQLCVVRRYQYEYEALDPVLQVCCCPPVNHNYYYNCVVVVLVLLVLCVVVVNQAGQEYAAAQPQQCVVSVLSRHGQQHEYEYEHHNHHDDPVSRDPVVVSCVVRVYYYDYGDSGHSVSSNVSSVVCRVVSRHFDEFEEFESDSVRVSVLSVVVVVSPTRHIYMYGYHD/DDWWWFWWDFFFQQALVRIDIDIGRFDDEAQQKFKFQFFKAFDDVLQLCRRRRNNPDAFDGRAGAGQQGWGFTCGYHPNDDPHDGGFTKIFAQFLPFAADDDDGDQGGDGGNHHHDLMRMDMGGPRRMATFDPPFPEDRQQNSLCHFLVLLLLCQQPVPPHHAAAFEEEEEAQEANRLSNLQLQVVRRYQYEYEALDPVLQVCCCPPVNHNYYYNCVVVVLVLLVLCVVVVNQAGQEYAAAQPQQCVVSVLSRHGQQHEYEYEHHNHHDDPVSRDPVVVSCVVRVYYYDYGDSGHSVSSNVSSVVCRVVSRHFDEFEEFESDSVRVSVLSVVVVVSPTRHIYMYGYDD

InterPro domains:
  IPR011032 GroES-like superfamily [SSF50129] (15-170)
  IPR013149 Alcohol dehydrogenase-like, C-terminal [PF00107] (175-306)
  IPR013154 Alcohol dehydrogenase-like, N-terminal [PF08240] (31-133)
  IPR020843 Enoylreductase domain [SM00829] (13-344)
  IPR036291 NAD(P)-binding domain superfamily [SSF51735] (142-320)
  IPR052711 Zinc-type Alcohol Dehydrogenase-like [PTHR45033] (2-346)